Protein 3I0U (pdb70)

Radius of gyration: 26.6 Å; Cα contacts (8 Å, |Δi|>4): 715; chains: 2; bounding box: 67×75×44 Å

InterPro domains:
  IPR003519 OspF/SpvC [PF03536] (2-238)
  IPR003519 OspF/SpvC [PR01342] (20-42)
  IPR003519 OspF/SpvC [PR01342] (79-98)
  IPR003519 OspF/SpvC [PR01342] (179-199)
  IPR003519 OspF/SpvC [PR01342] (201-217)
  IPR038498 OspF/SpvC superfamily [G3DSA:3.30.2430.10] (22-239)

B-factor: mean 71.99, std 2.73, range [54.21, 111.15]

Nearest PDB structures (foldseek):
  3i0u-assembly1_A  TM=1.005E+00  e=7.824E-42  Shigella flexneri
  3i0u-assembly2_B  TM=9.802E-01  e=5.844E-38  Shigella flexneri
  2p1w-assembly1_A  TM=9.508E-01  e=4.508E-29  Salmonella enterica subsp. enterica serovar Enteritidis
  2q8y-assembly1_A  TM=9.552E-01  e=1.439E-28  Salmonella enterica subsp. enterica serovar Enteritidis
  2z8o-assembly2_B  TM=9.540E-01  e=7.349E-29  Salmonella enterica subsp. enterica serovar Typhimurium

CATH classification: 3.30.2430.10

Sequence (393 aa):
RLKNNFNILYNQIRQYPAYYFKVASNVPTYSDICQSFSVMYQGFQIVNHSGDVFIHACRENPQSKGDFVGDKFHISIAREQVPLAFQILSGLLFSEDSPIDKWKITDMNRVSVGIGAQFTLYVKSDQECSQYSALLLHKIRQFIMCLESNLLRSKIAPGEYPASDVRPEDWKYVSYRNELRSMLREEPFYRLMIESANERLKNNFNILYNQIRQYPAYYFKVASNVPTYSDICQVMYQGFQIVNHSGDVFIHACRENPQGDFVGDKFHISIAREQVPLAFQILSGLLFSEDSPIDKWKITDMNRVSQQSRVGIGAQFTLYVKSDQECSQYSALLLHKIRQFIMCLES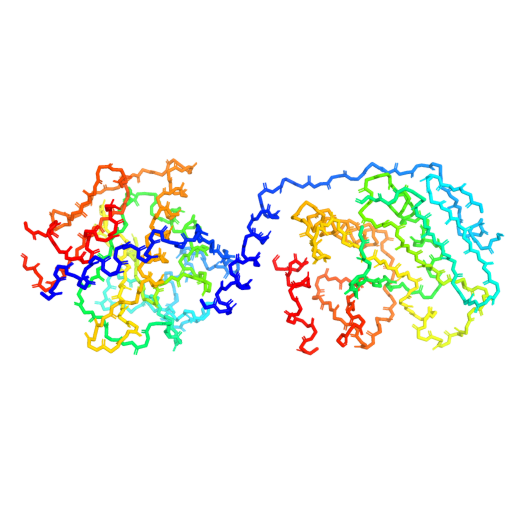NLLRSKIAPGEYPASDVRPEDWKYVSYRNELRQMLREEPFYRLMIE

Structure (mmCIF, N/CA/C/O backbone):
data_3I0U
#
_entry.id   3I0U
#
_cell.length_a   62.125
_cell.length_b   62.125
_cell.length_c   239.586
_cell.angle_alpha   90.00
_cell.angle_beta   90.00
_cell.angle_gamma   90.00
#
_symmetry.space_group_name_H-M   'P 41 21 2'
#
loop_
_entity.id
_entity.type
_entity.pdbx_description
1 polymer 'Phosphothreonine lyase ospF'
2 non-polymer (4S)-2-METHYL-2,4-PENTANEDIOL
3 water water
#
loop_
_atom_site.group_PDB
_atom_site.id
_atom_site.type_symbol
_atom_site.label_atom_id
_atom_site.label_alt_id
_atom_site.label_comp_id
_atom_site.label_asym_id
_atom_site.label_entity_id
_atom_site.label_seq_id
_atom_site.pdbx_PDB_ins_code
_atom_site.Cartn_x
_atom_site.Cartn_y
_atom_site.Cartn_z
_atom_site.occupancy
_atom_site.B_iso_or_equiv
_atom_site.auth_seq_id
_atom_site.auth_comp_id
_atom_site.auth_asym_id
_atom_site.auth_atom_id
_atom_site.pdbx_PDB_model_num
ATOM 1 N N . ARG A 1 10 ? 11.469 -7.245 87.052 1.00 70.43 31 ARG A N 1
ATOM 2 C CA . ARG A 1 10 ? 11.577 -5.877 86.490 1.00 70.50 31 ARG A CA 1
ATOM 3 C C . ARG A 1 10 ? 11.241 -4.877 87.571 1.00 70.76 31 ARG A C 1
ATOM 4 O O . ARG A 1 10 ? 12.073 -4.029 87.906 1.00 71.03 31 ARG A O 1
ATOM 6 N N . LEU A 1 11 ? 10.028 -5.008 88.123 1.00 70.71 32 LEU A N 1
ATOM 7 C CA . LEU A 1 11 ? 9.474 -4.111 89.123 1.00 70.74 32 LEU A CA 1
ATOM 8 C C . LEU A 1 11 ? 10.257 -3.981 90.422 1.00 70.91 32 LEU A C 1
ATOM 9 O O . LEU A 1 11 ? 10.366 -2.859 90.967 1.00 70.54 32 LEU A O 1
ATOM 14 N N . LYS A 1 12 ? 10.740 -5.134 90.916 1.00 70.91 33 LYS A N 1
ATOM 15 C CA . LYS A 1 12 ? 11.518 -5.242 92.160 1.00 71.13 33 LYS A CA 1
ATOM 16 C C . LYS A 1 12 ? 12.791 -4.431 92.057 1.00 71.04 33 LYS A C 1
ATOM 17 O O . LYS A 1 12 ? 13.114 -3.667 92.964 1.00 71.00 33 LYS A O 1
ATOM 23 N N . ASN A 1 13 ? 13.483 -4.593 90.931 1.00 71.19 34 ASN A N 1
ATOM 24 C CA . ASN A 1 13 ? 14.684 -3.831 90.625 1.00 71.39 34 ASN A CA 1
ATOM 25 C C . ASN A 1 13 ? 14.427 -2.323 90.475 1.00 71.50 34 ASN A C 1
ATOM 26 O O . ASN A 1 13 ? 15.187 -1.509 91.026 1.00 71.97 34 ASN A O 1
ATOM 31 N N . ASN A 1 14 ? 13.353 -1.949 89.777 1.00 71.23 35 ASN A N 1
ATOM 32 C CA . ASN A 1 14 ? 13.016 -0.515 89.606 1.00 71.39 35 ASN A CA 1
ATOM 33 C C . ASN A 1 14 ? 12.544 0.174 90.862 1.00 70.97 35 ASN A C 1
ATOM 34 O O . ASN A 1 14 ? 12.709 1.379 91.005 1.00 71.16 35 ASN A O 1
ATOM 39 N N . PHE A 1 15 ? 11.958 -0.618 91.755 1.00 70.81 36 PHE A N 1
ATOM 40 C CA . PHE A 1 15 ? 11.675 -0.209 93.119 1.00 70.67 36 PHE A CA 1
ATOM 41 C C . PHE A 1 15 ? 12.976 0.025 93.887 1.00 70.76 36 PHE A C 1
ATOM 42 O O . PHE A 1 15 ? 13.133 1.067 94.524 1.00 70.81 36 PHE A O 1
ATOM 50 N N . ASN A 1 16 ? 13.894 -0.940 93.827 1.00 70.63 37 ASN A N 1
ATOM 51 C CA . ASN A 1 16 ? 15.141 -0.846 94.581 1.00 70.81 37 ASN A CA 1
ATOM 52 C C . ASN A 1 16 ? 16.041 0.247 94.042 1.00 71.06 37 ASN A C 1
ATOM 53 O O . ASN A 1 16 ? 16.814 0.836 94.819 1.00 71.33 37 ASN A O 1
ATOM 58 N N . ILE A 1 17 ? 15.925 0.508 92.727 1.00 71.09 38 ILE A N 1
ATOM 59 C CA . ILE A 1 17 ? 16.597 1.634 92.063 1.00 71.28 38 ILE A CA 1
ATOM 60 C C . ILE A 1 17 ? 16.177 2.939 92.745 1.00 71.52 38 ILE A C 1
ATOM 61 O O . ILE A 1 17 ? 17.034 3.733 93.176 1.00 71.72 38 ILE A O 1
ATOM 66 N N . LEU A 1 18 ? 14.865 3.116 92.880 1.00 71.63 39 LEU A N 1
ATOM 67 C CA . LEU A 1 18 ? 14.301 4.270 93.564 1.00 71.77 39 LEU A CA 1
ATOM 68 C C . LEU A 1 18 ? 14.702 4.320 95.032 1.00 72.00 39 LEU A C 1
ATOM 69 O O . LEU A 1 18 ? 15.151 5.377 95.486 1.00 72.65 39 LEU A O 1
ATOM 74 N N . TYR A 1 19 ? 14.602 3.172 95.726 1.00 72.07 40 TYR A N 1
ATOM 75 C CA . TYR A 1 19 ? 14.774 3.068 97.188 1.00 71.98 40 TYR A CA 1
ATOM 76 C C . TYR A 1 19 ? 16.146 3.512 97.638 1.00 71.94 40 TYR A C 1
ATOM 77 O O . TYR A 1 19 ? 16.270 4.355 98.533 1.00 72.28 40 TYR A O 1
ATOM 86 N N . ASN A 1 20 ? 17.168 2.965 97.001 1.00 72.08 41 ASN A N 1
ATOM 87 C CA . ASN A 1 20 ? 18.531 3.306 97.352 1.00 72.33 41 ASN A CA 1
ATOM 88 C C . ASN A 1 20 ? 18.966 4.698 96.944 1.00 72.62 41 ASN A C 1
ATOM 89 O O . ASN A 1 20 ? 19.922 5.238 97.532 1.00 73.16 41 ASN A O 1
ATOM 94 N N . GLN A 1 21 ? 18.290 5.278 95.945 1.00 72.56 42 GLN A N 1
ATOM 95 C CA . GLN A 1 21 ? 18.601 6.655 95.570 1.00 72.58 42 GLN A CA 1
ATOM 96 C C . GLN A 1 21 ? 18.152 7.654 96.629 1.00 72.39 42 GLN A C 1
ATOM 97 O O . GLN A 1 21 ? 18.886 8.583 96.951 1.00 72.78 42 GLN A O 1
ATOM 103 N N . ILE A 1 22 ? 16.978 7.401 97.200 1.00 72.60 43 ILE A N 1
ATOM 104 C CA . ILE A 1 22 ? 16.374 8.228 98.266 1.00 72.62 43 ILE A CA 1
ATOM 105 C C . ILE A 1 22 ? 17.317 8.310 99.493 1.00 72.97 43 ILE A C 1
ATOM 106 O O . ILE A 1 22 ? 17.535 9.376 100.092 1.00 72.96 43 ILE A O 1
ATOM 111 N N . ARG A 1 23 ? 17.947 7.182 99.799 1.00 72.86 44 ARG A N 1
ATOM 112 C CA . ARG A 1 23 ? 18.797 7.091 100.976 1.00 72.94 44 ARG A CA 1
ATOM 113 C C . ARG A 1 23 ? 20.176 7.731 100.724 1.00 72.56 44 ARG A C 1
ATOM 114 O O . ARG A 1 23 ? 20.934 7.991 101.676 1.00 71.95 44 ARG A O 1
ATOM 122 N N . GLN A 1 24 ? 20.479 8.013 99.450 1.00 72.28 45 GLN A N 1
ATOM 123 C CA . GLN A 1 24 ? 21.718 8.710 99.071 1.00 72.11 45 GLN A CA 1
ATOM 124 C C . GLN A 1 24 ? 21.678 10.223 99.291 1.00 72.01 45 GLN A C 1
ATOM 125 O O . GLN A 1 24 ? 22.733 10.851 99.482 1.00 72.20 45 GLN A O 1
ATOM 131 N N . TYR A 1 25 ? 20.470 10.793 99.266 1.00 71.74 46 TYR A N 1
ATOM 132 C CA . TYR A 1 25 ? 20.273 12.227 99.415 1.00 71.26 46 TYR A CA 1
ATOM 133 C C . TYR A 1 25 ? 20.403 12.690 100.860 1.00 71.08 46 TYR A C 1
ATOM 134 O O . TYR A 1 25 ? 19.904 12.012 101.774 1.00 71.50 46 TYR A O 1
ATOM 143 N N . PRO A 1 26 ? 20.990 13.888 101.071 1.00 70.49 47 PRO A N 1
ATOM 144 C CA . PRO A 1 26 ? 21.043 14.454 102.416 1.00 70.36 47 PRO A CA 1
ATOM 145 C C . PRO A 1 26 ? 19.684 14.964 102.811 1.00 70.51 47 PRO A C 1
ATOM 146 O O . PRO A 1 26 ? 18.828 15.126 101.942 1.00 70.26 47 PRO A O 1
ATOM 150 N N . ALA A 1 27 ? 19.500 15.216 104.110 1.00 71.12 48 ALA A N 1
ATOM 151 C CA . ALA A 1 27 ? 18.273 15.811 104.665 1.00 71.09 48 ALA A CA 1
ATOM 152 C C . ALA A 1 27 ? 17.876 17.083 103.904 1.00 71.15 48 ALA A C 1
ATOM 153 O O . ALA A 1 27 ? 18.707 17.917 103.587 1.00 71.54 48 ALA A O 1
ATOM 155 N N . TYR A 1 28 ? 16.608 17.193 103.566 1.00 71.55 49 TYR A N 1
ATOM 156 C CA . TYR A 1 28 ? 16.122 18.318 102.780 1.00 71.95 49 TYR A CA 1
ATOM 157 C C . TYR A 1 28 ? 15.420 19.364 103.613 1.00 71.81 49 TYR A C 1
ATOM 158 O O . TYR A 1 28 ? 14.632 19.047 104.511 1.00 72.24 49 TYR A O 1
ATOM 167 N N . TYR A 1 29 ? 15.672 20.618 103.284 1.00 71.93 50 TYR A N 1
ATOM 168 C CA . TYR A 1 29 ? 15.093 21.721 104.055 1.00 72.43 50 TYR A CA 1
ATOM 169 C C . TYR A 1 29 ? 14.178 22.586 103.223 1.00 72.66 50 TYR A C 1
ATOM 170 O O . TYR A 1 29 ? 14.453 22.885 102.054 1.00 74.25 50 TYR A O 1
ATOM 179 N N . PHE A 1 30 ? 13.089 23.002 103.824 1.00 72.61 51 PHE A N 1
ATOM 180 C CA . PHE A 1 30 ? 12.086 23.778 103.104 1.00 72.36 51 PHE A CA 1
ATOM 181 C C . PHE A 1 30 ? 12.094 25.217 103.633 1.00 72.32 51 PHE A C 1
ATOM 182 O O . PHE A 1 30 ? 11.862 25.438 104.809 1.00 72.26 51 PHE A O 1
ATOM 190 N N . LYS A 1 31 ? 12.444 26.169 102.771 1.00 72.27 52 LYS A N 1
ATOM 191 C CA . LYS A 1 31 ? 12.380 27.580 103.095 1.00 72.75 52 LYS A CA 1
ATOM 192 C C . LYS A 1 31 ? 10.903 27.886 103.336 1.00 72.87 52 LYS A C 1
ATOM 193 O O . LYS A 1 31 ? 10.045 27.715 102.464 1.00 73.90 52 LYS A O 1
ATOM 199 N N . VAL A 1 32 ? 10.606 28.247 104.568 1.00 72.57 53 VAL A N 1
ATOM 200 C CA . VAL A 1 32 ? 9.256 28.585 105.027 1.00 72.05 53 VAL A CA 1
ATOM 201 C C . VAL A 1 32 ? 8.782 29.919 104.460 1.00 72.15 53 VAL A C 1
ATOM 202 O O . VAL A 1 32 ? 9.489 30.928 104.553 1.00 72.16 53 VAL A O 1
ATOM 206 N N . ALA A 1 33 ? 7.592 29.894 103.848 1.00 72.22 54 ALA A N 1
ATOM 207 C CA . ALA A 1 33 ? 6.906 31.083 103.353 1.00 71.95 54 ALA A CA 1
ATOM 208 C C . ALA A 1 33 ? 6.552 31.980 104.523 1.00 72.52 54 ALA A C 1
ATOM 209 O O . ALA A 1 33 ? 6.080 31.493 105.542 1.00 73.42 54 ALA A O 1
ATOM 211 N N . SER A 1 34 ? 6.793 33.285 104.403 1.00 72.87 55 SER A N 1
ATOM 212 C CA . SER A 1 34 ? 6.414 34.210 105.489 1.00 73.07 55 SER A CA 1
ATOM 213 C C . SER A 1 34 ? 5.091 35.004 105.252 1.00 73.40 55 SER A C 1
ATOM 214 O O . SER A 1 34 ? 4.247 35.120 106.181 1.00 74.14 55 SER A O 1
ATOM 217 N N . ASN A 1 35 ? 4.881 35.527 104.042 1.00 72.92 56 ASN A N 1
ATOM 218 C CA . ASN A 1 35 ? 3.579 36.135 103.781 1.00 73.05 56 ASN A CA 1
ATOM 219 C C . ASN A 1 35 ? 2.558 35.057 103.484 1.00 73.21 56 ASN A C 1
ATOM 220 O O . ASN A 1 35 ? 2.416 34.595 102.343 1.00 73.97 56 ASN A O 1
ATOM 225 N N . VAL A 1 36 ? 1.896 34.607 104.539 1.00 72.45 57 VAL A N 1
ATOM 226 C CA . VAL A 1 36 ? 0.933 33.540 104.384 1.00 72.12 57 VAL A CA 1
ATOM 227 C C . VAL A 1 36 ? -0.402 34.033 104.869 1.00 72.33 57 VAL A C 1
ATOM 228 O O . VAL A 1 36 ? -0.477 34.761 105.864 1.00 72.66 57 VAL A O 1
ATOM 232 N N . PRO A 1 37 ? -1.470 33.636 104.177 1.00 71.94 58 PRO A N 1
ATOM 233 C CA . PRO A 1 37 ? -2.771 34.019 104.613 1.00 71.68 58 PRO A CA 1
ATOM 234 C C . PRO A 1 37 ? -3.137 33.249 105.865 1.00 71.51 58 PRO A C 1
ATOM 235 O O . PRO A 1 37 ? -2.668 32.116 106.080 1.00 71.13 58 PRO A O 1
ATOM 239 N N . THR A 1 38 ? -3.998 33.867 106.664 1.00 71.34 59 THR A N 1
ATOM 240 C CA . THR A 1 38 ? -4.505 33.244 107.872 1.00 71.17 59 THR A CA 1
ATOM 241 C C . THR A 1 38 ? -5.605 32.272 107.417 1.00 70.78 59 THR A C 1
ATOM 242 O O . THR A 1 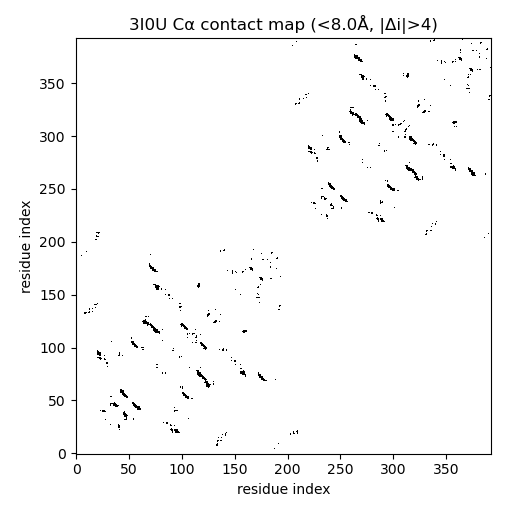38 ? -6.049 32.357 106.259 1.00 70.09 59 THR A O 1
ATOM 246 N N . TYR A 1 39 ? -6.043 31.380 108.313 1.00 70.88 60 TYR A N 1
ATOM 247 C CA . TYR A 1 39 ? -7.269 30.591 108.089 1.00 71.13 60 TYR A CA 1
ATOM 248 C C . TYR A 1 39 ? -8.506 31.363 107.630 1.00 71.48 60 TYR A C 1
ATOM 249 O O . TYR A 1 39 ? -9.126 30.968 106.631 1.00 71.76 60 TYR A O 1
ATOM 258 N N . SER A 1 40 ? -8.869 32.443 108.318 1.00 71.19 61 SER A N 1
ATOM 259 C CA . SER A 1 40 ? -10.045 33.174 107.869 1.00 72.03 61 SER A CA 1
ATOM 260 C C . SER A 1 40 ? -9.838 33.823 106.493 1.00 72.31 61 SER A C 1
ATOM 261 O O . SER A 1 40 ? -10.794 33.917 105.726 1.00 72.99 61 SER A O 1
ATOM 264 N N . ASP A 1 41 ? -8.614 34.232 106.164 1.00 72.05 62 ASP A N 1
ATOM 265 C CA . ASP A 1 41 ? -8.344 34.781 104.832 1.00 72.04 62 ASP A CA 1
ATOM 266 C C . ASP A 1 41 ? -8.634 33.779 103.717 1.00 72.29 62 ASP A C 1
ATOM 267 O O . ASP A 1 41 ? -9.290 34.146 102.745 1.00 72.39 62 ASP A O 1
ATOM 272 N N . ILE A 1 42 ? -8.173 32.526 103.856 1.00 72.49 63 ILE A N 1
ATOM 273 C CA . ILE A 1 42 ? -8.463 31.494 102.851 1.00 72.42 63 ILE A CA 1
ATOM 274 C C . ILE A 1 42 ? -9.942 31.088 102.827 1.00 72.87 63 ILE A C 1
ATOM 275 O O . ILE A 1 42 ? -10.432 30.607 101.797 1.00 73.40 63 ILE A O 1
ATOM 280 N N . CYS A 1 43 ? -10.677 31.342 103.920 1.00 72.94 64 CYS A N 1
ATOM 281 C CA . CYS A 1 43 ? -12.116 31.024 103.953 1.00 72.38 64 CYS A CA 1
ATOM 282 C C . CYS A 1 43 ? -12.988 31.936 103.083 1.00 72.57 64 CYS A C 1
ATOM 283 O O . CYS A 1 43 ? -14.098 31.572 102.709 1.00 72.74 64 CYS A O 1
ATOM 286 N N . GLN A 1 44 ? -12.444 33.096 102.727 1.00 72.61 65 GLN A N 1
ATOM 287 C CA . GLN A 1 44 ? -13.146 34.146 102.010 1.00 72.49 65 GLN A CA 1
ATOM 288 C C . GLN A 1 44 ? -12.636 34.347 100.606 1.00 73.28 65 GLN A C 1
ATOM 289 O O . GLN A 1 44 ? -13.332 34.901 99.760 1.00 73.54 65 GLN A O 1
ATOM 295 N N . SER A 1 45 ? -11.418 33.876 100.380 1.00 75.15 66 SER A N 1
ATOM 296 C CA . SER A 1 45 ? -10.756 33.836 99.084 1.00 76.58 66 SER A CA 1
ATOM 297 C C . SER A 1 45 ? -11.587 33.115 98.021 1.00 77.53 66 SER A C 1
ATOM 298 O O . SER A 1 45 ? -11.406 31.907 97.795 1.00 78.80 66 SER A O 1
ATOM 301 N N . PHE A 1 46 ? -12.493 33.844 97.375 1.00 78.43 67 PHE A N 1
ATOM 302 C CA . PHE A 1 46 ? -13.203 33.291 96.229 1.00 78.64 67 PHE A CA 1
ATOM 303 C C . PHE A 1 46 ? -12.157 32.843 95.186 1.00 78.81 67 PHE A C 1
ATOM 304 O O . PHE A 1 46 ? -12.032 31.643 94.931 1.00 79.16 67 PHE A O 1
ATOM 312 N N . SER A 1 47 ? -11.356 33.775 94.661 1.00 78.47 68 SER A N 1
ATOM 313 C CA . SER A 1 47 ? -10.268 33.430 93.722 1.00 77.52 68 SER A CA 1
ATOM 314 C C . SER A 1 47 ? -9.119 34.431 93.823 1.00 76.21 68 SER A C 1
ATOM 315 O O . SER A 1 47 ? -9.243 35.586 93.383 1.00 76.61 68 SER A O 1
ATOM 318 N N . VAL A 1 48 ? -8.011 33.969 94.393 1.00 74.20 69 VAL A N 1
ATOM 319 C CA . VAL A 1 48 ? -6.972 34.809 95.018 1.00 73.43 69 VAL A CA 1
ATOM 320 C C . VAL A 1 48 ? -5.603 34.045 95.070 1.00 73.09 69 VAL A C 1
ATOM 321 O O . VAL A 1 48 ? -5.527 32.899 95.529 1.00 72.65 69 VAL A O 1
ATOM 325 N N . MET A 1 49 ? -4.537 34.713 94.624 1.00 72.64 70 MET A N 1
ATOM 326 C CA . MET A 1 49 ? -3.180 34.180 94.590 1.00 72.38 70 MET A CA 1
ATOM 327 C C . MET A 1 49 ? -2.344 34.568 95.798 1.00 72.36 70 MET A C 1
ATOM 328 O O . MET A 1 49 ? -2.352 35.728 96.197 1.00 72.67 70 MET A O 1
ATOM 333 N N . TYR A 1 50 ? -1.644 33.596 96.383 1.00 72.00 71 TYR A N 1
ATOM 334 C CA . TYR A 1 50 ? -0.691 33.833 97.478 1.00 72.00 71 TYR A CA 1
ATOM 335 C C . TYR A 1 50 ? 0.464 32.936 97.220 1.00 71.89 71 TYR A C 1
ATOM 336 O O . TYR A 1 50 ? 0.268 31.722 97.114 1.00 72.17 71 TYR A O 1
ATOM 345 N N . GLN A 1 51 ? 1.663 33.504 97.146 1.00 71.87 72 GLN A N 1
ATOM 346 C CA . GLN A 1 51 ? 2.907 32.715 97.044 1.00 72.03 72 GLN A CA 1
ATOM 347 C C . GLN A 1 51 ? 2.886 31.726 95.896 1.00 72.17 72 GLN A C 1
ATOM 348 O O . GLN A 1 51 ? 3.297 30.566 96.061 1.00 73.14 72 GLN A O 1
ATOM 354 N N . GLY A 1 52 ? 2.363 32.142 94.751 1.00 71.99 73 GLY A N 1
ATOM 355 C CA . GLY A 1 52 ? 2.272 31.239 93.613 1.00 72.14 73 GLY A CA 1
ATOM 356 C C . GLY A 1 52 ? 1.194 30.168 93.642 1.00 72.00 73 GLY A C 1
ATOM 357 O O . GLY A 1 52 ? 1.025 29.473 92.641 1.00 72.93 73 GLY A O 1
ATOM 358 N N . PHE A 1 53 ? 0.478 30.028 94.763 1.00 71.22 74 PHE A N 1
ATOM 359 C CA . PHE A 1 53 ? -0.704 29.164 94.859 1.00 70.76 74 PHE A CA 1
ATOM 360 C C . PHE A 1 53 ? -1.979 29.968 94.644 1.00 70.88 74 PHE A C 1
ATOM 361 O O . PHE A 1 53 ? -2.155 31.027 95.267 1.00 70.91 74 PHE A O 1
ATOM 369 N N . GLN A 1 54 ? -2.858 29.472 93.771 1.00 70.91 75 GLN A N 1
ATOM 370 C CA . GLN A 1 54 ? -4.183 30.047 93.637 1.00 71.50 75 GLN A CA 1
ATOM 371 C C . GLN A 1 54 ? -5.108 29.363 94.642 1.00 71.72 75 GLN A C 1
ATOM 372 O O . GLN A 1 54 ? -5.108 28.127 94.757 1.00 71.29 75 GLN A O 1
ATOM 378 N N . ILE A 1 55 ? -5.874 30.186 95.362 1.00 71.81 76 ILE A N 1
ATOM 379 C CA . ILE A 1 55 ? -6.797 29.726 96.393 1.00 71.95 76 ILE A CA 1
ATOM 380 C C . ILE A 1 55 ? -8.228 29.939 95.925 1.00 72.19 76 ILE A C 1
ATOM 381 O O . ILE A 1 55 ? -8.587 31.041 95.527 1.00 72.18 76 ILE A O 1
ATOM 386 N N . VAL A 1 56 ? -9.031 28.879 95.952 1.00 72.39 77 VAL A N 1
ATOM 387 C CA . VAL A 1 56 ? -10.457 28.977 95.627 1.00 72.62 77 VAL A CA 1
ATOM 388 C C . VAL A 1 56 ? -11.349 28.339 96.700 1.00 72.79 77 VAL A C 1
ATOM 389 O O . VAL A 1 56 ? -11.005 27.272 97.238 1.00 73.16 77 VAL A O 1
ATOM 393 N N . ASN A 1 57 ? -12.457 29.006 97.026 1.00 72.42 78 ASN A N 1
ATOM 394 C CA . ASN A 1 57 ? -13.468 28.460 97.925 1.00 72.47 78 ASN A CA 1
ATOM 395 C C . ASN A 1 57 ? -14.833 28.656 97.267 1.00 72.61 78 ASN A C 1
ATOM 396 O O . ASN A 1 57 ? -15.520 29.683 97.471 1.00 72.55 78 ASN A O 1
ATOM 401 N N . HIS A 1 58 ? -15.186 27.673 96.419 1.00 73.19 79 HIS A N 1
ATOM 402 C CA . HIS A 1 58 ? -16.486 27.616 95.671 1.00 73.22 79 HIS A CA 1
ATOM 403 C C . HIS A 1 58 ? -17.516 26.942 96.580 1.00 72.88 79 HIS A C 1
ATOM 404 O O . HIS A 1 58 ? -17.211 26.008 97.313 1.00 73.16 79 HIS A O 1
ATOM 411 N N . SER A 1 59 ? -18.754 27.395 96.562 1.00 73.19 80 SER A N 1
ATOM 412 C CA . SER A 1 59 ? -19.738 26.820 97.485 1.00 73.12 80 SER A CA 1
ATOM 413 C C . SER A 1 59 ? -20.099 25.322 97.171 1.00 73.35 80 SER A C 1
ATOM 414 O O . SER A 1 59 ? -20.673 24.632 97.961 1.00 73.77 80 SER A O 1
ATOM 417 N N . GLY A 1 60 ? -19.524 24.885 95.986 1.00 73.15 81 GLY A N 1
ATOM 418 C CA . GLY A 1 60 ? -19.724 23.550 95.440 1.00 72.63 81 GLY A CA 1
ATOM 419 C C . GLY A 1 60 ? -19.193 22.432 96.308 1.00 72.70 81 GLY A C 1
ATOM 420 O O . GLY A 1 60 ? -19.670 21.300 96.230 1.00 72.83 81 GLY A O 1
ATOM 421 N N . ASP A 1 61 ? -18.183 22.735 97.139 1.00 72.49 82 ASP A N 1
ATOM 422 C CA . ASP A 1 61 ? -17.874 21.780 98.180 1.00 72.67 82 ASP A CA 1
ATOM 423 C C . ASP A 1 61 ? -17.359 22.437 99.456 1.00 72.90 82 ASP A C 1
ATOM 424 O O . ASP A 1 61 ? -17.100 23.648 99.494 1.00 73.14 82 ASP A O 1
ATOM 429 N N . VAL A 1 62 ? -17.111 21.594 100.457 1.00 72.73 83 VAL A N 1
ATOM 430 C CA . VAL A 1 62 ? -16.794 22.034 101.794 1.00 72.88 83 VAL A CA 1
ATOM 431 C C . VAL A 1 62 ? -15.297 22.399 101.944 1.00 72.38 83 VAL A C 1
ATOM 432 O O . VAL A 1 62 ? -14.835 22.700 103.054 1.00 72.11 83 VAL A O 1
ATOM 436 N N . PHE A 1 63 ? -14.562 22.418 100.825 1.00 71.89 84 PHE A N 1
ATOM 437 C CA . PHE A 1 63 ? -13.095 22.611 100.854 1.00 71.45 84 PHE A CA 1
ATOM 438 C C . PHE A 1 63 ? -12.604 23.923 100.301 1.00 71.23 84 PHE A C 1
ATOM 439 O O . PHE A 1 63 ? -13.285 24.605 99.557 1.00 72.28 84 PHE A O 1
ATOM 447 N N . ILE A 1 64 ? -11.419 24.301 100.739 1.00 71.56 85 ILE A N 1
ATOM 448 C CA . ILE A 1 64 ? -10.737 25.459 100.200 1.00 70.90 85 ILE A CA 1
ATOM 449 C C . ILE A 1 64 ? -9.524 24.878 99.512 1.00 70.94 85 ILE A C 1
ATOM 450 O O . ILE A 1 64 ? -8.694 24.264 100.171 1.00 70.52 85 ILE A O 1
ATOM 455 N N . HIS A 1 65 ? -9.448 25.077 98.195 1.00 70.71 86 HIS A N 1
ATOM 456 C CA . HIS A 1 65 ? -8.441 24.463 97.337 1.00 70.54 86 HIS A CA 1
ATOM 457 C C . HIS A 1 65 ? -7.243 25.377 97.127 1.00 70.36 86 HIS A C 1
ATOM 458 O O . HIS A 1 65 ? -7.391 26.579 97.000 1.00 70.39 86 HIS A O 1
ATOM 465 N N . ALA A 1 66 ? -6.059 24.785 97.101 1.00 70.34 87 ALA A N 1
ATOM 466 C CA . ALA A 1 66 ? -4.837 25.515 96.789 1.00 71.01 87 ALA A CA 1
ATOM 467 C C . ALA A 1 66 ? -4.049 24.827 95.707 1.00 71.17 87 ALA A C 1
ATOM 468 O O . ALA A 1 66 ? -3.811 23.627 95.769 1.00 70.97 87 ALA A O 1
ATOM 470 N N . CYS A 1 67 ? -3.624 25.606 94.727 1.00 72.23 88 CYS A N 1
ATOM 471 C CA . CYS A 1 67 ? -3.211 25.052 93.461 1.00 72.29 88 CYS A CA 1
ATOM 472 C C . CYS A 1 67 ? -2.111 25.937 92.883 1.00 71.96 88 CYS A C 1
ATOM 473 O O . CYS A 1 67 ? -2.339 27.094 92.552 1.00 72.29 88 CYS A O 1
ATOM 476 N N . ARG A 1 68 ? -0.900 25.404 92.829 1.00 71.68 89 ARG A N 1
ATOM 477 C CA . ARG A 1 68 ? 0.233 26.142 92.306 1.00 72.07 89 ARG A CA 1
ATOM 478 C C . ARG A 1 68 ? 0.160 26.195 90.794 1.00 72.04 89 ARG A C 1
ATOM 479 O O . ARG A 1 68 ? 0.149 25.150 90.131 1.00 71.82 89 ARG A O 1
ATOM 487 N N . GLU A 1 69 ? 0.127 27.420 90.269 1.00 72.16 90 GLU A N 1
ATOM 488 C CA . GLU A 1 69 ? -0.125 27.650 88.838 1.00 72.63 90 GLU A CA 1
ATOM 489 C C . GLU A 1 69 ? 1.036 27.234 87.918 1.00 72.66 90 GLU A C 1
ATOM 490 O O . GLU A 1 69 ? 0.852 27.019 86.712 1.00 73.17 90 GLU A O 1
ATOM 496 N N . ASN A 1 70 ? 2.221 27.133 88.506 1.00 72.64 91 ASN A N 1
ATOM 497 C CA . ASN A 1 70 ? 3.342 26.488 87.879 1.00 72.47 91 ASN A CA 1
ATOM 498 C C . ASN A 1 70 ? 3.744 25.237 88.637 1.00 72.45 91 ASN A C 1
ATOM 499 O O . ASN A 1 70 ? 4.632 25.299 89.455 1.00 72.36 91 ASN A O 1
ATOM 504 N N . PRO A 1 71 ? 3.104 24.088 88.332 1.00 72.77 92 PRO A N 1
ATOM 505 C CA . PRO A 1 71 ? 3.444 22.829 88.993 1.00 72.82 92 PRO A CA 1
ATOM 506 C C . PRO A 1 71 ? 4.936 22.468 88.849 1.00 72.93 92 PRO A C 1
ATOM 507 O O . PRO A 1 71 ? 5.560 22.774 87.827 1.00 73.01 92 PRO A O 1
ATOM 511 N N . GLN A 1 72 ? 5.493 21.858 89.888 1.00 73.29 93 GLN A N 1
ATOM 512 C CA . GLN A 1 72 ? 6.863 21.376 89.857 1.00 73.75 93 GLN A CA 1
ATOM 513 C C . GLN A 1 72 ? 6.915 19.932 89.406 1.00 74.60 93 GLN A C 1
ATOM 514 O O . GLN A 1 72 ? 7.993 19.404 89.043 1.00 75.29 93 GLN A O 1
ATOM 520 N N . SER A 1 73 ? 5.748 19.303 89.408 1.00 74.71 94 SER A N 1
ATOM 521 C CA . SER A 1 73 ? 5.610 17.986 88.874 1.00 75.12 94 SER A CA 1
ATOM 522 C C . SER A 1 73 ? 4.688 18.100 87.683 1.00 75.13 94 SER A C 1
ATOM 523 O O . SER A 1 73 ? 3.479 17.957 87.814 1.00 76.63 94 SER A O 1
ATOM 526 N N . LYS A 1 74 ? 5.245 18.340 86.508 1.00 74.91 95 LYS A N 1
ATOM 527 C CA . LYS A 1 74 ? 4.405 18.638 85.340 1.00 74.58 95 LYS A CA 1
ATOM 528 C C . LYS A 1 74 ? 3.561 17.494 84.716 1.00 74.32 95 LYS A C 1
ATOM 529 O O . LYS A 1 74 ? 3.013 17.676 83.646 1.00 74.82 95 LYS A O 1
ATOM 535 N N . GLY A 1 75 ? 3.411 16.351 85.381 1.00 73.97 96 GLY A N 1
ATOM 536 C CA . GLY A 1 75 ? 2.583 15.244 84.854 1.00 73.67 96 GLY A CA 1
ATOM 537 C C . GLY A 1 75 ? 1.296 14.992 85.632 1.00 73.68 96 GLY A C 1
ATOM 538 O O . GLY A 1 75 ? 0.867 15.851 86.397 1.00 73.49 96 GLY A O 1
ATOM 539 N N . ASP A 1 76 ? 0.691 13.807 85.444 1.00 73.64 97 ASP A N 1
ATOM 540 C CA . ASP A 1 76 ? -0.604 13.410 86.060 1.00 73.03 97 ASP A CA 1
ATOM 541 C C . ASP A 1 76 ? -0.585 13.169 87.578 1.00 73.05 97 ASP A C 1
ATOM 542 O O . ASP A 1 76 ? 0.411 12.675 88.119 1.00 72.68 97 ASP A O 1
ATOM 547 N N . PHE A 1 77 ? -1.713 13.491 88.237 1.00 72.86 98 PHE A N 1
ATOM 548 C CA . PHE A 1 77 ? -2.110 12.895 89.518 1.00 72.44 98 PHE A CA 1
ATOM 549 C C . PHE A 1 77 ? -2.512 11.463 89.206 1.00 71.93 98 PHE A C 1
ATOM 550 O O . PHE A 1 77 ? -3.417 11.258 88.446 1.00 72.11 98 PHE A O 1
ATOM 558 N N . VAL A 1 78 ? -1.854 10.483 89.803 1.00 72.14 99 VAL A N 1
ATOM 559 C CA . VAL A 1 78 ? -2.012 9.090 89.386 1.00 71.55 99 VAL A CA 1
ATOM 560 C C . VAL A 1 78 ? -2.536 8.228 90.559 1.00 71.45 99 VAL A C 1
ATOM 561 O O . VAL A 1 78 ? -2.398 7.012 90.566 1.00 71.65 99 VAL A O 1
ATOM 565 N N . GLY A 1 79 ? -3.157 8.888 91.546 1.00 71.52 100 GLY A N 1
ATOM 566 C CA . GLY A 1 79 ? -3.812 8.218 92.680 1.00 71.26 100 GLY A CA 1
ATOM 567 C C . GLY A 1 79 ? -3.314 8.445 94.104 1.00 71.57 100 GLY A C 1
ATOM 568 O O . GLY A 1 79 ? -4.021 8.113 95.035 1.00 72.04 100 GLY A O 1
ATOM 569 N N . ASP A 1 80 ? -2.116 9.007 94.278 1.00 71.32 101 ASP A N 1
ATOM 570 C CA . ASP A 1 80 ? -1.404 9.005 95.563 1.00 70.84 101 ASP A CA 1
ATOM 571 C C . ASP A 1 80 ? -1.617 10.279 96.340 1.00 70.93 101 ASP A C 1
ATOM 572 O O . ASP A 1 80 ? -1.375 11.365 95.826 1.00 70.85 101 ASP A O 1
ATOM 577 N N . LYS A 1 81 ? -2.034 10.139 97.597 1.00 71.24 102 LYS A N 1
ATOM 578 C CA . LYS A 1 81 ? -2.383 11.284 98.445 1.00 71.12 102 LYS A CA 1
ATOM 579 C C . LYS A 1 81 ? -2.254 11.027 99.946 1.00 71.32 102 LYS A C 1
ATOM 580 O O . LYS A 1 81 ? -2.332 9.884 100.398 1.00 71.81 102 LYS A O 1
ATOM 586 N N . PHE A 1 82 ? -2.109 12.116 100.707 1.00 71.08 103 PHE A N 1
ATOM 587 C CA . PHE A 1 82 ? -2.045 12.078 102.140 1.00 70.62 103 PHE A CA 1
ATOM 588 C C . PHE A 1 82 ? -3.127 12.939 102.745 1.00 71.10 103 PHE A C 1
ATOM 589 O O . PHE A 1 82 ? -3.493 13.974 102.192 1.00 70.98 103 PHE A O 1
ATOM 597 N N . HIS A 1 83 ? -3.596 12.543 103.918 1.00 71.02 104 HIS A N 1
ATOM 598 C CA . HIS A 1 83 ? -4.500 13.364 104.674 1.00 70.89 104 HIS A CA 1
ATOM 599 C C . HIS A 1 83 ? -3.726 13.801 105.892 1.00 71.09 104 HIS A C 1
ATOM 600 O O . HIS A 1 83 ? -2.803 13.099 106.301 1.00 71.13 104 HIS A O 1
ATOM 607 N N . ILE A 1 84 ? -4.082 14.955 106.465 1.00 70.92 105 ILE A N 1
ATOM 608 C CA . ILE A 1 84 ? -3.577 15.324 107.792 1.00 70.56 105 ILE A CA 1
ATOM 609 C C . ILE A 1 84 ? -4.818 15.427 108.638 1.00 70.89 105 ILE A C 1
ATOM 610 O O . ILE A 1 84 ? -5.753 16.083 108.244 1.00 71.33 105 ILE A O 1
ATOM 615 N N . SER A 1 85 ? -4.829 14.759 109.787 1.00 71.35 106 SER A N 1
ATOM 616 C CA . SER A 1 85 ? -5.990 14.677 110.691 1.00 71.10 106 SER A CA 1
ATOM 617 C C . SER A 1 85 ? -5.731 15.369 112.056 1.00 71.34 106 SER A C 1
ATOM 618 O O . SER A 1 85 ? -4.799 14.999 112.811 1.00 70.53 106 SER A O 1
ATOM 621 N N . ILE A 1 86 ? -6.548 16.394 112.334 1.00 70.37 107 ILE A N 1
ATOM 622 C CA . ILE A 1 86 ? -6.376 17.248 113.485 1.00 69.73 107 ILE A CA 1
ATOM 623 C C . ILE A 1 86 ? -7.671 17.138 114.289 1.00 69.75 107 ILE A C 1
ATOM 624 O O . ILE A 1 86 ? -8.731 16.841 113.710 1.00 69.84 107 ILE A O 1
ATOM 629 N N . ALA A 1 87 ? -7.602 17.321 115.611 1.00 68.96 108 ALA A N 1
ATOM 630 C CA . ALA A 1 87 ? -8.818 17.560 116.400 1.00 69.03 108 ALA A CA 1
ATOM 631 C C . ALA A 1 87 ? -9.633 18.760 115.883 1.00 68.72 108 ALA A C 1
ATOM 632 O O . ALA A 1 87 ? -9.081 19.763 115.483 1.00 67.88 108 ALA A O 1
ATOM 634 N N . ARG A 1 88 ? -10.956 18.637 115.909 1.00 69.21 109 ARG A N 1
ATOM 635 C CA . ARG A 1 88 ? -11.839 19.575 115.224 1.00 69.44 109 ARG A CA 1
ATOM 636 C C . ARG A 1 88 ? -11.570 21.042 115.575 1.00 69.56 109 ARG A C 1
ATOM 637 O O . ARG A 1 88 ? -11.396 21.852 114.702 1.00 68.88 109 ARG A O 1
ATOM 645 N N . GLU A 1 89 ? -11.415 21.338 116.862 1.00 69.94 110 GLU A N 1
ATOM 646 C CA . GLU A 1 89 ? -11.196 22.706 117.364 1.00 70.13 110 GLU A CA 1
ATOM 647 C C . GLU A 1 89 ? -9.799 23.269 117.161 1.00 70.39 110 GLU A C 1
ATOM 648 O O . GLU A 1 89 ? -9.592 24.474 117.343 1.00 70.41 110 GLU A O 1
ATOM 654 N N . GLN A 1 90 ? -8.850 22.402 116.782 1.00 70.29 111 GLN A N 1
ATOM 655 C CA . GLN A 1 90 ? -7.459 22.798 116.595 1.00 70.48 111 GLN A CA 1
ATOM 656 C C . GLN A 1 90 ? -7.093 22.928 115.115 1.00 70.47 111 GLN A C 1
ATOM 657 O O . GLN A 1 90 ? -5.927 23.154 114.761 1.00 70.00 111 GLN A O 1
ATOM 663 N N . VAL A 1 91 ? -8.103 22.807 114.261 1.00 70.21 112 VAL A N 1
ATOM 664 C CA . VAL A 1 91 ? -7.905 22.956 112.835 1.00 70.74 112 VAL A CA 1
ATOM 665 C C . VAL A 1 91 ? -7.348 24.313 112.314 1.00 70.70 112 VAL A C 1
ATOM 666 O O . VAL A 1 91 ? -6.324 24.310 111.621 1.00 71.12 112 VAL A O 1
ATOM 670 N N . PRO A 1 92 ? -8.006 25.451 112.619 1.00 70.45 113 PRO A N 1
ATOM 671 C CA . PRO A 1 92 ? -7.395 26.712 112.194 1.00 70.57 113 PRO A CA 1
ATOM 672 C C . PRO A 1 92 ? -5.993 26.945 112.722 1.00 70.91 113 PRO A C 1
ATOM 673 O O . PRO A 1 92 ? -5.125 27.415 111.962 1.00 71.42 113 PRO A O 1
ATOM 677 N N . LEU A 1 93 ? -5.778 26.592 113.992 1.00 70.91 114 LEU A N 1
ATOM 678 C CA . LEU A 1 93 ? -4.453 26.681 114.596 1.00 71.21 114 LEU A CA 1
ATOM 679 C C . LEU A 1 93 ? -3.436 25.883 113.816 1.00 70.97 114 LEU A C 1
ATOM 680 O O . LEU A 1 93 ? -2.398 26.414 113.477 1.00 72.17 114 LEU A O 1
ATOM 685 N N . ALA A 1 94 ? -3.775 24.632 113.511 1.00 70.23 115 ALA A N 1
ATOM 686 C CA . ALA A 1 94 ? -2.916 23.743 112.781 1.00 70.17 115 ALA A CA 1
ATOM 687 C C . ALA A 1 94 ? -2.622 24.246 111.386 1.00 70.50 115 ALA A C 1
ATOM 688 O O . ALA A 1 94 ? -1.578 24.004 110.875 1.00 70.66 115 ALA A O 1
ATOM 690 N N . PHE A 1 95 ? -3.570 24.932 110.767 1.00 70.79 116 PHE A N 1
ATOM 691 C CA . PHE A 1 95 ? -3.317 25.543 109.496 1.00 70.85 116 PHE A CA 1
ATOM 692 C C . PHE A 1 95 ? -2.277 26.636 109.656 1.00 70.93 116 PHE A C 1
ATOM 693 O O . PHE A 1 95 ? -1.388 26.751 108.849 1.00 71.17 116 PHE A O 1
ATOM 701 N N . GLN A 1 96 ? -2.393 27.449 110.692 1.00 71.49 117 GLN A N 1
ATOM 702 C CA . GLN A 1 96 ? -1.444 28.548 110.871 1.00 72.17 117 GLN A CA 1
ATOM 703 C C . GLN A 1 96 ? -0.047 28.017 111.091 1.00 71.38 117 GLN A C 1
ATOM 704 O O . GLN A 1 96 ? 0.919 28.539 110.527 1.00 72.32 117 GLN A O 1
ATOM 710 N N . ILE A 1 97 ? 0.033 26.948 111.862 1.00 70.60 118 ILE A N 1
ATOM 711 C CA . ILE A 1 97 ? 1.277 26.267 112.078 1.00 70.38 118 ILE A CA 1
ATOM 712 C C . ILE A 1 97 ? 1.866 25.657 110.789 1.00 70.40 118 ILE A C 1
ATOM 713 O O . ILE A 1 97 ? 3.080 25.734 110.557 1.00 71.09 118 ILE A O 1
ATOM 718 N N . LEU A 1 98 ? 1.009 25.109 109.949 1.00 70.18 119 LEU A N 1
ATOM 719 C CA . LEU A 1 98 ? 1.432 24.459 108.717 1.00 70.50 119 LEU A CA 1
ATOM 720 C C . LEU A 1 98 ? 1.501 25.347 107.457 1.00 71.01 119 LEU A C 1
ATOM 721 O O . LEU A 1 98 ? 2.064 24.922 106.442 1.00 71.21 119 LEU A O 1
ATOM 726 N N . SER A 1 99 ? 1.007 26.585 107.529 1.00 70.95 120 SER A N 1
ATOM 727 C CA . SER A 1 99 ? 0.847 27.355 106.293 1.00 71.37 120 SER A CA 1
ATOM 728 C C . SER A 1 99 ? 2.197 27.675 105.662 1.00 70.81 120 SER A C 1
ATOM 729 O O . SER A 1 99 ? 2.320 27.649 104.444 1.00 70.96 120 SER A O 1
ATOM 732 N N . GLY A 1 100 ? 3.189 27.953 106.491 1.00 70.07 121 GLY A N 1
ATOM 733 C CA . GLY A 1 100 ? 4.520 28.252 106.000 1.00 70.91 121 GLY A CA 1
ATOM 734 C C . GLY A 1 100 ? 5.116 27.139 105.160 1.00 70.96 121 GLY A C 1
ATOM 735 O O . GLY A 1 100 ? 5.847 27.428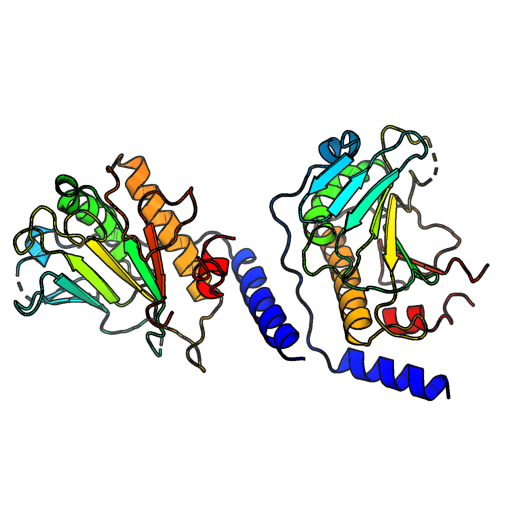 104.226 1.00 71.08 121 GLY A O 1
ATOM 736 N N . LEU A 1 101 ? 4.755 25.888 105.472 1.00 70.71 122 LEU A N 1
ATOM 737 C CA . LEU A 1 101 ? 5.233 24.730 104.754 1.00 70.63 122 LEU A CA 1
ATOM 738 C C . LEU A 1 101 ? 4.396 24.477 103.516 1.00 70.94 122 LEU A C 1
ATOM 739 O O . LEU A 1 101 ? 4.939 24.330 102.407 1.00 70.98 122 LEU A O 1
ATOM 744 N N . LEU A 1 102 ? 3.081 24.419 103.701 1.00 70.70 123 LEU A N 1
ATOM 745 C CA . LEU A 1 102 ? 2.148 24.301 102.585 1.00 69.91 123 LEU A CA 1
ATOM 746 C C . LEU A 1 102 ? 2.275 25.391 101.506 1.00 69.69 123 LEU A C 1
ATOM 747 O O . LEU A 1 102 ? 1.973 25.123 100.362 1.00 69.85 123 LEU A O 1
ATOM 752 N N . PHE A 1 103 ? 2.748 26.589 101.838 1.00 69.22 124 PHE A N 1
ATOM 753 C CA . PHE A 1 103 ? 2.936 27.623 100.807 1.00 69.45 124 PHE A CA 1
ATOM 754 C C . PHE A 1 103 ? 4.392 27.814 100.423 1.00 69.59 124 PHE A C 1
ATOM 755 O O . PHE A 1 103 ? 4.719 28.781 99.769 1.00 69.02 124 PHE A O 1
ATOM 763 N N . SER A 1 104 ? 5.268 26.894 100.832 1.00 70.35 125 SER A N 1
ATOM 764 C CA . SER A 1 104 ? 6.705 27.062 100.621 1.00 70.78 125 SER A CA 1
ATOM 765 C C . SER A 1 104 ? 7.062 26.820 99.163 1.00 70.80 125 SER A C 1
ATOM 766 O O . SER A 1 104 ? 6.458 25.969 98.510 1.00 71.07 125 SER A O 1
ATOM 769 N N . GLU A 1 105 ? 8.027 27.563 98.646 1.00 70.47 126 GLU A N 1
ATOM 770 C CA . GLU A 1 105 ? 8.364 27.379 97.244 1.00 71.07 126 GLU A CA 1
ATOM 771 C C . GLU A 1 105 ? 9.100 26.050 97.011 1.00 71.60 126 GLU A C 1
ATOM 772 O O . GLU A 1 105 ? 9.140 25.556 95.880 1.00 71.15 126 GLU A O 1
ATOM 778 N N . ASP A 1 106 ? 9.594 25.467 98.113 1.00 71.54 127 ASP A N 1
ATOM 779 C CA . ASP A 1 106 ? 10.227 24.169 98.149 1.00 71.26 127 ASP A CA 1
ATOM 780 C C . ASP A 1 106 ? 9.331 22.965 98.380 1.00 71.56 127 ASP A C 1
ATOM 781 O O . ASP A 1 106 ? 9.800 21.816 98.238 1.00 71.37 127 ASP A O 1
ATOM 786 N N . SER A 1 107 ? 8.074 23.197 98.755 1.00 71.39 128 SER A N 1
ATOM 787 C CA . SER A 1 107 ? 7.159 22.092 99.000 1.00 71.30 128 SER A CA 1
ATOM 788 C C . SER A 1 107 ? 7.030 21.238 97.747 1.00 71.09 128 SER A C 1
ATOM 789 O O . SER A 1 1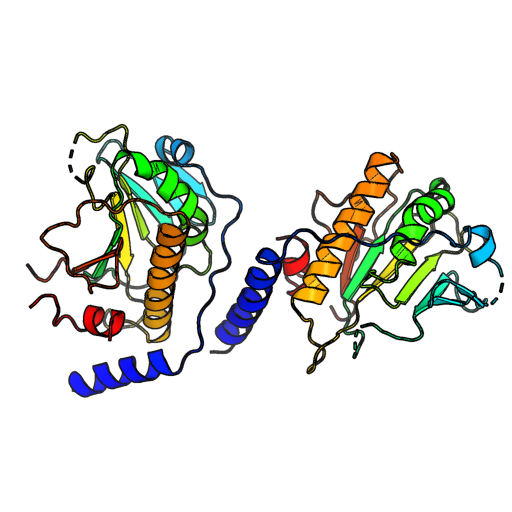07 ? 7.043 21.766 96.661 1.00 71.56 128 SER A O 1
ATOM 792 N N . PRO A 1 108 ? 6.957 19.908 97.891 1.00 71.49 129 PRO A N 1
ATOM 793 C CA . PRO A 1 108 ? 6.736 19.059 96.704 1.00 71.24 129 PRO A CA 1
ATOM 794 C C . PRO A 1 108 ? 5.227 18.835 96.371 1.00 71.71 129 PRO A C 1
ATOM 795 O O . PRO A 1 108 ? 4.897 17.985 95.524 1.00 71.71 129 PRO A O 1
ATOM 799 N N . ILE A 1 109 ? 4.333 19.581 97.020 1.00 71.45 130 ILE A N 1
ATOM 800 C CA . ILE A 1 109 ? 2.917 19.365 96.860 1.00 71.30 130 ILE A CA 1
ATOM 801 C C . ILE A 1 109 ? 2.366 20.540 96.069 1.00 71.72 130 ILE A C 1
ATOM 802 O O . ILE A 1 109 ? 2.323 21.642 96.576 1.00 72.92 130 ILE A O 1
ATOM 807 N N . ASP A 1 110 ? 1.964 20.313 94.823 1.00 71.71 131 ASP A N 1
ATOM 808 C CA . ASP A 1 110 ? 1.440 21.378 93.982 1.00 71.53 131 ASP A CA 1
ATOM 809 C C . ASP A 1 110 ? -0.035 21.693 94.191 1.00 71.20 131 ASP A C 1
ATOM 810 O O . ASP A 1 110 ? -0.468 22.796 93.862 1.00 70.86 131 ASP A O 1
ATOM 815 N N . LYS A 1 111 ? -0.787 20.732 94.733 1.00 71.06 132 LYS A N 1
ATOM 816 C CA . LYS A 1 111 ? -2.242 20.857 94.966 1.00 71.59 132 LYS A CA 1
ATOM 817 C C . LYS A 1 111 ? -2.597 20.324 96.377 1.00 72.03 132 LYS A C 1
ATOM 818 O O . LYS A 1 111 ? -2.214 19.205 96.747 1.00 72.69 132 LYS A O 1
ATOM 824 N N . TRP A 1 112 ? -3.260 21.148 97.190 1.00 71.67 133 TRP A N 1
ATOM 825 C CA . TRP A 1 112 ? -3.859 20.664 98.425 1.00 71.37 133 TRP A CA 1
ATOM 826 C C . TRP A 1 112 ? -5.216 21.277 98.628 1.00 71.85 133 TRP A C 1
ATOM 827 O O . TRP A 1 112 ? -5.614 22.210 97.901 1.00 72.15 133 TRP A O 1
ATOM 838 N N . LYS A 1 113 ? -5.956 20.741 99.591 1.00 71.89 134 LYS A N 1
ATOM 839 C CA . LYS A 1 113 ? -7.193 21.407 100.048 1.00 70.89 134 LYS A CA 1
ATOM 840 C C . LYS A 1 113 ? -7.349 21.285 101.571 1.00 71.19 134 LYS A C 1
ATOM 841 O O . LYS A 1 113 ? -6.710 20.468 102.226 1.00 70.43 134 LYS A O 1
ATOM 847 N N . ILE A 1 114 ? -8.209 22.123 102.122 1.00 71.82 135 ILE A N 1
ATOM 848 C CA . ILE A 1 114 ? -8.515 22.083 103.538 1.00 71.86 135 ILE A CA 1
ATOM 849 C C . ILE A 1 114 ? -9.998 22.353 103.766 1.00 71.90 135 ILE A C 1
ATOM 850 O O . ILE A 1 114 ? -10.589 23.235 103.123 1.00 72.73 135 ILE A O 1
ATOM 855 N N . THR A 1 115 ? -10.604 21.548 104.632 1.00 71.77 136 THR A N 1
ATOM 856 C CA . THR A 1 115 ? -11.985 21.737 105.091 1.00 71.56 136 THR A CA 1
ATOM 857 C C . THR A 1 115 ? -12.185 23.135 105.620 1.00 71.43 136 THR A C 1
ATOM 858 O O . THR A 1 115 ? -11.338 23.649 106.340 1.00 71.88 136 THR A O 1
ATOM 862 N N . ASP A 1 116 ? -13.294 23.742 105.211 1.00 71.69 137 ASP A N 1
ATOM 863 C CA . ASP A 1 116 ? -13.778 25.031 105.675 1.00 71.57 137 ASP A CA 1
ATOM 864 C C . ASP A 1 116 ? -14.680 24.762 106.885 1.00 71.80 137 ASP A C 1
ATOM 865 O O . ASP A 1 116 ? -15.908 24.591 106.745 1.00 72.04 137 ASP A O 1
ATOM 870 N N . MET A 1 117 ? -14.062 24.769 108.072 1.00 72.08 138 MET A N 1
ATOM 871 C CA . MET A 1 117 ? -14.727 24.608 109.386 1.00 72.65 138 MET A CA 1
ATOM 872 C C . MET A 1 117 ? -16.066 25.301 109.626 1.00 72.85 138 MET A C 1
ATOM 873 O O . MET A 1 117 ? -16.740 24.943 110.581 1.00 73.54 138 MET A O 1
ATOM 878 N N . ASN A 1 118 ? -16.438 26.272 108.781 1.00 72.67 139 ASN A N 1
ATOM 879 C CA . ASN A 1 118 ? -17.736 26.995 108.866 1.00 72.65 139 ASN A CA 1
ATOM 880 C C . ASN A 1 118 ? -18.821 26.364 108.016 1.00 72.67 139 ASN A C 1
ATOM 881 O O . ASN A 1 118 ? -19.980 26.509 108.295 1.00 72.76 139 ASN A O 1
ATOM 886 N N . ARG A 1 119 ? -18.429 25.673 106.955 1.00 73.51 140 ARG A N 1
ATOM 887 C CA . ARG A 1 119 ? -19.375 24.982 106.083 1.00 73.32 140 ARG A CA 1
ATOM 888 C C . ARG A 1 119 ? -19.709 23.554 106.544 1.00 73.57 140 ARG A C 1
ATOM 889 O O . ARG A 1 119 ? -20.764 23.048 106.222 1.00 73.67 140 ARG A O 1
ATOM 897 N N . VAL A 1 120 ? -18.842 22.944 107.353 1.00 74.27 141 VAL A N 1
ATOM 898 C CA . VAL A 1 120 ? -18.937 21.507 107.708 1.00 75.16 141 VAL A CA 1
ATOM 899 C C . VAL A 1 120 ? -20.005 21.061 108.803 1.00 75.70 141 VAL A C 1
ATOM 900 O O . VAL A 1 120 ? -20.530 21.902 109.571 1.00 75.56 141 VAL A O 1
ATOM 904 N N . SER A 1 121 ? -20.350 19.750 108.816 1.00 76.22 142 SER A N 1
ATOM 905 C CA . SER A 1 121 ? -21.102 19.066 109.939 1.00 75.76 142 SER A CA 1
ATOM 906 C C . SER A 1 121 ? -20.119 18.505 110.982 1.00 75.94 142 SER A C 1
ATOM 907 O O . SER A 1 121 ? -18.979 18.091 110.617 1.00 75.61 142 SER A O 1
ATOM 910 N N . VAL A 1 126 ? -15.672 14.504 107.702 1.00 75.19 147 VAL A N 1
ATOM 911 C CA . VAL A 1 126 ? -14.423 15.110 107.177 1.00 74.74 147 VAL A CA 1
ATOM 912 C C . VAL A 1 126 ? -14.137 16.461 107.918 1.00 74.53 147 VAL A C 1
ATOM 913 O O . VAL A 1 126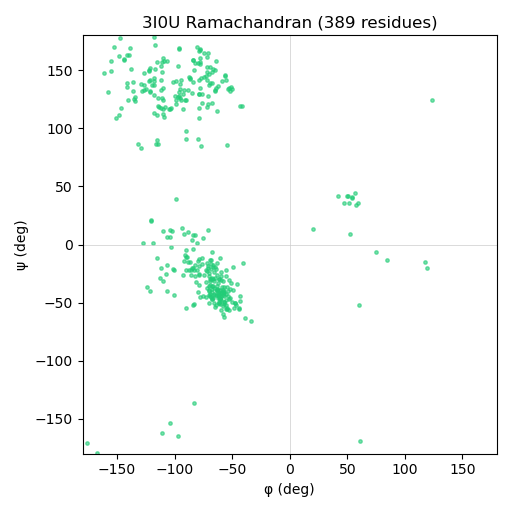 ? -13.296 17.287 107.491 1.00 74.17 147 VAL A O 1
ATOM 917 N N . GLY A 1 127 ? -14.876 16.648 109.026 1.00 74.19 148 GLY A N 1
ATOM 918 C CA . GLY A 1 127 ? -14.629 17.692 110.028 1.00 73.94 148 GLY A CA 1
ATOM 919 C C . GLY A 1 127 ? -14.025 17.181 111.353 1.00 74.01 148 GLY A C 1
ATOM 920 O O . GLY A 1 127 ? -13.483 17.997 112.150 1.00 73.25 148 GLY A O 1
ATOM 921 N N . ILE A 1 128 ? -14.132 15.852 111.577 1.00 73.67 149 ILE A N 1
ATOM 922 C CA . ILE A 1 128 ? -13.534 15.121 112.717 1.00 73.40 149 ILE A CA 1
ATOM 923 C C . ILE A 1 128 ? -12.066 14.673 112.463 1.00 73.20 149 ILE A C 1
ATOM 924 O O . ILE A 1 128 ? -11.293 14.418 113.410 1.00 74.26 149 ILE A O 1
ATOM 929 N N . GLY A 1 129 ? -11.687 14.567 111.195 1.00 72.61 150 GLY A N 1
ATOM 930 C CA . GLY A 1 129 ? -10.342 14.123 110.796 1.00 71.42 150 GLY A CA 1
ATOM 931 C C . GLY A 1 129 ? -10.173 14.421 109.327 1.00 70.98 150 GLY A C 1
ATOM 932 O O . GLY A 1 129 ? -11.058 14.965 108.740 1.00 71.24 150 GLY A O 1
ATOM 933 N N . ALA A 1 130 ? -9.033 14.089 108.730 1.00 71.27 151 ALA A N 1
ATOM 934 C CA . ALA A 1 130 ? -8.779 14.309 107.292 1.00 71.00 151 ALA A CA 1
ATOM 935 C C . ALA A 1 130 ? -9.082 15.713 106.752 1.00 71.08 151 ALA A C 1
ATOM 936 O O . ALA A 1 130 ? -9.633 15.851 105.673 1.00 71.77 151 ALA A O 1
ATOM 938 N N . GLN A 1 131 ? -8.728 16.750 107.500 1.00 71.28 152 GLN A N 1
ATOM 939 C CA . GLN A 1 131 ? -9.135 18.118 107.153 1.00 71.22 152 GLN A CA 1
ATOM 940 C C . GLN A 1 131 ? -8.205 18.733 106.106 1.00 71.24 152 GLN A C 1
ATOM 941 O O . GLN A 1 131 ? -8.570 19.704 105.484 1.00 71.85 152 GLN A O 1
ATOM 947 N N . PHE A 1 132 ? -7.021 18.157 105.931 1.00 70.40 153 PHE A N 1
ATOM 948 C CA . PHE A 1 132 ? -6.075 18.558 104.885 1.00 70.32 153 PHE A CA 1
ATOM 949 C C . PHE A 1 132 ? -5.909 17.352 103.991 1.00 70.14 153 PHE A C 1
ATOM 950 O O . PHE A 1 132 ? -5.782 16.238 104.507 1.00 69.97 153 PHE A O 1
ATOM 958 N N . THR A 1 133 ? -5.894 17.568 102.672 1.00 70.26 154 THR A N 1
ATOM 959 C CA . THR A 1 133 ? -5.578 16.538 101.692 1.00 70.23 154 THR A CA 1
ATOM 960 C C . THR A 1 133 ? -4.450 17.116 100.888 1.00 70.90 154 THR A C 1
ATOM 961 O O . THR A 1 133 ? -4.508 18.292 100.518 1.00 70.93 154 THR A O 1
ATOM 965 N N . LEU A 1 134 ? -3.419 16.286 100.673 1.00 70.97 155 LEU A N 1
ATOM 966 C CA . LEU A 1 134 ? -2.217 16.626 99.953 1.00 71.19 155 LEU A CA 1
ATOM 967 C C . LEU A 1 134 ? -2.080 15.730 98.717 1.00 71.46 155 LEU A C 1
ATOM 968 O O . LEU A 1 134 ? -1.858 14.539 98.846 1.00 72.02 155 LEU A O 1
ATOM 973 N N . TYR A 1 135 ? -2.183 16.295 97.520 1.00 71.51 156 TYR A N 1
ATOM 974 C CA . TYR A 1 135 ? -2.146 15.491 96.292 1.00 71.67 156 TYR A CA 1
ATOM 975 C C . TYR A 1 135 ? -0.772 15.417 95.678 1.00 72.28 156 TYR A C 1
ATOM 976 O O . TYR A 1 135 ? -0.131 16.450 95.439 1.00 73.29 156 TYR A O 1
ATOM 985 N N . VAL A 1 136 ? -0.314 14.187 95.442 1.00 72.12 157 VAL A N 1
ATOM 986 C CA . VAL A 1 136 ? 0.959 13.927 94.810 1.00 71.65 157 VAL A CA 1
ATOM 987 C C . VAL A 1 136 ? 0.738 13.737 93.307 1.00 71.64 157 VAL A C 1
ATOM 988 O O . VAL A 1 136 ? -0.068 12.898 92.889 1.00 72.03 157 VAL A O 1
ATOM 992 N N . LYS A 1 137 ? 1.448 14.526 92.507 1.00 71.25 158 LYS A N 1
ATOM 993 C CA . LYS A 1 137 ? 1.490 14.333 91.063 1.00 71.43 158 LYS A CA 1
ATOM 994 C C . LYS A 1 137 ? 2.830 13.815 90.586 1.00 71.13 158 LYS A C 1
ATOM 995 O O . LYS A 1 137 ? 3.848 13.989 91.227 1.00 71.97 158 LYS A O 1
ATOM 1001 N N . SER A 1 138 ? 2.830 13.195 89.429 1.00 71.18 159 SER A N 1
ATOM 1002 C CA . SER A 1 138 ? 4.029 12.654 88.874 1.00 70.91 159 SER A CA 1
ATOM 1003 C C . SER A 1 138 ? 4.796 13.761 88.173 1.00 70.87 159 SER A C 1
ATOM 1004 O O . SER A 1 138 ? 4.185 14.753 87.749 1.00 70.74 159 SER A O 1
ATOM 1007 N N . ASP A 1 139 ? 6.113 13.563 88.036 1.00 70.70 160 ASP A N 1
ATOM 1008 C CA . ASP A 1 139 ? 7.028 14.517 87.395 1.00 70.57 160 ASP A CA 1
ATOM 1009 C C . ASP A 1 139 ? 7.854 13.853 86.308 1.00 70.97 160 ASP A C 1
ATOM 1010 O O . ASP A 1 139 ? 8.731 14.471 85.710 1.00 71.71 160 ASP A O 1
ATOM 1015 N N . GLN A 1 140 ? 7.626 12.573 86.076 1.00 70.84 161 GLN A N 1
ATOM 1016 C CA . GLN A 1 140 ? 8.401 11.880 85.060 1.00 70.93 161 GLN A CA 1
ATOM 1017 C C . GLN A 1 140 ? 7.491 11.371 83.948 1.00 70.75 161 GLN A C 1
ATOM 1018 O O . GLN A 1 140 ? 6.279 11.575 83.973 1.00 71.10 161 GLN A O 1
ATOM 1024 N N . GLU A 1 141 ? 8.080 10.741 82.950 1.00 70.83 162 GLU A N 1
ATOM 1025 C CA . GLU A 1 141 ? 7.312 10.028 81.931 1.00 70.74 162 GLU A CA 1
ATOM 1026 C C . GLU A 1 141 ? 6.722 8.760 82.545 1.00 70.07 162 GLU A C 1
ATOM 1027 O O . GLU A 1 141 ? 7.180 8.297 83.591 1.00 69.39 162 GLU A O 1
ATOM 1033 N N . CYS A 1 142 ? 5.706 8.213 81.876 1.00 70.08 163 CYS A N 1
ATOM 1034 C CA . CYS A 1 142 ? 4.961 7.016 82.309 1.00 69.74 163 CYS A CA 1
ATOM 1035 C C . CYS A 1 142 ? 4.312 7.203 83.650 1.00 69.66 163 CYS A C 1
ATOM 1036 O O . CYS A 1 142 ? 4.271 6.271 84.452 1.00 69.60 163 CYS A O 1
ATOM 1039 N N . SER A 1 143 ? 3.842 8.424 83.884 1.00 69.43 164 SER A N 1
ATOM 1040 C CA . SER A 1 143 ? 3.271 8.825 85.153 1.00 69.75 164 SER A CA 1
ATOM 1041 C C . SER A 1 143 ? 4.110 8.420 86.398 1.00 70.10 164 SER A C 1
ATOM 1042 O O . SER A 1 143 ? 3.556 8.090 87.451 1.00 70.27 164 SER A O 1
ATOM 1045 N N . GLN A 1 144 ? 5.443 8.459 86.275 1.00 70.36 165 GLN A N 1
ATOM 1046 C CA . GLN A 1 144 ? 6.339 7.961 87.323 1.00 70.03 165 GLN A CA 1
ATOM 1047 C C . GLN A 1 144 ? 6.858 9.045 88.255 1.00 69.69 165 GLN A C 1
ATOM 1048 O O . GLN A 1 144 ? 6.711 10.247 88.008 1.00 69.19 165 GLN A O 1
ATOM 1054 N N . TYR A 1 145 ? 7.477 8.596 89.334 1.00 69.87 166 TYR A N 1
ATOM 1055 C CA . TYR A 1 145 ? 8.051 9.488 90.307 1.00 70.17 166 TYR A CA 1
ATOM 1056 C C . TYR A 1 145 ? 9.554 9.442 90.283 1.00 70.02 166 TYR A C 1
ATOM 1057 O O . TYR A 1 145 ? 10.130 8.366 90.262 1.00 70.02 166 TYR A O 1
ATOM 1066 N N . SER A 1 146 ? 10.185 10.613 90.308 1.00 70.00 167 SER A N 1
ATOM 1067 C CA . SER A 1 146 ? 11.625 10.674 90.419 1.00 70.03 167 SER A CA 1
ATOM 1068 C C . SER A 1 146 ? 11.997 10.463 91.852 1.00 70.26 167 SER A C 1
ATOM 1069 O O . SER A 1 146 ? 11.210 10.735 92.739 1.00 71.06 167 SER A O 1
ATOM 1072 N N . ALA A 1 147 ? 13.219 10.003 92.075 1.00 70.56 168 ALA A N 1
ATOM 1073 C CA . ALA A 1 147 ? 13.734 9.798 93.421 1.00 70.82 168 ALA A CA 1
ATOM 1074 C C . ALA A 1 147 ? 13.789 11.065 94.318 1.00 70.82 168 ALA A C 1
ATOM 1075 O O . ALA A 1 147 ? 13.646 10.961 95.533 1.00 70.37 168 ALA A O 1
ATOM 1077 N N . LEU A 1 148 ? 13.987 12.234 93.704 1.00 71.05 169 LEU A N 1
ATOM 1078 C CA . LEU A 1 148 ? 14.164 13.481 94.425 1.00 71.27 169 LEU A CA 1
ATOM 1079 C C . LEU A 1 148 ? 12.831 13.883 94.907 1.00 71.98 169 LEU A C 1
ATOM 1080 O O . LEU A 1 148 ? 12.700 14.303 96.076 1.00 72.26 169 LEU A O 1
ATOM 1085 N N . LEU A 1 149 ? 11.837 13.758 94.013 1.00 71.89 170 LEU A N 1
ATOM 1086 C CA . LEU A 1 149 ? 10.462 14.084 94.362 1.00 71.18 170 LEU A CA 1
ATOM 1087 C C . LEU A 1 149 ? 10.093 13.268 95.587 1.00 70.94 170 LEU A C 1
ATOM 1088 O O . LEU A 1 149 ? 9.734 13.826 96.611 1.00 70.32 170 LEU A O 1
ATOM 1093 N N . LEU A 1 150 ? 10.249 11.950 95.476 1.00 71.09 171 LEU A N 1
ATOM 1094 C CA . LEU A 1 150 ? 9.947 11.032 96.570 1.00 71.27 171 LEU A CA 1
ATOM 1095 C C . LEU A 1 150 ? 10.698 11.306 97.854 1.00 70.97 171 LEU A C 1
ATOM 1096 O O . LEU A 1 150 ? 10.139 11.150 98.934 1.00 71.58 171 LEU A O 1
ATOM 1101 N N . HIS A 1 151 ? 11.949 11.722 97.730 1.00 70.66 172 HIS A N 1
ATOM 1102 C CA . HIS A 1 151 ? 12.714 12.147 98.868 1.00 70.53 172 HIS A CA 1
ATOM 1103 C C . HIS A 1 151 ? 12.069 13.398 99.450 1.00 70.77 172 HIS A C 1
ATOM 1104 O O . HIS A 1 151 ? 11.725 13.411 100.638 1.00 70.99 172 HIS A O 1
ATOM 1111 N N . LYS A 1 152 ? 11.861 14.416 98.609 1.00 70.71 173 LYS A N 1
ATOM 1112 C CA . LYS A 1 152 ? 11.215 15.656 99.022 1.00 70.76 173 LYS A CA 1
ATOM 1113 C C . LYS A 1 152 ? 9.904 15.370 99.761 1.00 71.08 173 LYS A C 1
ATOM 1114 O O . LYS A 1 152 ? 9.723 15.842 100.879 1.00 71.64 173 LYS A O 1
ATOM 1120 N N . ILE A 1 153 ? 9.045 14.534 99.204 1.00 71.00 174 ILE A N 1
ATOM 1121 C CA . ILE A 1 153 ? 7.804 14.169 99.899 1.00 71.21 174 ILE A CA 1
ATOM 1122 C C . ILE A 1 153 ? 8.050 13.492 101.256 1.00 71.33 174 ILE A C 1
ATOM 1123 O O . ILE A 1 153 ? 7.413 13.848 102.213 1.00 71.06 174 ILE A O 1
ATOM 1128 N N . ARG A 1 154 ? 8.999 12.547 101.339 1.00 71.81 175 ARG A N 1
ATOM 1129 C CA . ARG A 1 154 ? 9.311 11.884 102.616 1.00 71.69 175 ARG A CA 1
ATOM 1130 C C . ARG A 1 154 ? 9.693 12.888 103.688 1.00 71.79 175 ARG A C 1
ATOM 1131 O O . ARG A 1 154 ? 9.143 12.855 104.797 1.00 71.68 175 ARG A O 1
ATOM 1139 N N . GLN A 1 155 ? 10.614 13.783 103.315 1.00 71.38 176 GLN A N 1
ATOM 1140 C CA . GLN A 1 155 ? 11.127 14.848 104.168 1.00 71.17 176 GLN A CA 1
ATOM 1141 C C . GLN A 1 155 ? 10.055 15.818 104.610 1.00 71.07 176 GLN A C 1
ATOM 1142 O O . GLN A 1 155 ? 10.059 16.258 105.741 1.00 71.02 176 GLN A O 1
ATOM 1148 N N . PHE A 1 156 ? 9.140 16.132 103.705 1.00 71.04 177 PHE A N 1
ATOM 1149 C CA . PHE A 1 156 ? 8.086 17.077 103.948 1.00 71.22 177 PHE A CA 1
ATOM 1150 C C . PHE A 1 156 ? 7.130 16.524 105.002 1.00 71.95 177 PHE A C 1
ATOM 1151 O O . PHE A 1 156 ? 6.736 17.271 105.899 1.00 72.84 177 PHE A O 1
ATOM 1159 N N . ILE A 1 157 ? 6.723 15.248 104.874 1.00 71.76 178 ILE A N 1
ATOM 1160 C CA . ILE A 1 157 ? 5.800 14.617 105.828 1.00 71.58 178 ILE A CA 1
ATOM 1161 C C . ILE A 1 157 ? 6.436 14.649 107.235 1.00 72.20 178 ILE A C 1
ATOM 1162 O O . ILE A 1 157 ? 5.827 15.067 108.231 1.00 72.50 178 ILE A O 1
ATOM 1167 N N . MET A 1 158 ? 7.691 14.250 107.302 1.00 72.44 179 MET A N 1
ATOM 1168 C CA . MET A 1 158 ? 8.447 14.266 108.544 1.00 73.48 179 MET A CA 1
ATOM 1169 C C . MET A 1 158 ? 8.355 15.656 109.179 1.00 73.29 179 MET A C 1
ATOM 1170 O O . MET A 1 158 ? 8.219 15.794 110.389 1.00 73.53 179 MET A O 1
ATOM 1175 N N . CYS A 1 159 ? 8.396 16.672 108.335 1.00 72.96 180 CYS A N 1
ATOM 1176 C CA . CYS A 1 159 ? 8.453 18.030 108.758 1.00 73.25 180 CYS A CA 1
ATOM 1177 C C . CYS A 1 159 ? 7.090 18.602 109.188 1.00 73.33 180 CYS A C 1
ATOM 1178 O O . CYS A 1 159 ? 6.990 19.316 110.193 1.00 74.32 180 CYS A O 1
ATOM 1181 N N . LEU A 1 160 ? 6.036 18.282 108.452 1.00 72.38 181 LEU A N 1
ATOM 1182 C CA . LEU A 1 160 ? 4.693 18.451 108.967 1.00 71.95 181 LEU A CA 1
ATOM 1183 C C . LEU A 1 160 ? 4.480 17.779 110.317 1.00 71.98 181 LEU A C 1
ATOM 1184 O O . LEU A 1 160 ? 4.124 18.456 111.264 1.00 72.60 181 LEU A O 1
ATOM 1189 N N . GLU A 1 161 ? 4.743 16.470 110.410 1.00 72.48 182 GLU A N 1
ATOM 1190 C CA . GLU A 1 161 ? 4.633 15.694 111.665 1.00 72.14 182 GLU A CA 1
ATOM 1191 C C . GLU A 1 161 ? 5.305 16.442 112.831 1.00 72.07 182 GLU A C 1
ATOM 1192 O O . GLU A 1 161 ? 4.698 16.731 113.867 1.00 72.69 182 GLU A O 1
ATOM 1198 N N . SER A 1 162 ? 6.543 16.824 112.602 1.00 72.13 183 SER A N 1
ATOM 1199 C CA . SER A 1 162 ? 7.398 17.432 113.591 1.00 71.46 183 SER A CA 1
ATOM 1200 C C . SER A 1 162 ? 6.856 18.786 114.083 1.00 71.54 183 SER A C 1
ATOM 1201 O O . SER A 1 162 ? 6.920 19.112 115.252 1.00 71.66 183 SER A O 1
ATOM 1204 N N . ASN A 1 163 ? 6.311 19.573 113.177 1.00 71.48 184 ASN A N 1
ATOM 1205 C CA . ASN A 1 163 ? 5.800 20.875 113.547 1.00 71.21 184 ASN A CA 1
ATOM 1206 C C . ASN A 1 163 ? 4.521 20.787 114.348 1.00 71.34 184 ASN A C 1
ATOM 1207 O O . ASN A 1 163 ? 4.309 21.587 115.259 1.00 71.88 184 ASN A O 1
ATOM 1212 N N . LEU A 1 164 ? 3.656 19.835 114.000 1.00 71.04 185 LEU A N 1
ATOM 1213 C CA . LEU A 1 164 ? 2.422 19.604 114.747 1.00 70.45 185 LEU A CA 1
ATOM 1214 C C . LEU A 1 164 ? 2.706 19.062 116.110 1.00 70.10 185 LEU A C 1
ATOM 1215 O O . LEU A 1 164 ? 2.150 19.540 117.071 1.00 70.05 185 LEU A O 1
ATOM 1220 N N . LEU A 1 165 ? 3.607 18.083 116.197 1.00 70.04 186 LEU A N 1
ATOM 1221 C CA . LEU A 1 165 ? 3.920 17.455 117.484 1.00 69.73 186 LEU A CA 1
ATOM 1222 C C . LEU A 1 165 ? 4.535 18.455 118.464 1.00 69.51 186 LEU A C 1
ATOM 1223 O O . LEU A 1 165 ? 4.250 18.451 119.658 1.00 69.73 186 LEU A O 1
ATOM 1228 N N . ARG A 1 166 ? 5.334 19.365 117.952 1.00 69.29 187 ARG A N 1
ATOM 1229 C CA . ARG A 1 166 ? 6.064 20.198 118.848 1.00 69.97 187 ARG A CA 1
ATOM 1230 C C . ARG A 1 166 ? 5.298 21.419 119.276 1.00 69.71 187 ARG A C 1
ATOM 1231 O O . ARG A 1 166 ? 5.594 22.050 120.262 1.00 69.82 187 ARG A O 1
ATOM 1239 N N . SER A 1 167 ? 4.235 21.717 118.567 1.00 70.20 188 SER A N 1
ATOM 1240 C CA . SER A 1 167 ? 3.248 22.655 119.098 1.00 70.42 188 SER A CA 1
ATOM 1241 C C . SER A 1 167 ? 2.133 21.937 119.870 1.00 70.61 188 SER A C 1
ATOM 1242 O O . SER A 1 167 ? 1.158 22.568 120.267 1.00 70.93 188 SER A O 1
ATOM 1245 N N . LYS A 1 168 ? 2.311 20.632 120.114 1.00 70.65 189 LYS A N 1
ATOM 1246 C CA . LYS A 1 168 ? 1.400 19.776 120.907 1.00 70.10 189 LYS A CA 1
ATOM 1247 C C . LYS A 1 168 ? -0.041 19.799 120.425 1.00 69.78 189 LYS A C 1
ATOM 1248 O O . LYS A 1 168 ? -0.934 19.838 121.185 1.00 69.54 189 LYS A O 1
ATOM 1254 N N . ILE A 1 169 ? -0.214 19.797 119.120 1.00 69.89 190 ILE A N 1
ATOM 1255 C CA . ILE A 1 169 ? -1.485 19.720 118.458 1.00 70.20 190 ILE A CA 1
ATOM 1256 C C . ILE A 1 169 ? -2.135 18.343 118.616 1.00 70.58 190 ILE A C 1
ATOM 1257 O O . ILE A 1 169 ? -1.466 17.323 118.490 1.00 71.18 190 ILE A O 1
ATOM 1262 N N . ALA A 1 170 ? -3.440 18.311 118.889 1.00 70.50 191 ALA A N 1
ATOM 1263 C CA . ALA A 1 170 ? -4.160 17.059 119.056 1.00 69.91 191 ALA A CA 1
ATOM 1264 C C . ALA A 1 170 ? -4.466 16.479 117.685 1.00 70.77 191 ALA A C 1
ATOM 1265 O O . ALA A 1 170 ? -4.994 17.199 116.804 1.00 71.31 191 ALA A O 1
ATOM 1267 N N . PRO A 1 171 ? -4.129 15.180 117.479 1.00 70.68 192 PRO A N 1
ATOM 1268 C CA . PRO A 1 171 ? -4.555 14.424 116.309 1.00 70.26 192 PRO A CA 1
ATOM 1269 C C . PRO A 1 171 ? -6.061 14.216 116.251 1.00 70.08 192 PRO A C 1
ATOM 1270 O O . PRO A 1 171 ? -6.712 14.165 117.262 1.00 70.11 192 PRO A O 1
ATOM 1274 N N . GLY A 1 172 ? -6.608 14.112 115.053 1.00 70.38 193 GLY A N 1
ATOM 1275 C CA . GLY A 1 172 ? -8.021 13.836 114.895 1.00 70.14 193 GLY A CA 1
ATOM 1276 C C . GLY A 1 172 ? -8.190 12.398 114.505 1.00 70.41 193 GLY A C 1
ATOM 1277 O O . GLY A 1 172 ? -7.366 11.557 114.826 1.00 70.25 193 GLY A O 1
ATOM 1278 N N . GLU A 1 173 ? -9.280 12.101 113.819 1.00 70.90 194 GLU A N 1
ATOM 1279 C CA . GLU A 1 173 ? -9.611 10.718 113.497 1.00 71.05 194 GLU A CA 1
ATOM 1280 C C . GLU A 1 173 ? -9.284 10.418 112.034 1.00 71.02 194 GLU A C 1
ATOM 1281 O O . GLU A 1 173 ? -9.862 11.003 111.140 1.00 71.64 194 GLU A O 1
ATOM 1287 N N . TYR A 1 174 ? -8.366 9.499 111.789 1.00 71.23 195 TYR A N 1
ATOM 1288 C CA . TYR A 1 174 ? -7.919 9.160 110.429 1.00 71.13 195 TYR A CA 1
ATOM 1289 C C . TYR A 1 174 ? -9.029 8.412 109.759 1.00 70.73 195 TYR A C 1
ATOM 1290 O O . TYR A 1 174 ? -9.781 7.715 110.445 1.00 70.71 195 TYR A O 1
ATOM 1299 N N . PRO A 1 175 ? -9.153 8.561 108.431 1.00 70.55 196 PRO A N 1
ATOM 1300 C CA . PRO A 1 175 ? -10.160 7.750 107.752 1.00 70.07 196 PRO A CA 1
ATOM 1301 C C . PRO A 1 175 ? -9.758 6.283 107.749 1.00 70.30 196 PRO A C 1
ATOM 1302 O O . PRO A 1 175 ? -8.589 5.954 107.547 1.00 70.31 196 PRO A O 1
ATOM 1306 N N . ALA A 1 176 ? -10.740 5.420 107.983 1.00 70.73 197 ALA A N 1
ATOM 1307 C CA . ALA A 1 176 ? -10.575 3.969 107.981 1.00 71.07 197 ALA A CA 1
ATOM 1308 C C . ALA A 1 176 ? -9.878 3.449 106.731 1.00 71.31 197 ALA A C 1
ATOM 1309 O O . ALA A 1 176 ? -9.142 2.469 106.815 1.00 71.25 197 ALA A O 1
ATOM 1311 N N . SER A 1 177 ? -10.121 4.126 105.601 1.00 71.50 198 SER A N 1
ATOM 1312 C CA . SER A 1 177 ? -9.519 3.844 104.286 1.00 71.72 198 SER A CA 1
ATOM 1313 C C . SER A 1 177 ? -7.980 3.980 104.275 1.00 71.54 198 SER A C 1
ATOM 1314 O O . SER A 1 177 ? -7.306 3.337 103.511 1.00 71.21 198 SER A O 1
ATOM 1317 N N . ASP A 1 178 ? -7.440 4.850 105.113 1.00 71.37 199 ASP A N 1
ATOM 1318 C CA . ASP A 1 178 ? -6.050 5.196 105.042 1.00 71.06 199 ASP A CA 1
ATOM 1319 C C . ASP A 1 178 ? -5.146 4.231 105.780 1.00 71.11 199 ASP A C 1
ATOM 1320 O O . ASP A 1 178 ? -5.595 3.501 106.668 1.00 71.14 199 ASP A O 1
ATOM 1325 N N . VAL A 1 179 ? -3.867 4.233 105.390 1.00 71.03 200 VAL A N 1
ATOM 1326 C CA . VAL A 1 179 ? -2.806 3.544 106.140 1.00 70.81 200 VAL A CA 1
ATOM 1327 C C . VAL A 1 179 ? -1.767 4.536 106.649 1.00 70.81 200 VAL A C 1
ATOM 1328 O O . VAL A 1 179 ? -1.554 5.603 106.063 1.00 70.71 200 VAL A O 1
ATOM 1332 N N . ARG A 1 180 ? -1.147 4.183 107.760 1.00 70.71 201 ARG A N 1
ATOM 1333 C CA . ARG A 1 180 ? -0.082 4.980 108.347 1.00 70.89 201 ARG A CA 1
ATOM 1334 C C . ARG A 1 180 ? 0.790 4.070 109.182 1.00 70.78 201 ARG A C 1
ATOM 1335 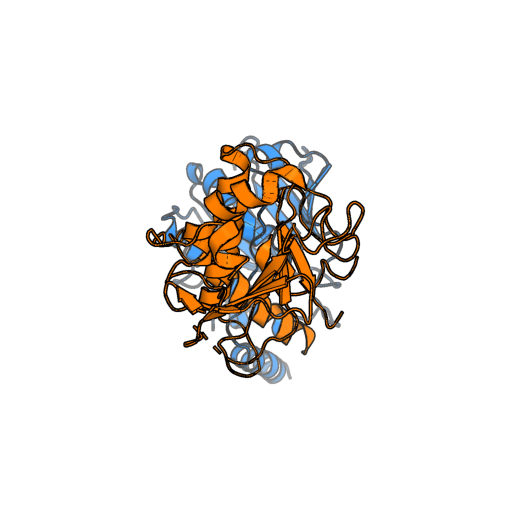O O . ARG A 1 180 ? 0.302 3.089 109.743 1.00 70.31 201 ARG A O 1
ATOM 1343 N N . PRO A 1 181 ? 2.092 4.392 109.277 1.00 71.14 202 PRO A N 1
ATOM 1344 C CA . PRO A 1 181 ? 2.893 3.712 110.281 1.00 71.15 202 PRO A CA 1
ATOM 1345 C C . PRO A 1 181 ? 2.616 4.314 111.651 1.00 71.81 202 PRO A C 1
ATOM 1346 O O . PRO A 1 181 ? 1.993 5.406 111.767 1.00 72.06 202 PRO A O 1
ATOM 1350 N N . GLU A 1 182 ? 3.081 3.626 112.687 1.00 72.33 203 GLU A N 1
ATOM 1351 C CA . GLU A 1 182 ? 2.753 4.031 114.054 1.00 72.85 203 GLU A CA 1
ATOM 1352 C C . GLU A 1 182 ? 3.445 5.341 114.452 1.00 72.92 203 GLU A C 1
ATOM 1353 O O . GLU A 1 182 ? 2.932 6.082 115.289 1.00 72.98 203 GLU A O 1
ATOM 1359 N N . ASP A 1 183 ? 4.570 5.651 113.800 1.00 73.09 204 ASP A N 1
ATOM 1360 C CA . ASP A 1 183 ? 5.269 6.924 114.032 1.00 73.27 204 ASP A CA 1
ATOM 1361 C C . ASP A 1 183 ? 4.679 8.135 113.295 1.00 73.40 204 ASP A C 1
ATOM 1362 O O . ASP A 1 183 ? 5.227 9.242 113.409 1.00 74.18 204 ASP A O 1
ATOM 1367 N N . TRP A 1 184 ? 3.588 7.958 112.539 1.00 72.95 205 TRP A N 1
ATOM 1368 C CA . TRP A 1 184 ? 2.853 9.131 112.067 1.00 71.90 205 TRP A CA 1
ATOM 1369 C C . TRP A 1 184 ? 1.699 9.324 112.986 1.00 71.76 205 TRP A C 1
ATOM 1370 O O . TRP A 1 184 ? 0.905 8.404 113.205 1.00 71.46 205 TRP A O 1
ATOM 1381 N N . LYS A 1 185 ? 1.622 10.526 113.550 1.00 71.50 206 LYS A N 1
ATOM 1382 C CA . LYS A 1 185 ? 0.575 10.850 114.511 1.00 71.35 206 LYS A CA 1
ATOM 1383 C C . LYS A 1 185 ? -0.557 11.661 113.882 1.00 70.61 206 LYS A C 1
ATOM 1384 O O . LYS A 1 185 ? -1.690 11.622 114.364 1.00 70.38 206 LYS A O 1
ATOM 1390 N N . TYR A 1 186 ? -0.262 12.322 112.764 1.00 70.26 207 TYR A N 1
ATOM 1391 C CA . TYR A 1 186 ? -1.218 13.208 112.108 1.00 69.94 207 TYR A CA 1
ATOM 1392 C C . TYR A 1 186 ? -1.446 12.809 110.644 1.00 70.42 207 TYR A C 1
ATOM 1393 O O . TYR A 1 186 ? -2.568 12.898 110.146 1.00 70.90 207 TYR A O 1
ATOM 1402 N N . VAL A 1 187 ? -0.391 12.355 109.961 1.00 70.24 208 VAL A N 1
ATOM 1403 C CA . VAL A 1 187 ? -0.455 12.073 108.517 1.00 69.83 208 VAL A CA 1
ATOM 1404 C C . VAL A 1 187 ? -0.944 10.642 108.232 1.00 70.16 208 VAL A C 1
ATOM 1405 O O . VAL A 1 187 ? -0.667 9.725 109.006 1.00 70.69 208 VAL A O 1
ATOM 1409 N N . SER A 1 188 ? -1.719 10.459 107.165 1.00 70.09 209 SER A N 1
ATOM 1410 C CA . SER A 1 188 ? -2.085 9.114 106.730 1.00 70.61 209 SER A CA 1
ATOM 1411 C C . SER A 1 188 ? -2.147 9.041 105.215 1.00 70.87 209 SER A C 1
ATOM 1412 O O . SER A 1 188 ? -2.240 10.064 104.569 1.00 71.68 209 SER A O 1
ATOM 1415 N N . TYR A 1 189 ? -2.056 7.840 104.652 1.00 70.78 210 TYR A N 1
ATOM 1416 C CA . TYR A 1 189 ? -1.944 7.682 103.214 1.00 70.47 210 TYR A CA 1
ATOM 1417 C C . TYR A 1 189 ? -3.108 6.918 102.576 1.00 70.83 210 TYR A C 1
ATOM 1418 O O . TYR A 1 189 ? -3.593 5.919 103.132 1.00 70.28 210 TYR A O 1
ATOM 1427 N N . ARG A 1 190 ? -3.474 7.355 101.371 1.00 70.70 211 ARG A N 1
ATOM 1428 C CA . ARG A 1 190 ? -4.415 6.644 100.544 1.00 71.17 211 ARG A CA 1
ATOM 1429 C C . ARG A 1 190 ? -4.027 6.682 99.052 1.00 71.33 211 ARG A C 1
ATOM 1430 O O . ARG A 1 190 ? -3.569 7.711 98.554 1.00 71.38 211 ARG A O 1
ATOM 1438 N N . ASN A 1 191 ? -4.194 5.545 98.359 1.00 71.51 212 ASN A N 1
ATOM 1439 C CA . ASN A 1 191 ? -4.338 5.522 96.907 1.00 71.47 212 ASN A CA 1
ATOM 1440 C C . ASN A 1 191 ? -5.808 5.294 96.459 1.00 72.04 212 ASN A C 1
ATOM 1441 O O . ASN A 1 191 ? -6.382 4.221 96.706 1.00 72.05 212 ASN A O 1
ATOM 1446 N N . GLU A 1 192 ? -6.390 6.289 95.780 1.00 72.00 213 GLU A N 1
ATOM 1447 C CA . GLU A 1 192 ? -7.732 6.180 95.185 1.00 72.05 213 GLU A CA 1
ATOM 1448 C C . GLU A 1 192 ? -7.968 4.992 94.269 1.00 72.10 213 GLU A C 1
ATOM 1449 O O . GLU A 1 192 ? -8.999 4.350 94.404 1.00 72.82 213 GLU A O 1
ATOM 1455 N N . LEU A 1 193 ? -7.062 4.702 93.335 1.00 72.30 214 LEU A N 1
ATOM 1456 C CA . LEU A 1 193 ? -7.267 3.559 92.409 1.00 72.62 214 LEU A CA 1
ATOM 1457 C C . LEU A 1 193 ? -7.511 2.240 93.140 1.00 73.04 214 LEU A C 1
ATOM 1458 O O . LEU A 1 193 ? -8.392 1.483 92.752 1.00 73.45 214 LEU A O 1
ATOM 1463 N N . ARG A 1 194 ? -6.753 1.985 94.207 1.00 73.67 215 ARG A N 1
ATOM 1464 C CA . ARG A 1 194 ? -6.912 0.770 95.008 1.00 74.14 215 ARG A CA 1
ATOM 1465 C C . ARG A 1 194 ? -8.103 0.894 95.958 1.00 74.23 215 ARG A C 1
ATOM 1466 O O . ARG A 1 194 ? -8.031 1.626 96.930 1.00 74.21 215 ARG A O 1
ATOM 1468 N N . SER A 1 195 ? -9.175 0.155 95.665 1.00 74.80 216 SER A N 1
ATOM 1469 C CA . SER A 1 195 ? -10.462 0.188 96.398 1.00 75.00 216 SER A CA 1
ATOM 1470 C C . SER A 1 195 ? -10.436 0.169 97.945 1.00 75.23 216 SER A C 1
ATOM 1471 O O . SER A 1 195 ? -11.543 -0.176 98.548 1.00 75.74 216 SER A O 1
ATOM 1474 N N . MET A 1 206 ? -3.877 -4.629 102.007 1.00 75.60 227 MET A N 1
ATOM 1475 C CA . MET A 1 206 ? -2.957 -4.712 100.886 1.00 74.87 227 MET A CA 1
ATOM 1476 C C . MET A 1 206 ? -2.671 -3.334 100.304 1.00 74.69 227 MET A C 1
ATOM 1477 O O . MET A 1 206 ? -2.061 -3.228 99.245 1.00 74.62 227 MET A O 1
ATOM 1479 N N . LEU A 1 207 ? -3.133 -2.283 100.999 1.00 74.85 228 LEU A N 1
ATOM 1480 C CA . LEU A 1 207 ? -2.806 -0.875 100.655 1.00 74.47 228 LEU A CA 1
ATOM 1481 C C . LEU A 1 207 ? -1.406 -0.513 101.149 1.00 74.28 228 LEU A C 1
ATOM 1482 O O . LEU A 1 207 ? -0.754 0.386 100.604 1.00 74.90 228 LEU A O 1
ATOM 1484 N N . ARG A 1 208 ? -0.957 -1.224 102.189 1.00 73.83 229 ARG A N 1
ATOM 1485 C CA . ARG A 1 208 ? 0.425 -1.155 102.703 1.00 73.09 229 ARG A CA 1
ATOM 1486 C C . ARG A 1 208 ? 1.463 -1.757 101.741 1.00 73.01 229 ARG A C 1
ATOM 1487 O O . ARG A 1 208 ? 2.669 -1.567 101.929 1.00 73.36 229 ARG A O 1
ATOM 1495 N N . GLU A 1 209 ? 1.004 -2.487 100.727 1.00 72.56 230 GLU A N 1
ATOM 1496 C CA . GLU A 1 209 ? 1.906 -3.049 99.726 1.00 72.51 230 GLU A CA 1
ATOM 1497 C C . GLU A 1 209 ? 2.235 -2.075 98.600 1.00 72.62 230 GLU A C 1
ATOM 1498 O O . GLU A 1 209 ? 3.239 -2.261 97.915 1.00 72.84 230 GLU A O 1
ATOM 1504 N N . GLU A 1 210 ? 1.394 -1.052 98.416 1.00 72.69 231 GLU A N 1
ATOM 1505 C CA . GLU A 1 210 ? 1.612 0.006 97.403 1.00 72.99 231 GLU A CA 1
ATOM 1506 C C . GLU A 1 210 ? 3.080 0.468 97.323 1.00 73.04 231 GLU A C 1
ATOM 1507 O O . GLU A 1 210 ? 3.636 0.909 98.337 1.00 73.66 231 GLU A O 1
ATOM 1513 N N . PRO A 1 211 ? 3.715 0.301 96.148 1.00 72.62 232 PRO A N 1
ATOM 1514 C CA . PRO A 1 211 ? 5.068 0.768 95.894 1.00 72.77 232 PRO A CA 1
ATOM 1515 C C . PRO A 1 211 ? 5.356 2.128 96.533 1.00 72.89 232 PRO A C 1
ATOM 1516 O O . PRO A 1 211 ? 6.197 2.217 97.444 1.00 73.43 232 PRO A O 1
ATOM 1520 N N . PHE A 1 212 ? 4.626 3.149 96.093 1.00 72.50 233 PHE A N 1
ATOM 1521 C CA . PHE A 1 212 ? 4.704 4.493 96.648 1.00 72.00 233 PHE A CA 1
ATOM 1522 C C . PHE A 1 212 ? 4.757 4.519 98.174 1.00 71.99 233 PHE A C 1
ATOM 1523 O O . PHE A 1 212 ? 5.617 5.201 98.733 1.00 72.20 233 PHE A O 1
ATOM 1531 N N . TYR A 1 213 ? 3.853 3.778 98.833 1.00 71.89 234 TYR A N 1
ATOM 1532 C CA . TYR A 1 213 ? 3.761 3.820 100.303 1.00 71.73 234 TYR A CA 1
ATOM 1533 C C . TYR A 1 213 ? 4.969 3.230 100.988 1.00 71.76 234 TYR A C 1
ATOM 1534 O O . TYR A 1 213 ? 5.448 3.765 102.002 1.00 72.06 234 TYR A O 1
ATOM 1543 N N . ARG A 1 214 ? 5.442 2.120 100.424 1.00 72.07 235 ARG A N 1
ATOM 1544 C CA . ARG A 1 214 ? 6.629 1.438 100.902 1.00 72.11 235 ARG A CA 1
ATOM 1545 C C . ARG A 1 214 ? 7.797 2.404 100.895 1.00 72.17 235 ARG A C 1
ATOM 1546 O O . ARG A 1 214 ? 8.502 2.519 101.894 1.00 72.90 235 ARG A O 1
ATOM 1554 N N . LEU A 1 215 ? 7.934 3.164 99.814 1.00 71.76 236 LEU A N 1
ATOM 1555 C CA . LEU A 1 215 ? 8.982 4.179 99.717 1.00 71.93 236 LEU A CA 1
ATOM 1556 C C . LEU A 1 215 ? 8.846 5.315 100.740 1.00 71.86 236 LEU A C 1
ATOM 1557 O O . LEU A 1 215 ? 9.831 5.990 101.062 1.00 72.08 236 LEU A O 1
ATOM 1562 N N . MET A 1 216 ? 7.649 5.501 101.275 1.00 71.88 237 MET A N 1
ATOM 1563 C CA . MET A 1 216 ? 7.429 6.585 102.224 1.00 72.09 237 MET A CA 1
ATOM 1564 C C . MET A 1 216 ? 7.936 6.272 103.632 1.00 72.16 237 MET A C 1
ATOM 1565 O O . MET A 1 216 ? 8.447 7.161 104.320 1.00 72.30 237 MET A O 1
ATOM 1570 N N . ILE A 1 217 ? 7.825 5.003 104.017 1.00 72.15 238 ILE A N 1
ATOM 1571 C CA . ILE A 1 217 ? 7.963 4.587 105.410 1.00 72.48 238 ILE A CA 1
ATOM 1572 C C . ILE A 1 217 ? 9.203 3.727 105.699 1.00 73.30 238 ILE A C 1
ATOM 1573 O O . ILE A 1 217 ? 9.763 3.762 106.805 1.00 73.91 238 ILE A O 1
ATOM 1578 N N . GLU A 1 218 ? 9.669 2.971 104.713 1.00 73.14 239 GLU A N 1
ATOM 1579 C CA . GLU A 1 218 ? 10.750 2.048 104.973 1.00 73.65 239 GLU A CA 1
ATOM 1580 C C . GLU A 1 218 ? 12.085 2.788 104.959 1.00 73.85 239 GLU A C 1
ATOM 1581 O O . GLU A 1 218 ? 12.039 4.014 104.836 1.00 73.81 239 GLU A O 1
ATOM 1587 N N . SER B 1 6 ? 21.735 16.736 91.304 1.00 64.43 27 SER B N 1
ATOM 1588 C CA . SER B 1 6 ? 21.630 17.873 90.350 1.00 64.85 27 SER B CA 1
ATOM 1589 C C . SER B 1 6 ? 22.289 19.089 90.966 1.00 65.96 27 SER B C 1
ATOM 1590 O O . SER B 1 6 ? 22.413 19.175 92.199 1.00 65.96 27 SER B O 1
ATOM 1593 N N . ALA B 1 7 ? 22.686 20.044 90.117 1.00 67.00 28 ALA B N 1
ATOM 1594 C CA . ALA B 1 7 ? 23.449 21.237 90.580 1.00 67.35 28 ALA B CA 1
ATOM 1595 C C . ALA B 1 7 ? 22.627 22.283 91.230 1.00 67.38 28 ALA B C 1
ATOM 1596 O O . ALA B 1 7 ? 23.073 22.870 92.217 1.00 67.58 28 ALA B O 1
ATOM 1598 N N . ASN B 1 8 ? 21.481 22.603 90.631 1.00 67.52 29 ASN B N 1
ATOM 1599 C CA . ASN B 1 8 ? 20.697 23.689 91.182 1.00 68.20 29 ASN B CA 1
ATOM 1600 C C . ASN B 1 8 ? 20.077 23.293 92.513 1.00 67.79 29 ASN B C 1
ATOM 1601 O O . ASN B 1 8 ? 20.122 24.056 93.464 1.00 66.81 29 ASN B O 1
ATOM 1606 N N . GLU B 1 9 ? 19.625 22.043 92.566 1.00 68.19 30 GLU B N 1
ATOM 1607 C CA . GLU B 1 9 ? 19.352 21.311 93.809 1.00 68.79 30 GLU B CA 1
ATOM 1608 C C . GLU B 1 9 ? 20.453 21.328 94.883 1.00 69.32 30 GLU B C 1
ATOM 1609 O O . GLU B 1 9 ? 20.128 21.410 96.063 1.00 69.20 30 GLU B O 1
ATOM 1615 N N . ARG B 1 10 ? 21.729 21.243 94.480 1.00 70.20 31 ARG B N 1
ATOM 1616 C CA . ARG B 1 10 ? 22.829 21.441 95.420 1.00 70.56 31 ARG B CA 1
ATOM 1617 C C . ARG B 1 10 ? 22.731 22.821 96.066 1.00 70.31 31 ARG B C 1
ATOM 1618 O O . ARG B 1 10 ? 22.565 22.901 97.267 1.00 70.27 31 ARG B O 1
ATOM 1626 N N . LEU B 1 11 ? 22.771 23.871 95.251 1.00 70.17 32 LEU B N 1
ATOM 1627 C CA . LEU B 1 11 ? 22.793 25.250 95.721 1.00 70.42 32 LEU B CA 1
ATOM 1628 C C . LEU B 1 11 ? 21.567 25.639 96.527 1.00 70.69 32 LEU B C 1
ATOM 1629 O O . LEU B 1 11 ? 21.689 26.301 97.564 1.00 70.31 32 LEU B O 1
ATOM 1634 N N . LYS B 1 12 ? 20.402 25.217 96.028 1.00 70.96 33 LYS B N 1
ATOM 1635 C CA . LYS B 1 12 ? 19.103 25.515 96.621 1.00 71.06 33 LYS B CA 1
ATOM 1636 C C . LYS B 1 12 ? 19.039 24.943 98.009 1.00 70.83 33 LYS B C 1
ATOM 1637 O O . LYS B 1 12 ? 18.702 25.651 98.936 1.00 70.56 33 LYS B O 1
ATOM 1643 N N . ASN B 1 13 ? 19.396 23.669 98.134 1.00 70.99 34 ASN B N 1
ATOM 1644 C CA . ASN B 1 13 ? 19.480 23.013 99.430 1.00 71.21 34 ASN B CA 1
ATOM 1645 C C . ASN B 1 13 ? 20.473 23.645 100.406 1.00 71.22 34 ASN B C 1
ATOM 1646 O O . ASN B 1 13 ? 20.137 23.798 101.566 1.00 71.31 34 ASN B O 1
ATOM 1651 N N . ASN B 1 14 ? 21.655 24.042 99.934 1.00 71.07 35 ASN B N 1
ATOM 1652 C CA . ASN B 1 14 ? 22.652 24.690 100.793 1.00 71.13 35 ASN B CA 1
ATOM 1653 C C . ASN B 1 14 ? 22.248 26.098 101.245 1.00 70.90 35 ASN B C 1
ATOM 1654 O O . ASN B 1 14 ? 22.582 26.542 102.341 1.00 70.95 35 ASN B O 1
ATOM 1659 N N . PHE B 1 15 ? 21.509 26.774 100.389 1.00 70.61 36 PHE B N 1
ATOM 1660 C CA . PHE B 1 15 ? 20.871 28.018 100.732 1.00 70.50 36 PHE B CA 1
ATOM 1661 C C . PHE B 1 15 ? 19.780 27.830 101.809 1.00 70.57 36 PHE B C 1
ATOM 1662 O O . PHE B 1 15 ? 19.650 28.641 102.716 1.00 70.27 36 PHE B O 1
ATOM 1670 N N . ASN B 1 16 ? 18.976 26.784 101.670 1.00 70.64 37 ASN B N 1
ATOM 1671 C CA . ASN B 1 16 ? 17.881 26.549 102.585 1.00 70.62 37 ASN B CA 1
ATOM 1672 C C . ASN B 1 16 ? 18.422 26.081 103.927 1.00 70.97 37 ASN B C 1
ATOM 1673 O O . ASN B 1 16 ? 17.815 26.391 104.958 1.00 70.99 37 ASN B O 1
ATOM 1678 N N . ILE B 1 17 ? 19.550 25.343 103.898 1.00 71.13 38 ILE B N 1
ATOM 1679 C CA . ILE B 1 17 ? 20.299 24.925 105.089 1.00 71.06 38 ILE B CA 1
ATOM 1680 C C . ILE B 1 17 ? 20.608 26.197 105.877 1.00 71.40 38 ILE B C 1
ATOM 1681 O O . ILE B 1 17 ? 20.189 26.335 107.032 1.00 71.27 38 ILE B O 1
ATOM 1686 N N . LEU B 1 18 ? 21.253 27.154 105.206 1.00 71.56 39 LEU B N 1
ATOM 1687 C CA . LEU B 1 18 ? 21.645 28.425 105.802 1.00 71.55 39 LEU B CA 1
ATOM 1688 C C . LEU B 1 18 ? 20.462 29.228 106.297 1.00 71.81 39 LEU B C 1
ATOM 1689 O O . LEU B 1 18 ? 20.493 29.735 107.413 1.00 72.39 39 LEU B O 1
ATOM 1694 N N . TYR B 1 19 ? 19.421 29.318 105.469 1.00 71.94 40 TYR B N 1
ATOM 1695 C CA . TYR B 1 19 ? 18.228 30.124 105.736 1.00 71.76 40 TYR B CA 1
ATOM 1696 C C . TYR B 1 19 ? 17.459 29.696 106.993 1.00 71.69 40 TYR B C 1
ATOM 1697 O O . TYR B 1 19 ? 17.136 30.524 107.830 1.00 71.43 40 TYR B O 1
ATOM 1706 N N . ASN B 1 20 ? 17.171 28.407 107.098 1.00 71.98 41 ASN B N 1
ATOM 1707 C CA . ASN B 1 20 ? 16.479 27.866 108.252 1.00 72.21 41 ASN B CA 1
ATOM 1708 C C . ASN B 1 20 ? 17.270 27.924 109.557 1.00 72.49 41 ASN B C 1
ATOM 1709 O O . ASN B 1 20 ? 16.666 28.051 110.625 1.00 72.87 41 ASN B O 1
ATOM 1714 N N . GLN B 1 21 ? 18.603 27.859 109.468 1.00 72.51 42 GLN B N 1
ATOM 1715 C CA . GLN B 1 21 ? 19.465 27.933 110.646 1.00 72.38 42 GLN B CA 1
ATOM 1716 C C . GLN B 1 21 ? 19.445 29.341 111.256 1.00 72.66 42 GLN B C 1
ATOM 1717 O O . GLN B 1 21 ? 19.332 29.494 112.493 1.00 72.99 42 GLN B O 1
ATOM 1723 N N . ILE B 1 22 ? 19.497 30.358 110.392 1.00 72.54 43 ILE B N 1
ATOM 1724 C CA . ILE B 1 22 ? 19.352 31.772 110.783 1.00 72.47 43 ILE B CA 1
ATOM 1725 C C . ILE B 1 22 ? 18.069 32.053 111.588 1.00 72.78 43 ILE B C 1
ATOM 1726 O O . ILE B 1 22 ? 18.078 32.794 112.589 1.00 72.97 43 ILE B O 1
ATOM 1731 N N . ARG B 1 23 ? 16.979 31.421 111.177 1.00 72.76 44 ARG B N 1
ATOM 1732 C CA . ARG B 1 23 ? 15.703 31.622 111.839 1.00 72.90 44 ARG B CA 1
ATOM 1733 C C . ARG B 1 23 ? 15.578 30.812 113.142 1.00 72.50 44 ARG B C 1
ATOM 1734 O O . ARG B 1 23 ? 14.702 31.098 113.945 1.00 72.11 44 ARG B O 1
ATOM 1742 N N . GLN B 1 24 ? 16.476 29.841 113.359 1.00 72.12 45 GLN B N 1
ATOM 1743 C CA . GLN B 1 24 ? 16.535 29.105 114.636 1.00 72.11 45 GLN B CA 1
ATOM 1744 C C . GLN B 1 24 ? 17.149 29.892 115.811 1.00 71.97 45 GLN B C 1
ATOM 1745 O O . GLN B 1 24 ? 16.844 29.625 116.971 1.00 72.18 45 GLN B O 1
ATOM 1751 N N . TYR B 1 25 ? 18.016 30.853 115.507 1.00 71.66 46 TYR B N 1
ATOM 1752 C CA . TYR B 1 25 ? 18.724 31.598 116.528 1.00 71.14 46 TYR B CA 1
ATOM 1753 C C . TYR B 1 25 ? 17.824 32.670 117.129 1.00 71.07 46 TYR B C 1
ATOM 1754 O O . TYR B 1 25 ? 17.066 33.342 116.392 1.00 71.08 46 TYR B O 1
ATOM 1763 N N . PRO B 1 26 ? 17.939 32.875 118.463 1.00 70.49 47 PRO B N 1
ATOM 1764 C CA . PRO B 1 26 ? 17.230 33.964 119.109 1.00 70.24 47 PRO B CA 1
ATOM 1765 C C . PRO B 1 26 ? 17.848 35.302 118.719 1.00 70.27 47 PRO B C 1
ATOM 1766 O O . PRO B 1 26 ? 18.967 35.339 118.201 1.00 69.55 47 PRO B O 1
ATOM 1770 N N . ALA B 1 27 ? 17.105 36.379 118.977 1.00 70.73 48 ALA B N 1
ATOM 1771 C CA . ALA B 1 27 ? 17.562 37.756 118.760 1.00 71.09 48 ALA B CA 1
ATOM 1772 C C . ALA B 1 27 ? 18.914 38.021 119.431 1.00 71.24 48 ALA B C 1
ATOM 1773 O O . ALA B 1 27 ? 19.120 37.648 120.578 1.00 71.61 48 ALA B O 1
ATOM 1775 N N . TYR B 1 28 ? 19.836 38.619 118.681 1.00 71.64 49 TYR B N 1
ATOM 1776 C CA . TYR B 1 28 ? 21.197 38.875 119.138 1.00 71.93 49 TYR B CA 1
ATOM 1777 C C . TYR B 1 28 ? 21.417 40.312 119.630 1.00 71.99 49 TYR B C 1
ATOM 1778 O O . TYR B 1 28 ? 20.960 41.269 119.023 1.00 72.16 49 TYR B O 1
ATOM 1787 N N . TYR B 1 29 ? 22.190 40.443 120.701 1.00 72.21 50 TYR B N 1
ATOM 1788 C CA . TYR B 1 29 ? 22.458 41.717 121.333 1.00 72.13 50 TYR B CA 1
ATOM 1789 C C . TYR B 1 29 ? 23.912 42.006 121.362 1.00 72.22 50 TYR B C 1
ATOM 1790 O O . TYR B 1 29 ? 24.699 41.175 121.746 1.00 73.85 50 TYR B O 1
ATOM 1799 N N . PHE B 1 30 ? 24.264 43.203 120.950 1.00 72.35 51 PHE B N 1
ATOM 1800 C CA . PHE B 1 30 ? 25.643 43.619 120.830 1.00 72.05 51 PHE B CA 1
ATOM 1801 C C . PHE B 1 30 ? 26.030 44.459 122.058 1.00 72.21 51 PHE B C 1
ATOM 1802 O O . PHE B 1 30 ? 25.307 45.392 122.437 1.00 72.25 51 PHE B O 1
ATOM 1810 N N . LYS B 1 31 ? 27.130 44.083 122.707 1.00 72.03 52 LYS B N 1
ATOM 1811 C CA . LYS B 1 31 ? 27.627 44.817 123.855 1.00 72.76 52 LYS B CA 1
ATOM 1812 C C . LYS B 1 31 ? 28.192 46.126 123.332 1.00 72.84 52 LYS B C 1
ATOM 1813 O O . LYS B 1 31 ? 29.129 46.105 122.538 1.00 73.70 52 LYS B O 1
ATOM 1819 N N . VAL B 1 32 ? 27.625 47.244 123.759 1.00 72.08 53 VAL B N 1
ATOM 1820 C CA . VAL B 1 32 ? 27.997 48.502 123.176 1.00 72.02 53 VAL B CA 1
ATOM 1821 C C . VAL B 1 32 ? 29.309 48.985 123.753 1.00 72.09 53 VAL B C 1
ATOM 1822 O O . VAL B 1 32 ? 29.487 48.989 124.957 1.00 72.32 53 VAL B O 1
ATOM 1826 N N . ALA B 1 33 ? 30.229 49.351 122.862 1.00 72.08 54 ALA B N 1
ATOM 1827 C CA . ALA B 1 33 ? 31.473 50.025 123.215 1.00 72.12 54 ALA B CA 1
ATOM 1828 C C . ALA B 1 33 ? 31.233 51.433 123.816 1.00 72.55 54 ALA B C 1
ATOM 1829 O O . ALA B 1 33 ? 30.495 52.225 123.242 1.00 73.64 54 ALA B O 1
ATOM 1831 N N . SER B 1 34 ? 31.874 51.755 124.938 1.00 72.73 55 SER B N 1
ATOM 1832 C CA . SER B 1 34 ? 31.700 53.051 125.584 1.00 72.39 55 SER B CA 1
ATOM 1833 C C . SER B 1 34 ? 32.902 54.011 125.439 1.00 72.80 55 SER B C 1
ATOM 1834 O O . SER B 1 34 ? 32.719 55.218 125.231 1.00 73.14 55 SER B O 1
ATOM 1837 N N . ASN B 1 35 ? 34.127 53.494 125.541 1.00 72.78 56 ASN B N 1
ATOM 1838 C CA . ASN B 1 35 ? 35.301 54.290 125.166 1.00 72.87 56 ASN B CA 1
ATOM 1839 C C . ASN B 1 35 ? 35.477 54.372 123.640 1.00 73.15 56 ASN B C 1
ATOM 1840 O O . ASN B 1 35 ? 36.190 53.578 123.013 1.00 73.82 56 ASN B O 1
ATOM 1845 N N . VAL B 1 36 ? 34.772 55.326 123.054 1.00 72.57 57 VAL B N 1
ATOM 1846 C CA . VAL B 1 36 ? 34.755 55.476 121.625 1.00 72.26 57 VAL B CA 1
ATOM 1847 C C . VAL B 1 36 ? 35.234 56.863 121.258 1.00 72.33 57 VAL B C 1
ATOM 1848 O O . VAL B 1 36 ? 34.924 57.837 121.937 1.00 72.69 57 VAL B O 1
ATOM 1852 N N . PRO B 1 37 ? 36.013 56.957 120.176 1.00 72.12 58 PRO B N 1
ATOM 1853 C CA . PRO B 1 37 ? 36.435 58.260 119.695 1.00 71.69 58 PRO B CA 1
ATOM 1854 C C . PRO B 1 37 ? 35.246 59.031 119.106 1.00 71.69 58 PRO B C 1
ATOM 1855 O O . PRO B 1 37 ? 34.261 58.436 118.634 1.00 71.39 58 PRO B O 1
ATOM 1859 N N . THR B 1 38 ? 35.335 60.353 119.157 1.00 71.40 59 THR B N 1
ATOM 1860 C CA . THR B 1 38 ? 34.366 61.212 118.498 1.00 71.19 59 THR B CA 1
ATOM 1861 C C . THR B 1 38 ? 34.754 61.280 117.024 1.00 71.06 59 THR B C 1
ATOM 1862 O O . THR B 1 38 ? 35.838 60.831 116.648 1.00 71.01 59 THR B O 1
ATOM 1866 N N . TYR B 1 39 ? 33.881 61.852 116.198 1.00 71.19 60 TYR B N 1
ATOM 1867 C CA . TYR B 1 39 ? 34.171 62.051 114.776 1.00 71.21 60 TYR B CA 1
ATOM 1868 C C . TYR B 1 39 ? 35.437 62.870 114.461 1.00 71.67 60 TYR B C 1
ATOM 1869 O O . TYR B 1 39 ? 36.204 62.505 113.555 1.00 71.89 60 TYR B O 1
ATOM 1878 N N . SER B 1 40 ? 35.679 63.957 115.192 1.00 71.67 61 SER B N 1
ATOM 1879 C CA . SER B 1 40 ? 36.918 64.690 114.950 1.00 72.09 61 SER B CA 1
ATOM 1880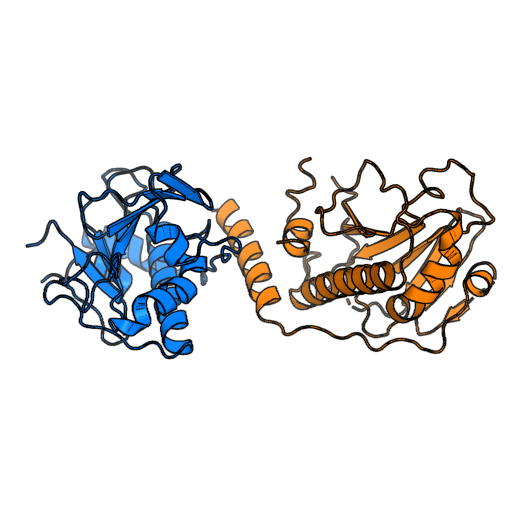 C C . SER B 1 40 ? 38.179 63.905 115.393 1.00 72.45 61 SER B C 1
ATOM 1881 O O . SER B 1 40 ? 39.252 64.061 114.778 1.00 72.54 61 SER B O 1
ATOM 1884 N N . ASP B 1 41 ? 38.042 63.046 116.414 1.00 72.39 62 ASP B N 1
ATOM 1885 C CA . ASP B 1 41 ? 39.163 62.197 116.848 1.00 72.38 62 ASP B CA 1
ATOM 1886 C C . ASP B 1 41 ? 39.618 61.237 115.729 1.00 72.38 62 ASP B C 1
ATOM 1887 O O . ASP B 1 41 ? 40.821 61.102 115.469 1.00 72.36 62 ASP B O 1
ATOM 1892 N N . ILE B 1 42 ? 38.662 60.603 115.047 1.00 72.39 63 ILE B N 1
ATOM 1893 C CA . ILE B 1 42 ? 39.022 59.686 113.956 1.00 72.54 63 ILE B CA 1
ATOM 1894 C C . ILE B 1 42 ? 39.529 60.402 112.695 1.00 72.85 63 ILE B C 1
ATOM 1895 O O . ILE B 1 42 ? 40.273 59.797 111.899 1.00 73.21 63 ILE B O 1
ATOM 1900 N N . CYS B 1 43 ? 39.164 61.684 112.548 1.00 72.74 64 CYS B N 1
ATOM 1901 C CA . CYS B 1 43 ? 39.657 62.534 111.452 1.00 72.44 64 CYS B CA 1
ATOM 1902 C C . CYS B 1 43 ? 41.170 62.833 111.535 1.00 72.55 64 CYS B C 1
ATOM 1903 O O . CYS B 1 43 ? 41.790 63.179 110.526 1.00 72.76 64 CYS B O 1
ATOM 1906 N N . GLN B 1 44 ? 41.757 62.659 112.720 1.00 72.45 65 GLN B N 1
ATOM 1907 C CA . GLN B 1 44 ? 43.136 63.022 112.982 1.00 72.31 65 GLN B CA 1
ATOM 1908 C C . GLN B 1 44 ? 43.966 61.796 113.295 1.00 72.71 65 GLN B C 1
ATOM 1909 O O . GLN B 1 44 ? 45.157 61.768 112.990 1.00 73.20 65 GLN B O 1
ATOM 1915 N N . VAL B 1 48 ? 46.363 54.676 114.994 1.00 73.60 69 VAL B N 1
ATOM 1916 C CA . VAL B 1 48 ? 45.761 54.805 116.332 1.00 73.19 69 VAL B CA 1
ATOM 1917 C C . VAL B 1 48 ? 44.744 53.673 116.603 1.00 73.13 69 VAL B C 1
ATOM 1918 O O . VAL B 1 48 ? 43.790 53.483 115.836 1.00 72.96 69 VAL B O 1
ATOM 1922 N N . MET B 1 49 ? 44.953 52.930 117.691 1.00 72.80 70 MET B N 1
ATOM 1923 C CA . MET B 1 49 ? 44.046 51.843 118.090 1.00 72.54 70 MET B CA 1
ATOM 1924 C C . MET B 1 49 ? 42.964 52.320 119.060 1.00 72.47 70 MET B C 1
ATOM 1925 O O . MET B 1 49 ? 43.268 53.031 120.022 1.00 72.74 70 MET B O 1
ATOM 1930 N N . TYR B 1 50 ? 41.712 51.941 118.785 1.00 72.08 71 TYR B N 1
ATOM 1931 C CA . TYR B 1 50 ? 40.584 52.051 119.733 1.00 72.02 71 TYR B CA 1
ATOM 1932 C C . TYR B 1 50 ? 39.798 50.766 119.725 1.00 71.82 71 TYR B C 1
ATOM 1933 O O . TYR B 1 50 ? 39.362 50.348 118.662 1.00 72.05 71 TYR B O 1
ATOM 1942 N N . GLN B 1 51 ? 39.583 50.175 120.898 1.00 71.80 72 GLN B N 1
ATOM 1943 C CA . GLN B 1 51 ? 38.715 48.998 121.077 1.00 71.95 72 GLN B CA 1
ATOM 1944 C C . GLN B 1 51 ? 39.011 47.859 120.129 1.00 72.05 72 GLN B C 1
ATOM 1945 O O . GLN B 1 51 ? 38.093 47.279 119.547 1.00 72.99 72 GLN B O 1
ATOM 1951 N N . GLY B 1 52 ? 40.284 47.591 119.908 1.00 71.97 73 GLY B N 1
ATOM 1952 C CA . GLY B 1 52 ? 40.687 46.514 119.015 1.00 72.16 73 GLY B CA 1
ATOM 1953 C C . GLY B 1 52 ? 40.751 46.846 117.534 1.00 72.12 73 GLY B C 1
ATOM 1954 O O . GLY B 1 52 ? 41.314 46.063 116.762 1.00 73.10 73 GLY B O 1
ATOM 1955 N N . PHE B 1 53 ? 40.184 47.988 117.143 1.00 71.37 74 PHE B N 1
ATOM 1956 C CA . PHE B 1 53 ? 40.202 48.484 115.766 1.00 70.85 74 PHE B CA 1
ATOM 1957 C C . PHE B 1 53 ? 41.327 49.491 115.567 1.00 71.12 74 PHE B C 1
ATOM 1958 O O . PHE B 1 53 ? 41.438 50.454 116.318 1.00 71.39 74 PHE B O 1
ATOM 1966 N N . GLN B 1 54 ? 42.163 49.265 114.555 1.00 71.33 75 GLN B N 1
ATOM 1967 C CA . GLN B 1 54 ? 43.183 50.234 114.157 1.00 71.60 75 GLN B CA 1
ATOM 1968 C C . GLN B 1 54 ? 42.586 51.251 113.204 1.00 71.76 75 GLN B C 1
ATOM 1969 O O . GLN B 1 54 ? 41.916 50.885 112.238 1.00 71.91 75 GLN B O 1
ATOM 1975 N N . ILE B 1 55 ? 42.814 52.527 113.487 1.00 71.88 76 ILE B N 1
ATOM 1976 C CA . ILE B 1 55 ? 42.198 53.616 112.719 1.00 72.03 76 ILE B CA 1
ATOM 1977 C C . ILE B 1 55 ? 43.282 54.300 111.918 1.00 72.35 76 ILE B C 1
ATOM 1978 O O . ILE B 1 55 ? 44.310 54.717 112.477 1.00 72.41 76 ILE B O 1
ATOM 1983 N N . VAL B 1 56 ? 43.083 54.379 110.604 1.00 72.50 77 VAL B N 1
ATOM 1984 C CA . VAL B 1 56 ? 44.015 55.122 109.739 1.00 72.69 77 VAL B CA 1
ATOM 1985 C C . VAL B 1 56 ? 43.274 56.167 108.866 1.00 72.85 77 VAL B C 1
ATOM 1986 O O . VAL B 1 56 ? 42.189 55.897 108.350 1.00 73.02 77 VAL B O 1
ATOM 1990 N N . ASN B 1 57 ? 43.852 57.364 108.748 1.00 72.84 78 ASN B N 1
ATOM 1991 C CA . ASN B 1 57 ? 43.388 58.398 107.806 1.00 72.66 78 ASN B CA 1
ATOM 1992 C C . ASN B 1 57 ? 44.607 58.893 106.989 1.00 72.66 78 ASN B C 1
ATOM 1993 O O . ASN B 1 57 ? 45.258 59.907 107.333 1.00 72.44 78 ASN B O 1
ATOM 1998 N N . HIS B 1 58 ? 44.920 58.127 105.932 1.00 72.91 79 HIS B N 1
ATOM 1999 C CA . HIS B 1 58 ? 46.003 58.467 104.992 1.00 73.12 79 HIS B CA 1
ATOM 2000 C C . HIS B 1 58 ? 45.438 59.424 103.963 1.00 73.01 79 HIS B C 1
ATOM 2001 O O . HIS B 1 58 ? 44.310 59.242 103.499 1.00 72.96 79 HIS B O 1
ATOM 2003 N N . SER B 1 59 ? 46.224 60.430 103.581 1.00 73.21 80 SER B N 1
ATOM 2004 C CA . SER B 1 59 ? 45.773 61.435 102.598 1.00 73.24 80 SER B CA 1
ATOM 2005 C C . SER B 1 59 ? 45.421 60.832 101.213 1.00 73.32 80 SER B C 1
ATOM 2006 O O . SER B 1 59 ? 44.776 61.504 100.373 1.00 73.56 80 SER B O 1
ATOM 2009 N N . GLY B 1 60 ? 45.796 59.546 101.034 1.00 73.28 81 GLY B N 1
ATOM 2010 C CA . GLY B 1 60 ? 45.592 58.759 99.812 1.00 72.79 81 GLY B CA 1
ATOM 2011 C C . GLY B 1 60 ? 44.161 58.584 99.359 1.00 72.58 81 GLY B C 1
ATOM 2012 O O . GLY B 1 60 ? 43.907 58.328 98.181 1.00 72.47 81 GLY B O 1
ATOM 2013 N N . ASP B 1 61 ? 43.226 58.714 100.297 1.00 72.62 82 ASP B N 1
ATOM 2014 C CA . ASP B 1 61 ? 41.817 58.794 99.943 1.00 72.71 82 ASP B CA 1
ATOM 2015 C C . ASP B 1 61 ? 40.994 59.564 100.964 1.00 72.75 82 ASP B C 1
ATOM 2016 O O . ASP B 1 61 ? 41.434 59.858 102.086 1.00 72.96 82 ASP B O 1
ATOM 2021 N N . VAL B 1 62 ? 39.765 59.836 100.566 1.00 72.69 83 VAL B N 1
ATOM 2022 C CA . VAL B 1 62 ? 38.839 60.626 101.350 1.00 72.89 83 VAL B CA 1
ATOM 2023 C C . VAL B 1 62 ? 38.234 59.852 102.585 1.00 72.32 83 VAL B C 1
ATOM 2024 O O . VAL B 1 62 ? 37.389 60.379 103.317 1.00 72.20 83 VAL B O 1
ATOM 2028 N N . PHE B 1 63 ? 38.716 58.631 102.843 1.00 71.88 84 PHE B N 1
ATOM 2029 C CA . PHE B 1 63 ? 38.168 57.792 103.920 1.00 71.64 84 PHE B CA 1
ATOM 2030 C C . PHE B 1 63 ? 39.026 57.641 105.157 1.00 71.47 84 PHE B C 1
ATOM 2031 O O . PHE B 1 63 ? 40.236 57.851 105.125 1.00 72.13 84 PHE B O 1
ATOM 2039 N N . ILE B 1 64 ? 38.351 57.299 106.247 1.00 71.45 85 ILE B N 1
ATOM 2040 C CA . ILE B 1 64 ? 38.964 56.958 107.512 1.00 70.94 85 ILE B CA 1
ATOM 2041 C C . ILE B 1 64 ? 38.690 55.474 107.682 1.00 71.20 85 ILE B C 1
ATOM 2042 O O . ILE B 1 64 ? 37.517 55.035 107.752 1.00 71.36 85 ILE B O 1
ATOM 2047 N N . HIS B 1 65 ? 39.771 54.704 107.719 1.00 70.80 86 HIS B N 1
ATOM 2048 C CA . HIS B 1 65 ? 39.677 53.248 107.768 1.00 70.97 86 HIS B CA 1
ATOM 2049 C C . HIS B 1 65 ? 39.748 52.677 109.190 1.00 70.92 86 HIS B C 1
ATOM 2050 O O . HIS B 1 65 ? 40.533 53.134 110.018 1.00 71.02 86 HIS B O 1
ATOM 2057 N N . ALA B 1 66 ? 38.905 51.687 109.456 1.00 70.96 87 ALA B N 1
ATOM 2058 C CA . ALA B 1 66 ? 38.917 50.993 110.719 1.00 71.20 87 ALA B CA 1
ATOM 2059 C C . ALA B 1 66 ? 39.029 49.518 110.448 1.00 71.44 87 ALA B C 1
ATOM 2060 O O . ALA B 1 66 ? 38.283 48.947 109.638 1.00 71.16 87 ALA B O 1
ATOM 2062 N N . CYS B 1 67 ? 39.939 48.897 111.180 1.00 72.39 88 CYS B N 1
ATOM 2063 C CA . CYS B 1 67 ? 40.339 47.542 110.895 1.00 72.36 88 CYS B CA 1
ATOM 2064 C C . CYS B 1 67 ? 40.694 46.797 112.190 1.00 72.12 88 CYS B C 1
ATOM 2065 O O . CYS B 1 67 ? 41.632 47.179 112.919 1.00 72.06 88 CYS B O 1
ATOM 2068 N N . ARG B 1 68 ? 39.937 45.742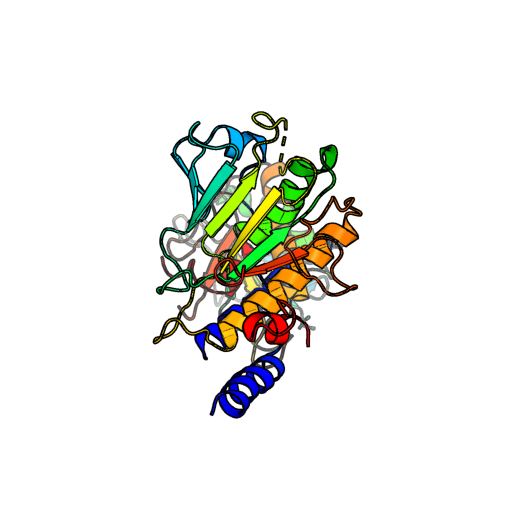 112.485 1.00 71.75 89 ARG B N 1
ATOM 2069 C CA . ARG B 1 68 ? 40.166 44.971 113.699 1.00 71.90 89 ARG B CA 1
ATOM 2070 C C . ARG B 1 68 ? 41.345 44.030 113.477 1.00 72.14 89 ARG B C 1
ATOM 2071 O O . ARG B 1 68 ? 41.301 43.135 112.623 1.00 71.90 89 ARG B O 1
ATOM 2079 N N . GLU B 1 69 ? 42.398 44.235 114.262 1.00 72.32 90 GLU B N 1
ATOM 2080 C CA . GLU B 1 69 ? 43.637 43.515 114.068 1.00 72.43 90 GLU B CA 1
ATOM 2081 C C . GLU B 1 69 ? 43.517 42.006 114.364 1.00 72.73 90 GLU B C 1
ATOM 2082 O O . GLU B 1 69 ? 44.356 41.206 113.922 1.00 73.13 90 GLU B O 1
ATOM 2088 N N . ASN B 1 70 ? 42.465 41.616 115.086 1.00 72.72 91 ASN B N 1
ATOM 2089 C CA . ASN B 1 70 ? 42.120 40.201 115.222 1.00 72.70 91 ASN B CA 1
ATOM 2090 C C . ASN B 1 70 ? 40.777 39.876 114.623 1.00 72.74 91 ASN B C 1
ATOM 2091 O O . ASN B 1 70 ? 39.777 39.869 115.347 1.00 73.00 91 ASN B O 1
ATOM 2096 N N . PRO B 1 71 ? 40.745 39.590 113.301 1.00 72.93 92 PRO B N 1
ATOM 2097 C CA . PRO B 1 71 ? 39.457 39.332 112.615 1.00 73.00 92 PRO B CA 1
ATOM 2098 C C . PRO B 1 71 ? 38.642 38.188 113.254 1.00 73.13 92 PRO B C 1
ATOM 2099 O O . PRO B 1 71 ? 39.201 37.246 113.793 1.00 72.99 92 PRO B O 1
ATOM 2103 N N . GLN B 1 72 ? 37.322 38.306 113.224 1.00 73.71 93 GLN B N 1
ATOM 2104 C CA . GLN B 1 72 ? 36.447 37.241 113.708 1.00 74.02 93 GLN B CA 1
ATOM 2105 C C . GLN B 1 72 ? 35.958 36.424 112.515 1.00 74.56 93 GLN B C 1
ATOM 2106 O O . GLN B 1 72 ? 35.787 35.217 112.616 1.00 75.52 93 GLN B O 1
ATOM 2112 N N . GLY B 1 75 ? 39.103 34.490 107.051 1.00 74.24 96 GLY B N 1
ATOM 2113 C CA . GLY B 1 75 ? 39.081 34.241 105.600 1.00 74.12 96 GLY B CA 1
ATOM 2114 C C . GLY B 1 75 ? 38.786 35.488 104.756 1.00 73.94 96 GLY B C 1
ATOM 2115 O O . GLY B 1 75 ? 38.768 36.615 105.283 1.00 73.83 96 GLY B O 1
ATOM 2116 N N . ASP B 1 76 ? 38.538 35.278 103.458 1.00 73.57 97 ASP B N 1
ATOM 2117 C CA . ASP B 1 76 ? 38.485 36.360 102.441 1.00 73.31 97 ASP B CA 1
ATOM 2118 C C . ASP B 1 76 ? 37.274 37.315 102.443 1.00 73.18 97 ASP B C 1
ATOM 2119 O O . ASP B 1 76 ? 36.131 36.911 102.709 1.00 72.88 97 ASP B O 1
ATOM 2124 N N . PHE B 1 77 ? 37.544 38.578 102.100 1.00 72.91 98 PHE B N 1
ATOM 2125 C CA . PHE B 1 77 ? 36.524 39.458 101.567 1.00 72.51 98 PHE B CA 1
ATOM 2126 C C . PHE B 1 77 ? 36.168 38.899 100.198 1.00 72.18 98 PHE B C 1
ATOM 2127 O O . PHE B 1 77 ? 37.009 38.798 99.333 1.00 72.27 98 PHE B O 1
ATOM 2135 N N . VAL B 1 78 ? 34.907 38.557 99.997 1.00 72.41 99 VAL B N 1
ATOM 2136 C CA . VAL B 1 78 ? 34.498 37.864 98.791 1.00 71.73 99 VAL B CA 1
ATOM 2137 C C . VAL B 1 78 ? 33.428 38.682 98.007 1.00 71.67 99 VAL B C 1
ATOM 2138 O O . VAL B 1 78 ? 32.720 38.154 97.151 1.00 72.04 99 VAL B O 1
ATOM 2142 N N . GLY B 1 79 ? 33.363 39.987 98.270 1.00 71.29 100 GLY B N 1
ATOM 2143 C CA . GLY B 1 79 ? 32.517 40.894 97.494 1.00 71.15 100 GLY B CA 1
ATOM 2144 C C . GLY B 1 79 ? 31.410 41.634 98.267 1.00 71.75 100 GLY B C 1
ATOM 2145 O O . GLY B 1 79 ? 30.893 42.675 97.810 1.00 71.91 100 GLY B O 1
ATOM 2146 N N . ASP B 1 80 ? 31.036 41.111 99.432 1.00 70.93 101 ASP B N 1
ATOM 2147 C CA . ASP B 1 80 ? 29.812 41.544 100.054 1.00 70.95 101 ASP B CA 1
ATOM 2148 C C . ASP B 1 80 ? 30.029 42.730 100.984 1.00 71.06 101 ASP B C 1
ATOM 2149 O O . ASP B 1 80 ? 30.866 42.665 101.902 1.00 70.81 101 ASP B O 1
ATOM 2154 N N . LYS B 1 81 ? 29.283 43.812 100.720 1.00 70.99 102 LYS B N 1
ATOM 2155 C CA . LYS B 1 81 ? 29.358 45.032 101.530 1.00 71.08 102 LYS B CA 1
ATOM 2156 C C . LYS B 1 81 ? 28.051 45.844 101.658 1.00 71.35 102 LYS B C 1
ATOM 2157 O O . LYS B 1 81 ? 27.133 45.690 100.872 1.00 71.83 102 LYS B O 1
ATOM 2163 N N . PHE B 1 82 ? 28.011 46.709 102.661 1.00 71.29 103 PHE B N 1
ATOM 2164 C CA . PHE B 1 82 ? 26.875 47.543 102.930 1.00 70.96 103 PHE B CA 1
ATOM 2165 C C . PHE B 1 82 ? 27.355 48.965 102.990 1.00 71.09 103 PHE B C 1
ATOM 2166 O O . PHE B 1 82 ? 28.472 49.221 103.417 1.00 70.73 103 PHE B O 1
ATOM 2174 N N . HIS B 1 83 ? 26.492 49.891 102.567 1.00 71.25 104 HIS B N 1
ATOM 2175 C CA . HIS B 1 83 ? 26.723 51.315 102.776 1.00 70.81 104 HIS B CA 1
ATOM 2176 C C . HIS B 1 83 ? 25.707 51.809 103.778 1.00 70.55 104 HIS B C 1
ATOM 2177 O O . HIS B 1 83 ? 24.596 51.284 103.863 1.00 70.70 104 HIS B O 1
ATOM 2184 N N . ILE B 1 84 ? 26.082 52.793 104.568 1.00 70.46 105 ILE B N 1
ATOM 2185 C CA . ILE B 1 84 ? 25.087 53.509 105.343 1.00 70.67 105 ILE B CA 1
ATOM 2186 C C . ILE B 1 84 ? 25.064 54.927 104.798 1.00 70.78 105 ILE B C 1
ATOM 2187 O O . ILE B 1 84 ? 26.113 55.556 104.715 1.00 70.53 105 ILE B O 1
ATOM 2192 N N . SER B 1 85 ? 23.868 55.389 104.413 1.00 71.25 106 SER B N 1
ATOM 2193 C CA . SER B 1 85 ? 23.648 56.735 103.799 1.00 71.18 106 SER B CA 1
ATOM 2194 C C . SER B 1 85 ? 22.938 57.727 104.751 1.00 71.12 106 SER B C 1
ATOM 2195 O O . SER B 1 85 ? 21.811 57.486 105.219 1.00 71.14 106 SER B O 1
ATOM 2198 N N . ILE B 1 86 ? 23.638 58.810 105.070 1.00 70.40 107 ILE B N 1
ATOM 2199 C CA . ILE B 1 86 ? 23.181 59.812 106.007 1.00 69.88 107 ILE B CA 1
ATOM 2200 C C . ILE B 1 86 ? 23.171 61.134 105.259 1.00 69.62 107 ILE B C 1
ATOM 2201 O O . ILE B 1 86 ? 23.921 61.306 104.309 1.00 69.54 107 ILE B O 1
ATOM 2206 N N . ALA B 1 87 ? 22.267 62.021 105.651 1.00 69.28 108 ALA B N 1
ATOM 2207 C CA . ALA B 1 87 ? 22.260 63.404 105.240 1.00 69.20 108 ALA B CA 1
ATOM 2208 C C . ALA B 1 87 ? 23.614 64.047 105.531 1.00 69.23 108 ALA B C 1
ATOM 2209 O O . ALA B 1 87 ? 24.150 63.859 106.641 1.00 67.89 108 ALA B O 1
ATOM 2211 N N . ARG B 1 88 ? 24.145 64.786 104.534 1.00 69.33 109 ARG B N 1
ATOM 2212 C CA . ARG B 1 88 ? 25.506 65.351 104.584 1.00 69.79 109 ARG B CA 1
ATOM 2213 C C . ARG B 1 88 ? 25.842 65.992 105.945 1.00 70.00 109 ARG B C 1
ATOM 2214 O O . ARG B 1 88 ? 26.794 65.560 106.604 1.00 69.78 109 ARG B O 1
ATOM 2222 N N . GLU B 1 89 ? 25.009 66.935 106.397 1.00 69.93 110 GLU B N 1
ATOM 2223 C CA . GLU B 1 89 ? 25.224 67.633 107.676 1.00 70.44 110 GLU B CA 1
ATOM 2224 C C . GLU B 1 89 ? 25.056 66.792 108.969 1.00 70.53 110 GLU B C 1
ATOM 2225 O O . GLU B 1 89 ? 25.465 67.214 110.035 1.00 70.83 110 GLU B O 1
ATOM 2231 N N . GLN B 1 90 ? 24.479 65.608 108.879 1.00 70.38 111 GLN B N 1
ATOM 2232 C CA . GLN B 1 90 ? 24.159 64.842 110.084 1.00 70.67 111 GLN B CA 1
ATOM 2233 C C . GLN B 1 90 ? 25.098 63.670 110.268 1.00 70.62 111 GLN B C 1
ATOM 2234 O O . GLN B 1 90 ? 24.896 62.848 111.160 1.00 70.06 111 GLN B O 1
ATOM 2240 N N . VAL B 1 91 ? 26.122 63.612 109.411 1.00 70.92 112 VAL B N 1
ATOM 2241 C CA . VAL B 1 91 ? 27.132 62.545 109.424 1.00 70.84 112 VAL B CA 1
ATOM 2242 C C . VAL B 1 91 ? 27.971 62.456 110.742 1.00 71.07 112 VAL B C 1
ATOM 2243 O O . VAL B 1 91 ? 28.087 61.351 111.285 1.00 71.47 112 VAL B O 1
ATOM 2247 N N . PRO B 1 92 ? 28.548 63.580 111.267 1.00 70.89 113 PRO B N 1
ATOM 2248 C CA . PRO B 1 92 ? 29.263 63.416 112.552 1.00 70.92 113 PRO B CA 1
ATOM 2249 C C . PRO B 1 92 ? 28.409 62.926 113.714 1.00 71.34 113 PRO B C 1
ATOM 2250 O O . PRO B 1 92 ? 28.843 62.094 114.551 1.00 71.91 113 PRO B O 1
ATOM 2254 N N . LEU B 1 93 ? 27.192 63.422 113.769 1.00 71.32 114 LEU B N 1
ATOM 2255 C CA . LEU B 1 93 ? 26.243 62.989 114.788 1.00 70.83 114 LEU B CA 1
ATOM 2256 C C . LEU B 1 93 ? 25.811 61.549 114.621 1.00 70.78 114 LEU B C 1
ATOM 2257 O O . LEU B 1 93 ? 25.601 60.883 115.616 1.00 71.41 114 LEU B O 1
ATOM 2262 N N . ALA B 1 94 ? 25.670 61.072 113.374 1.00 70.45 115 ALA B N 1
ATOM 2263 C CA . ALA B 1 94 ? 25.291 59.675 113.114 1.00 70.24 115 ALA B CA 1
ATOM 2264 C C . ALA B 1 94 ? 26.429 58.749 113.484 1.00 70.71 115 ALA B C 1
ATOM 2265 O O . ALA B 1 94 ? 26.218 57.663 114.008 1.00 71.12 115 ALA B O 1
ATOM 2267 N N . PHE B 1 95 ? 27.649 59.202 113.248 1.00 70.88 116 PHE B N 1
ATOM 2268 C CA . PHE B 1 95 ? 28.798 58.431 113.631 1.00 71.05 116 PHE B CA 1
ATOM 2269 C C . PHE B 1 95 ? 28.780 58.257 115.154 1.00 71.10 116 PHE B C 1
ATOM 2270 O O . PHE B 1 95 ? 29.003 57.187 115.655 1.00 71.19 116 PHE B O 1
ATOM 2278 N N . GLN B 1 96 ? 28.491 59.317 115.884 1.00 71.61 117 GLN B N 1
ATOM 2279 C CA . GLN B 1 96 ? 28.543 59.235 117.325 1.00 71.74 117 GLN B CA 1
ATOM 2280 C C . GLN B 1 96 ? 27.439 58.295 117.839 1.00 71.57 117 GLN B C 1
ATOM 2281 O O . GLN B 1 96 ? 27.660 57.536 118.777 1.00 72.30 117 GLN B O 1
ATOM 2287 N N . ILE B 1 97 ? 26.280 58.297 117.182 1.00 70.97 118 ILE B N 1
ATOM 2288 C CA . ILE B 1 97 ? 25.182 57.395 117.532 1.00 70.15 118 ILE B CA 1
ATOM 2289 C C . ILE B 1 97 ? 25.578 55.967 117.171 1.00 70.64 118 ILE B C 1
ATOM 2290 O O . ILE B 1 97 ? 25.234 55.030 117.869 1.00 70.46 118 ILE B O 1
ATOM 2295 N N . LEU B 1 98 ? 26.326 55.801 116.076 1.00 70.97 119 LEU B N 1
ATOM 2296 C CA . LEU B 1 98 ? 26.652 54.470 115.624 1.00 70.59 119 LEU B CA 1
ATOM 2297 C C . LEU B 1 98 ? 27.907 53.896 116.233 1.00 71.03 119 LEU B C 1
ATOM 2298 O O . LEU B 1 98 ? 28.116 52.662 116.163 1.00 71.40 119 LEU B O 1
ATOM 2303 N N . SER B 1 99 ? 28.735 54.745 116.852 1.00 71.10 120 SER B N 1
ATOM 2304 C CA . SER B 1 99 ? 30.120 54.341 117.177 1.00 71.26 120 SER B CA 1
ATOM 2305 C C . SER B 1 99 ? 30.185 53.218 118.195 1.00 70.94 120 SER B C 1
ATOM 2306 O O . SER B 1 99 ? 31.101 52.384 118.149 1.00 71.18 120 SER B O 1
ATOM 2309 N N . GLY B 1 100 ? 29.179 53.157 119.058 1.00 70.33 121 GLY B N 1
ATOM 2310 C CA . GLY B 1 100 ? 29.124 52.135 120.092 1.00 70.97 121 GLY B CA 1
ATOM 2311 C C . GLY B 1 100 ? 28.914 50.751 119.518 1.00 71.26 121 GLY B C 1
ATOM 2312 O O . GLY B 1 100 ? 29.349 49.754 120.117 1.00 71.28 121 GLY B O 1
ATOM 2313 N N . LEU B 1 101 ? 28.241 50.707 118.364 1.00 70.99 122 LEU B N 1
ATOM 2314 C CA . LEU B 1 101 ? 28.024 49.481 117.600 1.00 70.93 122 LEU B CA 1
ATOM 2315 C C . LEU B 1 101 ? 29.209 49.141 116.702 1.00 70.97 122 LEU B C 1
ATOM 2316 O O . LEU B 1 101 ? 29.703 48.031 116.737 1.00 71.57 122 LEU B O 1
ATOM 2321 N N . LEU B 1 102 ? 29.666 50.098 115.906 1.00 70.74 123 LEU B N 1
ATOM 2322 C CA . LEU B 1 102 ? 30.804 49.892 115.028 1.00 70.08 123 LEU B CA 1
ATOM 2323 C C . LEU B 1 102 ? 32.100 49.513 115.737 1.00 69.93 123 LEU B C 1
ATOM 2324 O O . LEU B 1 102 ? 32.906 48.841 115.137 1.00 70.44 123 LEU B O 1
ATOM 2329 N N . PHE B 1 103 ? 32.284 49.905 116.993 1.00 69.50 124 PHE B N 1
ATOM 2330 C CA . PHE B 1 103 ? 33.447 49.470 117.770 1.00 69.67 124 PHE B CA 1
ATOM 2331 C C . PHE B 1 103 ? 33.132 48.340 118.776 1.00 69.78 124 PHE B C 1
ATOM 2332 O O . PHE B 1 103 ? 33.961 48.012 119.629 1.00 69.19 124 PHE B O 1
ATOM 2340 N N . SER B 1 104 ? 31.951 47.743 118.664 1.00 70.09 125 SER B N 1
ATOM 2341 C CA . SER B 1 104 ? 31.541 46.706 119.594 1.00 70.65 125 SER B CA 1
ATOM 2342 C C . SER B 1 104 ? 32.383 45.443 119.430 1.00 70.89 125 SER B C 1
ATOM 2343 O O . SER B 1 104 ? 32.671 45.020 118.311 1.00 71.46 125 SER B O 1
ATOM 2346 N N . GLU B 1 105 ? 32.752 44.814 120.530 1.00 70.59 126 GLU B N 1
ATOM 2347 C CA . GLU B 1 105 ? 33.464 43.558 120.415 1.00 71.06 126 GLU B CA 1
ATOM 2348 C C . GLU B 1 105 ? 32.576 42.425 119.851 1.00 71.39 126 GLU B C 1
ATOM 2349 O O . GLU B 1 105 ? 33.101 41.429 119.384 1.00 70.96 126 GLU B O 1
ATOM 2355 N N . ASP B 1 106 ? 31.248 42.601 119.857 1.00 71.41 127 ASP B N 1
ATOM 2356 C CA . ASP B 1 106 ? 30.339 41.634 119.227 1.00 71.18 127 ASP B CA 1
ATOM 2357 C C . ASP B 1 106 ? 30.047 41.931 117.749 1.00 71.47 127 ASP B C 1
ATOM 2358 O O . ASP B 1 106 ? 29.341 41.139 117.108 1.00 71.40 127 ASP B O 1
ATOM 2363 N N . SER B 1 107 ? 30.542 43.057 117.219 1.00 71.00 128 SER B N 1
ATOM 2364 C CA . SER B 1 107 ? 30.209 43.454 115.861 1.00 71.38 128 SER B CA 1
ATOM 2365 C C . SER B 1 107 ? 30.720 42.393 114.920 1.00 71.37 128 SER B C 1
ATOM 2366 O O . SER B 1 107 ? 31.808 41.890 115.109 1.00 71.91 128 SER B O 1
ATOM 2369 N N . PRO B 1 108 ? 29.918 42.007 113.921 1.00 71.76 129 PRO B N 1
ATOM 2370 C CA . PRO B 1 108 ? 30.432 41.033 112.933 1.00 71.26 129 PRO B CA 1
ATOM 2371 C C . PRO B 1 108 ? 31.254 41.675 111.809 1.00 71.66 129 PRO B C 1
ATOM 2372 O O . PRO B 1 108 ? 31.598 40.994 110.834 1.00 72.18 129 PRO B O 1
ATOM 2376 N N . ILE B 1 109 ? 31.562 42.965 111.917 1.00 71.72 130 ILE B N 1
ATOM 2377 C CA . ILE B 1 109 ? 32.194 43.694 110.828 1.00 71.25 130 ILE B CA 1
ATOM 2378 C C . ILE B 1 109 ? 33.612 44.002 111.251 1.00 71.44 130 ILE B C 1
ATOM 2379 O O . ILE B 1 109 ? 33.835 44.781 112.157 1.00 72.10 130 ILE B O 1
ATOM 2384 N N . ASP B 1 110 ? 34.580 43.387 110.596 1.00 71.43 131 ASP B N 1
ATOM 2385 C CA . ASP B 1 110 ? 35.949 43.580 111.029 1.00 71.68 131 ASP B CA 1
ATOM 2386 C C . ASP B 1 110 ? 36.608 44.750 110.354 1.00 71.24 131 ASP B C 1
ATOM 2387 O O . ASP B 1 110 ? 37.584 45.270 110.860 1.00 71.32 131 ASP B O 1
ATOM 2392 N N . LYS B 1 111 ? 36.083 45.147 109.207 1.00 71.14 132 LYS B N 1
ATOM 2393 C CA . LYS B 1 111 ? 36.634 46.269 108.459 1.00 71.67 132 LYS B CA 1
ATOM 2394 C C . LYS B 1 111 ? 35.516 47.203 107.992 1.00 71.93 132 LYS B C 1
ATOM 2395 O O . LYS B 1 111 ? 34.578 46.764 107.329 1.00 72.28 132 LYS B O 1
ATOM 2401 N N . TRP B 1 112 ? 35.620 48.477 108.366 1.00 71.75 133 TRP B N 1
ATOM 2402 C CA . TRP B 1 112 ? 34.732 49.500 107.855 1.00 71.51 133 TRP B CA 1
ATOM 2403 C C . TRP B 1 112 ? 35.475 50.785 107.551 1.00 71.76 133 TRP B C 1
ATOM 2404 O O . TRP B 1 112 ? 36.617 50.952 107.996 1.00 71.98 133 TRP B O 1
ATOM 2415 N N . LYS B 1 113 ? 34.840 51.667 106.767 1.00 71.70 134 LYS B N 1
ATOM 2416 C CA . LYS B 1 113 ? 35.387 52.992 106.438 1.00 71.28 134 LYS B CA 1
ATOM 2417 C C . LYS B 1 113 ? 34.307 54.065 106.487 1.00 71.28 134 LYS B C 1
ATOM 2418 O O . LYS B 1 113 ? 33.139 53.780 106.243 1.00 70.53 134 LYS B O 1
ATOM 2420 N N . ILE B 1 114 ? 34.715 55.295 106.811 1.00 71.73 135 ILE B N 1
ATOM 2421 C CA . ILE B 1 114 ? 33.825 56.450 106.830 1.00 71.59 135 ILE B CA 1
ATOM 2422 C C . ILE B 1 114 ? 34.487 57.654 106.183 1.00 71.72 135 ILE B C 1
ATOM 2423 O O . ILE B 1 114 ? 35.630 57.954 106.471 1.00 72.29 135 ILE B O 1
ATOM 2428 N N . THR B 1 115 ? 33.752 58.304 105.284 1.00 71.91 136 THR B N 1
ATOM 2429 C CA . THR B 1 115 ? 34.133 59.559 104.631 1.00 71.73 136 THR B CA 1
ATOM 2430 C C . THR B 1 115 ? 34.550 60.612 105.641 1.00 71.65 136 THR B C 1
ATOM 2431 O O . THR B 1 115 ? 33.911 60.773 106.681 1.00 71.94 136 THR B O 1
ATOM 2435 N N . ASP B 1 116 ? 35.649 61.285 105.327 1.00 71.60 137 ASP B N 1
ATOM 2436 C CA . ASP B 1 116 ? 36.162 62.408 106.081 1.00 71.72 137 ASP B CA 1
ATOM 2437 C C . ASP B 1 116 ? 35.503 63.646 105.460 1.00 71.90 137 ASP B C 1
ATOM 2438 O O . ASP B 1 116 ? 35.968 64.153 104.434 1.00 72.19 137 ASP B O 1
ATOM 2443 N N . MET B 1 117 ? 34.428 64.122 106.088 1.00 72.14 138 MET B N 1
ATOM 2444 C CA . MET B 1 117 ? 33.660 65.319 105.657 1.00 72.72 138 MET B CA 1
ATOM 2445 C C . MET B 1 117 ? 34.464 66.596 105.342 1.00 72.86 138 MET B C 1
ATOM 2446 O O . MET B 1 117 ? 33.974 67.494 104.651 1.00 73.24 138 MET B O 1
ATOM 2451 N N . ASN B 1 118 ? 35.695 66.662 105.839 1.00 72.86 139 ASN B N 1
ATOM 2452 C CA . ASN B 1 118 ? 36.587 67.798 105.620 1.00 72.74 139 ASN B CA 1
ATOM 2453 C C . ASN B 1 118 ? 37.372 67.674 104.321 1.00 72.81 139 ASN B C 1
ATOM 2454 O O . ASN B 1 118 ? 37.802 68.679 103.742 1.00 72.76 139 ASN B O 1
ATOM 2459 N N . ARG B 1 119 ? 37.585 66.440 103.878 1.00 73.04 140 ARG B N 1
ATOM 2460 C CA . ARG B 1 119 ? 38.316 66.200 102.644 1.00 73.13 140 ARG B CA 1
ATOM 2461 C C . ARG B 1 119 ? 37.410 66.140 101.406 1.00 73.42 140 ARG B C 1
ATOM 2462 O O . ARG B 1 119 ? 37.908 66.186 100.297 1.00 73.53 140 ARG B O 1
ATOM 2470 N N . VAL B 1 120 ? 36.088 66.086 101.594 1.00 74.09 141 VAL B N 1
ATOM 2471 C CA . VAL B 1 120 ? 35.138 65.713 100.515 1.00 74.73 141 VAL B CA 1
ATOM 2472 C C . VAL B 1 120 ? 34.473 66.879 99.763 1.00 75.05 141 VAL B C 1
ATOM 2473 O O . VAL B 1 120 ? 34.342 67.978 100.318 1.00 74.99 141 VAL B O 1
ATOM 2477 N N . SER B 1 121 ? 34.076 66.616 98.502 1.00 75.47 142 SER B N 1
ATOM 2478 C CA . SER B 1 121 ? 33.271 67.530 97.662 1.00 75.38 142 SER B CA 1
ATOM 2479 C C . SER B 1 121 ? 31.783 67.525 98.020 1.00 75.48 142 SER B C 1
ATOM 2480 O O . SER B 1 121 ? 31.270 66.538 98.568 1.00 75.22 142 SER B O 1
ATOM 2483 N N . GLN B 1 122 ? 31.113 68.640 97.690 1.00 75.53 143 GLN B N 1
ATOM 2484 C CA . GLN B 1 122 ? 29.772 68.975 98.206 1.00 75.54 143 GLN B CA 1
ATOM 2485 C C . GLN B 1 122 ? 28.696 68.073 97.646 1.00 75.48 143 GLN B C 1
ATOM 2486 O O . GLN B 1 122 ? 27.898 67.491 98.388 1.00 75.64 143 GLN B O 1
ATOM 2492 N N . GLN B 1 123 ? 28.723 67.958 96.323 1.00 75.20 144 GLN B N 1
ATOM 2493 C CA . GLN B 1 123 ? 27.796 67.159 95.545 1.00 74.91 144 GLN B CA 1
ATOM 2494 C C . GLN B 1 123 ? 28.358 65.754 95.299 1.00 74.85 144 GLN B C 1
ATOM 2495 O O . GLN B 1 123 ? 27.848 65.047 94.433 1.00 75.17 144 GLN B O 1
ATOM 2501 N N . SER B 1 124 ? 29.405 65.362 96.031 1.00 74.46 145 SER B N 1
ATOM 2502 C CA . SER B 1 124 ? 30.075 64.066 95.836 1.00 74.30 145 SER B CA 1
ATOM 2503 C C . SER B 1 124 ? 29.146 62.902 96.175 1.00 74.97 145 SER B C 1
ATOM 2504 O O . SER B 1 124 ? 28.524 62.930 97.239 1.00 75.88 145 SER B O 1
ATOM 2507 N N . ARG B 1 125 ? 29.071 61.880 95.303 1.00 75.34 146 ARG B N 1
ATOM 2508 C CA . ARG B 1 125 ? 28.245 60.665 95.524 1.00 75.24 146 ARG B CA 1
ATOM 2509 C C . ARG B 1 125 ? 28.632 60.042 96.829 1.00 75.79 146 ARG B C 1
ATOM 2510 O O . ARG B 1 125 ? 27.840 59.317 97.477 1.00 76.58 146 ARG B O 1
ATOM 2512 N N . VAL B 1 126 ? 29.845 60.361 97.267 1.00 75.39 147 VAL B N 1
ATOM 2513 C CA . VAL B 1 126 ? 30.275 59.761 98.511 1.00 74.64 147 VAL B CA 1
ATOM 2514 C C . VAL B 1 126 ? 30.223 60.676 99.769 1.00 74.29 147 VAL B C 1
ATOM 2515 O O . VAL B 1 126 ? 30.496 60.227 100.887 1.00 74.21 147 VAL B O 1
ATOM 2519 N N . GLY B 1 127 ? 29.834 61.944 99.569 1.00 73.91 148 GLY B N 1
ATOM 2520 C CA . GLY B 1 127 ? 29.558 62.900 100.658 1.00 73.63 148 GLY B CA 1
ATOM 2521 C C . GLY B 1 127 ? 28.067 63.192 100.820 1.00 73.63 148 GLY B C 1
ATOM 2522 O O . GLY B 1 127 ? 27.603 63.559 101.901 1.00 73.04 148 GLY B O 1
ATOM 2523 N N . ILE B 1 128 ? 27.318 63.020 99.728 1.00 73.50 149 ILE B N 1
ATOM 2524 C CA . ILE B 1 128 ? 25.849 63.128 99.736 1.00 73.47 149 ILE B CA 1
ATOM 2525 C C . ILE B 1 128 ? 25.102 61.897 100.359 1.00 73.00 149 ILE B C 1
ATOM 2526 O O . ILE B 1 128 ? 23.932 61.988 100.724 1.00 73.50 149 ILE B O 1
ATOM 2531 N N . GLY B 1 129 ? 25.805 60.773 100.493 1.00 72.55 150 GLY B N 1
ATOM 2532 C CA . GLY B 1 129 ? 25.254 59.480 100.943 1.00 71.42 150 GLY B CA 1
ATOM 2533 C C . GLY B 1 129 ? 26.427 58.502 101.033 1.00 71.05 150 GLY B C 1
ATOM 2534 O O . GLY B 1 129 ? 27.561 58.942 100.924 1.00 71.11 150 GLY B O 1
ATOM 2535 N N . ALA B 1 130 ? 26.171 57.206 101.239 1.00 70.81 151 ALA B N 1
ATOM 2536 C CA . ALA B 1 130 ? 27.219 56.149 101.295 1.00 71.24 151 ALA B CA 1
ATOM 2537 C C . ALA B 1 130 ? 28.496 56.523 102.073 1.00 71.12 151 ALA B C 1
ATOM 2538 O O . ALA B 1 130 ? 29.606 56.257 101.636 1.00 71.53 151 ALA B O 1
ATOM 2540 N N . GLN B 1 131 ? 28.316 57.178 103.209 1.00 71.17 152 GLN B N 1
ATOM 2541 C CA . GLN B 1 131 ? 29.419 57.711 103.977 1.00 71.09 152 GLN B CA 1
ATOM 2542 C C . GLN B 1 131 ? 30.094 56.652 104.826 1.00 71.29 152 GLN B C 1
ATOM 2543 O O . GLN B 1 131 ? 31.247 56.817 105.180 1.00 71.94 152 GLN B O 1
ATOM 2549 N N . PHE B 1 132 ? 29.391 55.568 105.133 1.00 70.67 153 PHE B N 1
ATOM 2550 C CA . PHE B 1 132 ? 29.990 54.444 105.847 1.00 70.21 153 PHE B CA 1
ATOM 2551 C C . PHE B 1 132 ? 30.027 53.308 104.862 1.00 70.04 153 PHE B C 1
ATOM 2552 O O . PHE B 1 132 ? 29.095 53.114 104.092 1.00 69.54 153 PHE B O 1
ATOM 2560 N N . THR B 1 133 ? 31.096 52.532 104.892 1.00 70.42 154 THR B N 1
ATOM 2561 C CA . THR B 1 133 ? 31.111 51.256 104.160 1.00 70.57 154 THR B CA 1
ATOM 2562 C C . THR B 1 133 ? 31.372 50.143 105.139 1.00 70.64 154 THR B C 1
ATOM 2563 O O . THR B 1 133 ? 32.272 50.253 105.948 1.00 70.83 154 THR B O 1
ATOM 2567 N N . LEU B 1 134 ? 30.573 49.084 105.081 1.00 70.61 155 LEU B N 1
ATOM 2568 C CA . LEU B 1 134 ? 30.774 47.935 105.948 1.00 71.09 155 LEU B CA 1
ATOM 2569 C C . LEU B 1 134 ? 31.144 46.665 105.155 1.00 71.21 155 LEU B C 1
ATOM 2570 O O . LEU B 1 134 ? 30.311 46.123 104.424 1.00 71.24 155 LEU B O 1
ATOM 2575 N N . TYR B 1 135 ? 32.382 46.201 105.316 1.00 70.98 156 TYR B N 1
ATOM 2576 C CA . TYR B 1 135 ? 32.870 45.047 104.582 1.00 71.57 156 TYR B CA 1
ATOM 2577 C C . TYR B 1 135 ? 32.659 43.716 105.298 1.00 72.14 156 TYR B C 1
ATOM 2578 O O . TYR B 1 135 ? 33.139 43.507 106.418 1.00 72.99 156 TYR B O 1
ATOM 2587 N N . VAL B 1 136 ? 31.984 42.796 104.620 1.00 72.03 157 VAL B N 1
ATOM 2588 C CA . VAL B 1 136 ? 31.781 41.467 105.161 1.00 71.64 157 VAL B CA 1
ATOM 2589 C C . VAL B 1 136 ? 32.908 40.564 104.670 1.00 71.61 157 VAL B C 1
ATOM 2590 O O . VAL B 1 136 ? 33.209 40.524 103.481 1.00 72.24 157 VAL B O 1
ATOM 2594 N N . LYS B 1 137 ? 33.539 39.856 105.593 1.00 71.21 158 LYS B N 1
ATOM 2595 C CA . LYS B 1 137 ? 34.489 38.804 105.237 1.00 71.35 158 LYS B CA 1
ATOM 2596 C C . LYS B 1 137 ? 33.882 37.442 105.580 1.00 71.12 158 LYS B C 1
ATOM 2597 O O . LYS B 1 137 ? 32.943 37.336 106.359 1.00 71.28 158 LYS B O 1
ATOM 2599 N N . SER B 1 138 ? 34.431 36.406 104.968 1.00 71.35 159 SER B N 1
ATOM 2600 C CA . SER B 1 138 ? 34.040 35.037 105.231 1.00 70.97 159 SER B CA 1
ATOM 2601 C C . SER B 1 138 ? 34.777 34.530 106.453 1.00 71.00 159 SER B C 1
ATOM 2602 O O . SER B 1 138 ? 35.928 34.905 106.721 1.00 70.75 159 SER B O 1
ATOM 2605 N N . ASP B 1 139 ? 34.110 33.621 107.147 1.00 71.00 160 ASP B N 1
ATOM 2606 C CA . ASP B 1 139 ? 34.657 32.947 108.299 1.00 70.65 160 ASP B CA 1
ATOM 2607 C C . ASP B 1 139 ? 34.750 31.444 108.110 1.00 70.79 160 ASP B C 1
ATOM 2608 O O . ASP B 1 139 ? 35.132 30.744 109.044 1.00 71.68 160 ASP B O 1
ATOM 2613 N N . GLN B 1 140 ? 34.354 30.935 106.946 1.00 70.72 161 GLN B N 1
ATOM 2614 C CA . GLN B 1 140 ? 34.465 29.498 106.695 1.00 70.94 161 GLN B CA 1
ATOM 2615 C C . GLN B 1 140 ? 35.407 29.158 105.541 1.00 70.91 161 GLN B C 1
ATOM 2616 O O . GLN B 1 140 ? 35.919 30.049 104.831 1.00 70.97 161 GLN B O 1
ATOM 2622 N N . GLU B 1 141 ? 35.662 27.859 105.394 1.00 70.82 162 GLU B N 1
ATOM 2623 C CA . GLU B 1 141 ? 36.346 27.342 104.231 1.00 70.78 162 GLU B CA 1
ATOM 2624 C C . GLU B 1 141 ? 35.486 27.586 102.999 1.00 70.40 162 GLU B C 1
ATOM 2625 O O . GLU B 1 141 ? 34.262 27.793 103.103 1.00 69.54 162 GLU B O 1
ATOM 2631 N N . CYS B 1 142 ? 36.166 27.581 101.847 1.00 70.23 163 CYS B N 1
ATOM 2632 C CA . CYS B 1 142 ? 35.595 27.890 100.540 1.00 69.92 163 CYS B CA 1
ATOM 2633 C C . CYS B 1 142 ? 34.965 29.291 100.533 1.00 70.11 163 CYS B C 1
ATOM 2634 O O . CYS B 1 142 ? 33.948 29.525 99.868 1.00 70.41 163 CYS B O 1
ATOM 2637 N N . SER B 1 143 ? 35.574 30.206 101.296 1.00 69.77 164 SER B N 1
ATOM 2638 C CA . SER B 1 143 ? 35.150 31.592 101.401 1.00 69.82 164 SER B CA 1
ATOM 2639 C C . SER B 1 143 ? 33.663 31.720 101.716 1.00 70.26 164 SER B C 1
ATOM 2640 O O . SER B 1 143 ? 32.994 32.653 101.259 1.00 70.62 164 SER B O 1
ATOM 2643 N N . GLN B 1 144 ? 33.156 30.795 102.530 1.00 70.50 165 GLN B N 1
ATOM 2644 C CA . GLN B 1 144 ? 31.733 30.724 102.852 1.00 69.99 165 GLN B CA 1
ATOM 2645 C C . GLN B 1 144 ? 31.417 31.408 104.144 1.00 69.85 165 GLN B C 1
ATOM 2646 O O . GLN B 1 144 ? 32.310 31.758 104.912 1.00 69.61 165 GLN B O 1
ATOM 2652 N N . TYR B 1 145 ? 30.118 31.586 104.365 1.00 70.07 166 TYR B N 1
ATOM 2653 C CA . TYR B 1 145 ? 29.580 32.249 105.540 1.00 70.18 166 TYR B CA 1
ATOM 2654 C C . TYR B 1 145 ? 28.862 31.243 106.387 1.00 70.16 166 TYR B C 1
ATOM 2655 O O . TYR B 1 145 ? 28.059 30.460 105.874 1.00 70.22 166 TYR B O 1
ATOM 2664 N N . SER B 1 146 ? 29.141 31.273 107.685 1.00 70.01 167 SER B N 1
ATOM 2665 C CA . SER B 1 146 ? 28.436 30.431 108.625 1.00 70.03 167 SER B CA 1
ATOM 2666 C C . SER B 1 146 ? 27.110 31.067 108.874 1.00 70.45 167 SER B C 1
ATOM 2667 O O . SER B 1 146 ? 26.958 32.284 108.716 1.00 71.52 167 SER B O 1
ATOM 2670 N N . ALA B 1 147 ? 26.157 30.260 109.303 1.00 70.58 168 ALA B N 1
ATOM 2671 C CA . ALA B 1 147 ? 24.843 30.761 109.664 1.00 70.77 168 ALA B CA 1
ATOM 2672 C C . ALA B 1 147 ? 24.843 31.753 110.823 1.00 70.93 168 ALA B C 1
ATOM 2673 O O . ALA B 1 147 ? 23.972 32.623 110.877 1.00 71.08 168 ALA B O 1
ATOM 2675 N N . LEU B 1 148 ? 25.797 31.624 111.742 1.00 71.12 169 LEU B N 1
ATOM 2676 C CA . LEU B 1 148 ? 25.840 32.512 112.902 1.00 71.53 169 LEU B CA 1
ATOM 2677 C C . LEU B 1 148 ? 26.303 33.876 112.438 1.00 72.00 169 LEU B C 1
ATOM 2678 O O . LEU B 1 148 ? 25.704 34.893 112.820 1.00 72.56 169 LEU B O 1
ATOM 2683 N N . LEU B 1 149 ? 27.347 33.890 111.602 1.00 71.60 170 LEU B N 1
ATOM 2684 C CA . LEU B 1 149 ? 27.860 35.133 111.066 1.00 71.26 170 LEU B CA 1
ATOM 2685 C C . LEU B 1 149 ? 26.716 35.881 110.396 1.00 71.31 170 LEU B C 1
ATOM 2686 O O . LEU B 1 149 ? 26.426 37.022 110.754 1.00 70.81 170 LEU B O 1
ATOM 2691 N N . LEU B 1 150 ? 26.040 35.202 109.465 1.00 71.45 171 LEU B N 1
ATOM 2692 C CA . LEU B 1 150 ? 24.933 35.799 108.720 1.00 71.31 171 LEU B CA 1
ATOM 2693 C C . LEU B 1 150 ? 23.829 36.258 109.625 1.00 70.84 171 LEU B C 1
ATOM 2694 O O . LEU B 1 150 ? 23.225 37.280 109.359 1.00 71.65 171 LEU B O 1
ATOM 2699 N N . HIS B 1 151 ? 23.571 35.519 110.691 1.00 70.41 172 HIS B N 1
ATOM 2700 C CA . HIS B 1 151 ? 22.596 35.975 111.669 1.00 70.55 172 HIS B CA 1
ATOM 2701 C C . HIS B 1 151 ? 23.044 37.266 112.349 1.00 70.60 172 HIS B C 1
ATOM 2702 O O . HIS B 1 151 ? 22.289 38.237 112.381 1.00 70.44 172 HIS B O 1
ATOM 2709 N N . LYS B 1 152 ? 24.271 37.242 112.878 1.00 70.61 173 LYS B N 1
ATOM 2710 C CA . LYS B 1 152 ? 24.940 38.402 113.446 1.00 70.86 173 LYS B CA 1
ATOM 2711 C C . LYS B 1 152 ? 24.869 39.632 112.551 1.00 71.01 173 LYS B C 1
ATOM 2712 O O . LYS B 1 152 ? 24.450 40.684 113.010 1.00 71.44 173 LYS B O 1
ATOM 2718 N N . ILE B 1 153 ? 25.229 39.481 111.278 1.00 71.12 174 ILE B N 1
ATOM 2719 C CA . ILE B 1 153 ? 25.083 40.545 110.287 1.00 71.18 174 ILE B CA 1
ATOM 2720 C C . ILE B 1 153 ? 23.647 41.066 110.113 1.00 71.47 174 ILE B C 1
ATOM 2721 O O . ILE B 1 153 ? 23.411 42.287 110.231 1.00 71.21 174 ILE B O 1
ATOM 2726 N N . ARG B 1 154 ? 22.702 40.150 109.862 1.00 71.74 175 ARG B N 1
ATOM 2727 C CA . ARG B 1 154 ? 21.280 40.502 109.839 1.00 71.86 175 ARG B CA 1
ATOM 2728 C C . ARG B 1 154 ? 20.939 41.384 110.998 1.00 71.67 175 ARG B C 1
ATOM 2729 O O . ARG B 1 154 ? 20.462 42.496 110.779 1.00 72.25 175 ARG B O 1
ATOM 2737 N N . GLN B 1 155 ? 21.251 40.905 112.208 1.00 71.38 176 GLN B N 1
ATOM 2738 C CA . GLN B 1 155 ? 20.856 41.564 113.472 1.00 71.37 176 GLN B CA 1
ATOM 2739 C C . GLN B 1 155 ? 21.486 42.924 113.589 1.00 70.98 176 GLN B C 1
ATOM 2740 O O . GLN B 1 155 ? 20.840 43.861 114.010 1.00 71.05 176 GLN B O 1
ATOM 2746 N N . PHE B 1 156 ? 22.725 43.014 113.134 1.00 70.97 177 PHE B N 1
ATOM 2747 C CA . PHE B 1 156 ? 23.519 44.203 113.231 1.00 71.19 177 PHE B CA 1
ATOM 2748 C C . PHE B 1 156 ? 22.985 45.306 112.365 1.00 71.69 177 PHE B C 1
ATOM 2749 O O . PHE B 1 156 ? 22.880 46.451 112.843 1.00 72.41 177 PHE B O 1
ATOM 2757 N N . ILE B 1 157 ? 22.661 44.980 111.105 1.00 71.67 178 ILE B N 1
ATOM 2758 C CA . ILE B 1 157 ? 22.006 45.920 110.202 1.00 71.49 178 ILE B CA 1
ATOM 2759 C C . ILE B 1 157 ? 20.715 46.446 110.843 1.00 72.17 178 ILE B C 1
ATOM 2760 O O . ILE B 1 157 ? 20.512 47.665 110.868 1.00 72.61 178 ILE B O 1
ATOM 2765 N N . MET B 1 158 ? 19.888 45.541 111.386 1.00 72.22 179 MET B N 1
ATOM 2766 C CA . MET B 1 158 ? 18.605 45.900 111.975 1.00 73.27 179 MET B CA 1
ATOM 2767 C C . MET B 1 158 ? 18.828 46.906 113.073 1.00 72.89 179 MET B C 1
ATOM 2768 O O . MET B 1 158 ? 18.078 47.890 113.159 1.00 73.20 179 MET B O 1
ATOM 2773 N N . CYS B 1 159 ? 19.886 46.675 113.857 1.00 72.38 180 CYS B N 1
ATOM 2774 C CA . CYS B 1 159 ? 20.246 47.503 114.979 1.00 72.88 180 CYS B CA 1
ATOM 2775 C C . CYS B 1 159 ? 20.702 48.890 114.567 1.00 72.95 180 CYS B C 1
ATOM 2776 O O . CYS B 1 159 ? 20.223 49.896 115.139 1.00 73.62 180 CYS B O 1
ATOM 2779 N N . LEU B 1 160 ? 21.583 48.956 113.561 1.00 72.40 181 LEU B N 1
ATOM 2780 C CA . LEU B 1 160 ? 21.955 50.242 112.968 1.00 72.05 181 LEU B CA 1
ATOM 2781 C C . LEU B 1 160 ? 20.728 51.019 112.484 1.00 71.95 181 LEU B C 1
ATOM 2782 O O . LEU B 1 160 ? 20.537 52.169 112.853 1.00 72.31 181 LEU B O 1
ATOM 2787 N N . GLU B 1 161 ? 19.891 50.364 111.684 1.00 72.02 182 GLU B N 1
ATOM 2788 C CA . GLU B 1 161 ? 18.651 50.933 111.201 1.00 72.18 182 GLU B CA 1
ATOM 2789 C C . GLU B 1 161 ? 17.842 51.561 112.333 1.00 72.14 182 GLU B C 1
ATOM 2790 O O . GLU B 1 161 ? 17.518 52.749 112.320 1.00 72.66 182 GLU B O 1
ATOM 2796 N N . SER B 1 162 ? 17.598 50.742 113.341 1.00 72.21 183 SER B N 1
ATOM 2797 C CA . SER B 1 162 ? 16.750 51.072 114.454 1.00 71.56 183 SER B CA 1
ATOM 2798 C C . SER B 1 162 ? 17.300 52.272 115.229 1.00 71.73 183 SER B C 1
ATOM 2799 O O . SER B 1 162 ? 16.535 53.156 115.615 1.00 72.02 183 SER B O 1
ATOM 2802 N N . ASN B 1 163 ? 18.613 52.297 115.448 1.00 71.41 184 ASN B N 1
ATOM 2803 C CA . ASN B 1 163 ? 19.193 53.372 116.196 1.00 71.40 184 ASN B CA 1
ATOM 2804 C C . ASN B 1 163 ? 19.105 54.699 115.440 1.00 71.31 184 ASN B C 1
ATOM 2805 O O . ASN B 1 163 ? 18.819 55.722 116.039 1.00 71.76 184 ASN B O 1
ATOM 2810 N N . LEU B 1 164 ? 19.300 54.658 114.130 1.00 70.61 185 LEU B N 1
ATOM 2811 C CA . LEU B 1 164 ? 19.273 55.863 113.333 1.00 70.57 185 LEU B CA 1
ATOM 2812 C C . LEU B 1 164 ? 17.867 56.422 113.259 1.00 69.90 185 LEU B C 1
ATOM 2813 O O . LEU B 1 164 ? 17.662 57.626 113.393 1.00 69.84 185 LEU B O 1
ATOM 2818 N N . LEU B 1 165 ? 16.911 55.531 113.033 1.00 69.42 186 LEU B N 1
ATOM 2819 C CA . LEU B 1 165 ? 15.539 55.924 112.872 1.00 69.58 186 LEU B CA 1
ATOM 2820 C C . LEU B 1 165 ? 14.941 56.610 114.134 1.00 69.51 186 LEU B C 1
ATOM 2821 O O . LEU B 1 165 ? 14.307 57.644 114.043 1.00 69.58 186 LEU B O 1
ATOM 2826 N N . ARG B 1 166 ? 15.237 56.062 115.300 1.00 69.58 187 ARG B N 1
ATOM 2827 C CA . ARG B 1 166 ? 14.729 56.564 116.543 1.00 69.75 187 ARG B CA 1
ATOM 2828 C C . ARG B 1 166 ? 15.456 57.793 117.047 1.00 69.67 187 ARG B C 1
ATOM 2829 O O . ARG B 1 166 ? 14.921 58.518 117.883 1.00 70.11 187 ARG B O 1
ATOM 2837 N N . SER B 1 167 ? 16.658 58.031 116.534 1.00 69.65 188 SER B N 1
ATOM 2838 C CA . SER B 1 167 ? 17.368 59.270 116.739 1.00 70.19 188 SER B CA 1
ATOM 2839 C C . SER B 1 167 ? 16.924 60.323 115.736 1.00 70.43 188 SER B C 1
ATOM 2840 O O . SER B 1 167 ? 17.358 61.466 115.814 1.00 70.79 188 SER B O 1
ATOM 2843 N N . LYS B 1 168 ? 16.042 59.908 114.815 1.00 70.59 189 LYS B N 1
ATOM 2844 C CA . LYS B 1 168 ? 15.422 60.757 113.767 1.00 70.27 189 LYS B CA 1
ATOM 2845 C C . LYS B 1 168 ? 16.446 61.434 112.904 1.00 69.80 189 LYS B C 1
ATOM 2846 O O . LYS B 1 168 ? 16.357 62.624 112.654 1.00 69.08 189 LYS B O 1
ATOM 2852 N N . ILE B 1 169 ? 17.440 60.634 112.522 1.00 69.85 190 ILE B N 1
ATOM 2853 C CA . ILE B 1 169 ? 18.520 61.028 111.638 1.00 70.23 190 ILE B CA 1
ATOM 2854 C C . ILE B 1 169 ? 17.945 60.993 110.241 1.00 70.48 190 ILE B C 1
ATOM 2855 O O . ILE B 1 169 ? 17.245 60.048 109.904 1.00 70.95 190 ILE B O 1
ATOM 2860 N N . ALA B 1 170 ? 18.216 62.028 109.445 1.00 70.56 191 ALA B N 1
ATOM 2861 C CA . ALA B 1 170 ? 17.792 62.096 108.035 1.00 70.17 191 ALA B CA 1
ATOM 2862 C C . ALA B 1 170 ? 18.663 61.210 107.139 1.00 70.61 191 ALA B C 1
ATOM 2863 O O . ALA B 1 170 ? 19.896 61.289 107.205 1.00 71.31 191 ALA B O 1
ATOM 2865 N N . PRO B 1 171 ? 18.031 60.361 106.310 1.00 70.59 192 PRO B N 1
ATOM 2866 C CA . PRO B 1 171 ? 18.771 59.509 105.355 1.00 70.40 192 PRO B CA 1
ATOM 2867 C C . PRO B 1 171 ? 19.449 60.338 104.273 1.00 70.41 192 PRO B C 1
ATOM 2868 O O . PRO B 1 171 ? 18.950 61.437 103.943 1.00 70.67 192 PRO B O 1
ATOM 2872 N N . GLY B 1 172 ? 20.563 59.834 103.737 1.00 70.09 193 GLY B N 1
ATOM 2873 C CA . GLY B 1 172 ? 21.214 60.436 102.572 1.00 69.79 193 GLY B CA 1
ATOM 2874 C C . GLY B 1 172 ? 20.794 59.732 101.313 1.00 69.98 193 GLY B C 1
ATOM 2875 O O . GLY B 1 172 ? 19.838 58.973 101.334 1.00 69.95 193 GLY B O 1
ATOM 2876 N N . GLU B 1 173 ? 21.533 59.967 100.234 1.00 70.55 194 GLU B N 1
ATOM 2877 C CA . GLU B 1 173 ? 21.271 59.399 98.921 1.00 70.92 194 GLU B CA 1
ATOM 2878 C C . GLU B 1 173 ? 22.057 58.118 98.749 1.00 70.82 194 GLU B C 1
ATOM 2879 O O . GLU B 1 173 ? 23.281 58.162 98.725 1.00 70.97 194 GLU B O 1
ATOM 2885 N N . TYR B 1 174 ? 21.353 56.996 98.594 1.00 71.09 195 TYR B N 1
ATOM 2886 C CA . TYR B 1 174 ? 21.980 55.679 98.337 1.00 71.37 195 TYR B CA 1
ATOM 2887 C C . TYR B 1 174 ? 22.611 55.707 96.955 1.00 70.85 195 TYR B C 1
ATOM 2888 O O . TYR B 1 174 ? 22.104 56.396 96.078 1.00 70.50 195 TYR B O 1
ATOM 2897 N N . PRO B 1 175 ? 23.714 54.957 96.768 1.00 70.75 196 PRO B N 1
ATOM 2898 C CA . PRO B 1 175 ? 24.291 54.871 95.443 1.00 70.10 196 PRO B CA 1
ATOM 2899 C C . PRO B 1 175 ? 23.403 54.025 94.557 1.00 70.35 196 PRO B C 1
ATOM 2900 O O . PRO B 1 175 ? 22.859 53.015 95.029 1.00 70.08 196 PRO B O 1
ATOM 2904 N N . ALA B 1 176 ? 23.279 54.442 93.286 1.00 70.71 197 ALA B N 1
ATOM 2905 C CA . ALA B 1 176 ? 22.415 53.791 92.288 1.00 70.94 197 ALA B CA 1
ATOM 2906 C C . ALA B 1 176 ? 22.725 52.295 92.144 1.00 71.39 197 ALA B C 1
ATOM 2907 O O . ALA B 1 176 ? 21.815 51.473 91.983 1.00 71.62 197 ALA B O 1
ATOM 2909 N N . SER B 1 177 ? 24.015 51.966 92.245 1.00 71.52 198 SER B N 1
ATOM 2910 C CA . SER B 1 177 ? 24.541 50.598 92.283 1.00 71.79 198 SER B CA 1
ATOM 2911 C C . SER B 1 177 ? 23.901 49.667 93.356 1.00 71.64 198 SER B C 1
ATOM 2912 O O . SER B 1 177 ? 23.833 48.439 93.175 1.00 71.39 198 SER B O 1
ATOM 2915 N N . ASP B 1 178 ? 23.465 50.235 94.472 1.00 70.88 199 ASP B N 1
ATOM 2916 C CA . ASP B 1 178 ? 23.021 49.403 95.560 1.00 70.87 199 ASP B CA 1
ATOM 2917 C C . ASP B 1 178 ? 21.575 48.934 95.447 1.00 70.97 199 ASP B C 1
ATOM 2918 O O . ASP B 1 178 ? 20.773 49.531 94.743 1.00 71.43 199 ASP B O 1
ATOM 2923 N N . VAL B 1 179 ? 21.256 47.851 96.146 1.00 71.13 200 VAL B N 1
ATOM 2924 C CA . VAL B 1 179 ? 19.865 47.446 96.394 1.00 70.79 200 VAL B CA 1
ATOM 2925 C C . VAL B 1 179 ? 19.550 47.523 97.897 1.00 70.85 200 VAL B C 1
ATOM 2926 O O . VAL B 1 179 ? 20.467 47.491 98.742 1.00 70.77 200 VAL B O 1
ATOM 2930 N N . ARG B 1 180 ? 18.269 47.647 98.207 1.00 70.38 201 ARG B N 1
ATOM 2931 C CA . ARG B 1 180 ? 17.782 47.664 99.566 1.00 70.86 201 ARG B CA 1
ATOM 2932 C C . ARG B 1 180 ? 16.292 47.354 99.543 1.00 70.74 201 ARG B C 1
ATOM 2933 O O . ARG B 1 180 ? 15.629 47.694 98.591 1.00 70.79 201 ARG B O 1
ATOM 2941 N N . PRO B 1 181 ? 15.769 46.681 100.573 1.00 70.78 202 PRO B N 1
ATOM 2942 C CA . PRO B 1 181 ? 14.362 46.546 100.636 1.00 70.99 202 PRO B CA 1
ATOM 2943 C C . PRO B 1 181 ? 13.807 47.864 101.137 1.00 71.78 202 PRO B C 1
ATOM 2944 O O . PRO B 1 181 ? 14.571 48.715 101.620 1.00 72.13 202 PRO B O 1
ATOM 2948 N N . GLU B 1 182 ? 12.494 48.034 101.035 1.00 72.19 203 GLU B N 1
ATOM 2949 C CA . GLU B 1 182 ? 11.865 49.282 101.439 1.00 72.71 203 GLU B CA 1
ATOM 2950 C C . GLU B 1 182 ? 11.924 49.615 102.949 1.00 73.04 203 GLU B C 1
ATOM 2951 O O . GLU B 1 182 ? 11.878 50.783 103.316 1.00 73.43 203 GLU B O 1
ATOM 2957 N N . ASP B 1 183 ? 12.080 48.608 103.812 1.00 73.20 204 ASP B N 1
ATOM 2958 C CA . ASP B 1 183 ? 12.176 48.836 105.259 1.00 73.25 204 ASP B CA 1
ATOM 2959 C C . ASP B 1 183 ? 13.611 49.175 105.711 1.00 73.61 204 ASP B C 1
ATOM 2960 O O . ASP B 1 183 ? 13.891 49.287 106.937 1.00 74.27 204 ASP B O 1
ATOM 2965 N N . TRP B 1 184 ? 14.540 49.291 104.756 1.00 73.10 205 TRP B N 1
ATOM 2966 C CA . TRP B 1 184 ? 15.845 49.853 105.089 1.00 72.26 205 TRP B CA 1
ATOM 2967 C C . TRP B 1 184 ? 15.811 51.290 104.668 1.00 71.94 205 TRP B C 1
ATOM 2968 O O . TRP B 1 184 ? 15.592 51.583 103.489 1.00 71.60 205 TRP B O 1
ATOM 2979 N N . LYS B 1 185 ? 16.027 52.187 105.630 1.00 71.53 206 LYS B N 1
ATOM 2980 C CA . LYS B 1 185 ? 15.967 53.613 105.341 1.00 70.97 206 LYS B CA 1
ATOM 2981 C C . LYS B 1 185 ? 17.343 54.202 105.210 1.00 70.26 206 LYS B C 1
ATOM 2982 O O . LYS B 1 185 ? 17.497 55.231 104.589 1.00 70.11 206 LYS B O 1
ATOM 2988 N N . TYR B 1 186 ? 18.343 53.524 105.769 1.00 70.11 207 TYR B N 1
ATOM 2989 C CA . TYR B 1 186 ? 19.717 54.037 105.822 1.00 70.06 207 TYR B CA 1
ATOM 2990 C C . TYR B 1 186 ? 20.717 53.101 105.135 1.00 70.63 207 TYR B C 1
ATOM 2991 O O . TYR B 1 186 ? 21.640 53.586 104.436 1.00 71.16 207 TYR B O 1
ATOM 3000 N N . VAL B 1 187 ? 20.536 51.788 105.336 1.00 70.19 208 VAL B N 1
ATOM 3001 C CA . VAL B 1 187 ? 21.491 50.767 104.872 1.00 69.87 208 VAL B CA 1
ATOM 3002 C C . VAL B 1 187 ? 21.190 50.349 103.424 1.00 70.36 208 VAL B C 1
ATOM 3003 O O . VAL B 1 187 ? 20.034 50.336 103.007 1.00 71.46 208 VAL B O 1
ATOM 3007 N N . SER B 1 188 ? 22.218 50.083 102.637 1.00 70.20 209 SER B N 1
ATOM 3008 C CA . SER B 1 188 ? 22.042 49.508 101.291 1.00 70.63 209 SER B CA 1
ATOM 3009 C C . SER B 1 188 ? 23.183 48.517 100.937 1.00 70.67 209 SER B C 1
ATOM 3010 O O . SER B 1 188 ? 24.270 48.562 101.536 1.00 70.56 209 SER B O 1
ATOM 3013 N N . TYR B 1 189 ? 22.927 47.631 99.981 1.00 70.45 210 TYR B N 1
ATOM 3014 C CA . TYR B 1 189 ? 23.836 46.505 99.731 1.00 70.46 210 TYR B CA 1
ATOM 3015 C C . TYR B 1 189 ? 24.436 46.486 98.335 1.00 70.84 210 TYR B C 1
ATOM 3016 O O . TYR B 1 189 ? 23.740 46.691 97.317 1.00 70.55 210 TYR B O 1
ATOM 3025 N N . ARG B 1 190 ? 25.730 46.184 98.291 1.00 70.92 211 ARG B N 1
ATOM 3026 C CA . ARG B 1 190 ? 26.398 45.952 97.012 1.00 71.41 211 ARG B CA 1
ATOM 3027 C C . ARG B 1 190 ? 27.303 44.741 97.048 1.00 71.28 211 ARG B C 1
ATOM 3028 O O . ARG B 1 190 ? 27.967 44.519 98.070 1.00 71.96 211 ARG B O 1
ATOM 3036 N N . ASN B 1 191 ? 27.302 43.954 95.967 1.00 71.18 212 ASN B N 1
ATOM 3037 C CA . ASN B 1 191 ? 28.388 43.010 95.687 1.00 71.56 212 ASN B CA 1
ATOM 3038 C C . ASN B 1 191 ? 29.279 43.510 94.571 1.00 71.78 212 ASN B C 1
ATOM 3039 O O . ASN B 1 191 ? 28.828 43.614 93.427 1.00 72.07 212 ASN B O 1
ATOM 3044 N N . GLU B 1 192 ? 30.548 43.769 94.891 1.00 71.89 213 GLU B N 1
ATOM 3045 C CA . GLU B 1 192 ? 31.551 44.212 93.886 1.00 72.18 213 GLU B CA 1
ATOM 3046 C C . GLU B 1 192 ? 31.729 43.364 92.646 1.00 72.11 213 GLU B C 1
ATOM 3047 O O . GLU B 1 192 ? 31.815 43.917 91.550 1.00 72.44 213 GLU B O 1
ATOM 3053 N N . LEU B 1 193 ? 31.787 42.039 92.822 1.00 72.40 214 LEU B N 1
ATOM 3054 C CA . LEU B 1 193 ? 32.003 41.081 91.704 1.00 72.83 214 LEU B CA 1
ATOM 3055 C C . LEU B 1 193 ? 30.945 41.204 90.594 1.00 73.20 214 LEU B C 1
ATOM 3056 O O . LEU B 1 193 ? 31.258 41.131 89.408 1.00 73.17 214 LEU B O 1
ATOM 3061 N N . ARG B 1 194 ? 29.700 41.409 91.016 1.00 73.82 215 ARG B N 1
ATOM 3062 C CA . ARG B 1 194 ? 28.565 41.537 90.117 1.00 74.55 215 ARG B CA 1
ATOM 3063 C C . ARG B 1 194 ? 28.429 42.964 89.566 1.00 74.32 215 ARG B C 1
ATOM 3064 O O . ARG B 1 194 ? 28.052 43.897 90.288 1.00 74.34 215 ARG B O 1
ATOM 3072 N N . GLN B 1 205 ? 19.387 44.786 90.121 1.00 78.41 226 GLN B N 1
ATOM 3073 C CA . GLN B 1 205 ? 18.319 44.294 89.208 1.00 79.00 226 GLN B CA 1
ATOM 3074 C C . GLN B 1 205 ? 18.280 42.759 89.237 1.00 78.70 226 GLN B C 1
ATOM 3075 O O . GLN B 1 205 ? 17.201 42.149 89.428 1.00 79.41 226 GLN B O 1
ATOM 3077 N N . MET B 1 206 ? 19.458 42.165 89.012 1.00 76.64 227 MET B N 1
ATOM 3078 C CA . MET B 1 206 ? 19.737 40.769 89.319 1.00 75.33 227 MET B CA 1
ATOM 3079 C C . MET B 1 206 ? 20.708 40.772 90.495 1.00 75.14 227 MET B C 1
ATOM 3080 O O . MET B 1 206 ? 21.298 39.732 90.854 1.00 75.20 227 MET B O 1
ATOM 3082 N N . LEU B 1 207 ? 20.875 41.946 91.114 1.00 74.82 228 LEU B N 1
ATOM 3083 C CA . LEU B 1 207 ? 21.698 42.055 92.338 1.00 74.28 228 LEU B CA 1
ATOM 3084 C C . LEU B 1 207 ? 20.889 41.647 93.576 1.00 74.08 228 LEU B C 1
ATOM 3085 O O . LEU B 1 207 ? 21.456 41.194 94.590 1.00 74.53 228 LEU B O 1
ATOM 3090 N N . ARG B 1 208 ? 19.572 41.823 93.478 1.00 73.54 229 ARG B N 1
ATOM 3091 C CA . ARG B 1 208 ? 18.575 41.255 94.399 1.00 73.02 229 ARG B CA 1
ATOM 3092 C C . ARG B 1 208 ? 18.490 39.708 94.432 1.00 73.11 229 ARG B C 1
ATOM 3093 O O . ARG B 1 208 ? 17.879 39.156 95.365 1.00 73.30 229 ARG B O 1
ATOM 3101 N N . GLU B 1 209 ? 19.056 39.025 93.425 1.00 72.41 230 GLU B N 1
ATOM 3102 C CA . GLU B 1 209 ? 19.092 37.573 93.426 1.00 72.49 230 GLU B CA 1
ATOM 3103 C C . GLU B 1 209 ? 20.270 36.981 94.221 1.00 72.78 230 GLU B C 1
ATOM 3104 O O . GLU B 1 209 ? 20.208 35.800 94.596 1.00 73.04 230 GLU B O 1
ATOM 3110 N N . GLU B 1 210 ? 21.323 37.779 94.453 1.00 72.52 231 GLU B N 1
ATOM 3111 C CA . GLU B 1 210 ? 22.493 37.341 95.219 1.00 72.90 231 GLU B CA 1
ATOM 3112 C C . GLU B 1 210 ? 22.078 36.562 96.480 1.00 73.09 231 GLU B C 1
ATOM 3113 O O . GLU B 1 210 ? 21.328 37.091 97.334 1.00 72.90 231 GLU B O 1
ATOM 3119 N N . PRO B 1 211 ? 22.513 35.288 96.559 1.00 72.83 232 PRO B N 1
ATOM 3120 C CA . PRO B 1 211 ? 22.358 34.469 97.766 1.00 72.97 232 PRO B CA 1
ATOM 3121 C C . PRO B 1 211 ? 22.460 35.292 99.065 1.00 72.98 232 PRO B C 1
ATOM 3122 O O . PRO B 1 211 ? 21.460 35.461 99.757 1.00 73.60 232 PRO B O 1
ATOM 3126 N N . PHE B 1 212 ? 23.640 35.847 99.335 1.00 72.76 233 PHE B N 1
ATOM 3127 C CA . PHE B 1 212 ? 23.918 36.684 100.515 1.00 71.92 233 PHE B CA 1
ATOM 3128 C C . PHE B 1 212 ? 22.832 37.707 100.832 1.00 71.91 233 PHE B C 1
ATOM 3129 O O . PHE B 1 212 ? 22.464 37.885 101.993 1.00 72.52 233 PHE B O 1
ATOM 3137 N N . TYR B 1 213 ? 22.341 38.391 99.804 1.00 72.13 234 TYR B N 1
ATOM 3138 C CA . TYR B 1 213 ? 21.370 39.457 99.971 1.00 71.52 234 TYR B CA 1
ATOM 3139 C C . TYR B 1 213 ? 20.054 38.883 100.383 1.00 71.67 234 TYR B C 1
ATOM 3140 O O . TYR B 1 213 ? 19.397 39.423 101.275 1.00 72.46 234 TYR B O 1
ATOM 3149 N N . ARG B 1 214 ? 19.675 37.791 99.730 1.00 72.11 235 ARG B N 1
ATOM 3150 C CA . ARG B 1 214 ? 18.411 37.108 99.985 1.00 72.22 235 ARG B CA 1
ATOM 3151 C C . ARG B 1 214 ? 18.370 36.703 101.450 1.00 72.49 235 ARG B C 1
ATOM 3152 O O . ARG B 1 214 ? 17.359 36.936 102.130 1.00 73.07 235 ARG B O 1
ATOM 3160 N N . LEU B 1 215 ? 19.485 36.182 101.954 1.00 71.72 236 LEU B N 1
ATOM 3161 C CA . LEU B 1 215 ? 19.596 35.866 103.371 1.00 71.92 236 LEU B CA 1
ATOM 3162 C C . LEU B 1 215 ? 19.536 37.068 104.331 1.00 72.08 236 LEU B C 1
ATOM 3163 O O . LEU B 1 215 ? 19.255 36.887 105.533 1.00 71.87 236 LEU B O 1
ATOM 3168 N N . MET B 1 216 ? 19.786 38.281 103.817 1.00 71.92 237 MET B N 1
ATOM 3169 C CA . MET B 1 216 ? 19.707 39.484 104.658 1.00 71.80 237 MET B CA 1
ATOM 3170 C C . MET B 1 216 ? 18.310 39.992 104.853 1.00 72.31 237 MET B C 1
ATOM 3171 O O . MET B 1 216 ? 18.034 40.511 105.910 1.00 72.84 237 MET B O 1
ATOM 3176 N N . ILE B 1 217 ? 17.426 39.822 103.860 1.00 72.48 238 ILE B N 1
ATOM 3177 C CA . ILE B 1 217 ? 16.129 40.489 103.859 1.00 72.52 238 ILE B CA 1
ATOM 3178 C C . ILE B 1 217 ? 14.919 39.595 104.084 1.00 73.27 238 ILE B C 1
ATOM 3179 O O . ILE B 1 217 ? 13.895 40.037 104.672 1.00 73.40 238 ILE B O 1
ATOM 3184 N N . GLU B 1 218 ? 15.024 38.346 103.619 1.00 73.60 239 GLU B N 1
ATOM 3185 C CA . GLU B 1 218 ? 13.862 37.430 103.557 1.00 73.90 239 GLU B CA 1
ATOM 3186 C C . GLU B 1 218 ? 13.565 36.793 104.927 1.00 74.11 239 GLU B C 1
ATOM 3187 O O . GLU B 1 218 ? 14.211 37.134 105.931 1.00 74.04 239 GLU B O 1
#

Foldseek 3Di:
DVVVVLVVLQVVLVVDDQDDFQFDDPFDALVRLLPCCWDDDLQWTWHDDVPDQKIKTARPDAPQPAAQQFKKKFFWFALVCQSVLCVLCRRLVSTPLQNFRMKMAGNSVSDPVSQTRRIMTTHFHRDPPRDHHSVSLSSVLSSQVVSQVSCVVVPTHGGDDDPQWADDPSRRTMTITGPVPCVRCVPSSNVSNPD/DVVVVVVVVLVVLQVVLVVDDQDDFQFDDPFDALVRLLVDDDLQWDWDDDPPDQKIKTARPDAPAFQQFKKKFFWFALVCVRVLCVLCRRQVSTPLQNFGIKMFGDSVSDDDPDPQSQTRRMMTTHFDDDPPRDHHSVSLSSVLNSQVVSQVSCVVVVTHGGDDDPQWDDDPSRRTMTIHGPVDVCRCVPSSNVSNPD

Organism: Shigella flexneri (NCBI:txid623)

GO terms:
  GO:0005515 protein binding (F, IPI)

Secondary structure (DSSP, 8-state):
-HHHHHHHHHHHHTTSPPP-----SS---HHHHHH-SEEEETTEEEE--TTSSEEEEEESS-SS-S-EEEEEEEE-B-GGGHHHHHHHHHHHHT-TT-S-SEEEEE-TTT----SS--EEEEEE--SSTT---HHHHHHHHHHHHHHHHHHHHTTPPB-PPPTT-B--TT-SSEEEEESS----TT-HHHHHHH-/-HHHHHHHHHHHHHHHHHHSPPP-PPPP-S---HHHHH--EETTEEEE--TTSSEEEEEESS----EEEEEEEE-B-GGGHHHHHHHHHHHHT-TT-S-SEEEEE-TTTS-TT-TTTSS--EEEEEE--SGGG---HHHHHHHHHHHHHHHHHHHHTTPPB-PPPTT-B--TT-SSEEEEETT---STT-HHHHHHH-

Solvent-accessible surface area: 20074 Å² total; per-residue (Å²): 113,143,172,96,79,24,75,86,35,64,89,80,5,160,151,78,69,56,19,91,8,27,47,12,80,120,46,7,64,22,65,60,0,19,117,5,166,77,57,94,65,81,33,0,80,0,50,8,136,94,60,56,33,22,1,41,0,58,22,113,114,50,75,3,167,36,88,60,51,2,6,27,0,21,0,0,0,24,126,123,54,0,49,92,0,0,118,44,0,2,10,8,1,2,0,104,11,0,5,0,5,76,0,32,0,0,2,33,117,113,39,142,91,1,111,2,8,0,0,5,0,24,0,45,0,48,95,151,114,36,92,22,20,8,43,11,0,8,16,0,53,30,0,3,121,37,0,18,36,46,0,86,172,58,184,8,33,58,17,100,62,39,114,62,17,17,56,25,154,115,18,100,3,0,0,1,66,15,72,140,44,154,120,36,147,126,42,72,10,2,87,7,10,64,81,112,81,99,44,148,124,94,10,68,19,5,52,35,8,33,78,6,138,150,83,110,64,66,183,21,129,89,13,100,120,47,7,62,18,64,67,2,20,165,111,96,63,80,35,0,91,10,75,39,62,104,77,56,37,43,0,47,0,60,22,115,114,103,114,89,84,83,51,1,5,28,0,22,0,0,0,20,86,131,54,0,53,100,0,0,108,53,0,1,8,9,0,1,0,110,34,0,8,0,22,98,0,3,0,0,2,35,117,116,23,79,110,165,25,78,41,0,67,0,3,0,0,11,0,48,1,39,5,55,90,151,116,34,92,23,19,7,85,21,0,8,21,0,48,26,0,2,113,39,0,17,41,50,0,85,175,54,181,7,37,60,14,101,63,33,113,53,16,9,53,25,151,115,15,94,2,0,0,0,67,3,74,122,158,120,69,22,131,125,13,69,10,2,63,8,9,63,66